Protein AF-0000000085034586 (afdb_homodimer)

Nearest PDB structures (foldseek):
  7a0g-assembly1_GGG  TM=1.066E-01  e=1.575E+00  Serratia marcescens

Organism: Pyrobaculum neutrophilum (strain DSM 2338 / JCM 9278 / NBRC 100436 / V24Sta) (NCBI:txid444157)

Solvent-accessible surface area (backbone atoms only — not comparable to full-atom values): 34432 Å² total; per-residue (Å²): 133,74,69,69,65,52,51,54,55,47,46,52,50,53,47,46,43,40,48,49,39,39,55,54,35,50,72,70,64,46,49,47,52,70,32,90,42,80,76,59,47,51,60,55,86,66,69,44,76,73,59,45,58,47,29,60,69,50,38,24,45,57,48,17,74,76,38,73,88,40,51,46,46,78,84,62,47,55,67,75,50,59,32,49,43,30,46,46,54,48,57,30,43,49,36,47,76,50,70,47,54,43,49,49,50,16,41,47,51,40,50,50,63,73,33,30,82,75,12,66,61,46,31,51,29,47,75,64,57,31,40,61,54,51,50,50,48,48,28,48,69,48,32,57,76,53,64,47,64,89,41,78,69,20,46,54,48,35,49,49,46,60,71,55,46,44,68,31,42,52,53,48,56,60,38,28,58,67,57,35,30,59,52,25,50,7,44,38,50,40,54,51,51,47,49,31,61,73,57,27,54,71,67,55,45,55,63,66,56,71,95,70,52,68,51,56,52,48,48,48,40,59,72,63,22,40,81,64,43,59,66,71,58,34,53,51,51,52,50,39,40,50,50,46,34,70,73,45,43,90,57,25,93,38,46,55,43,25,57,36,40,52,50,50,34,37,53,59,33,40,71,55,57,56,42,54,51,28,55,48,36,47,29,52,42,47,29,59,54,46,68,38,47,55,64,72,62,48,53,53,50,42,51,48,44,63,58,35,63,73,70,54,87,60,60,83,75,44,90,37,34,72,49,73,103,137,79,76,70,66,57,53,56,55,46,44,52,51,55,48,47,44,41,50,50,39,39,55,55,34,51,72,72,65,45,49,49,49,71,36,90,42,82,77,61,57,47,59,57,85,63,67,43,74,75,57,45,60,47,30,59,70,50,38,24,45,56,49,17,73,76,35,73,89,40,51,47,44,77,81,62,48,54,68,74,50,58,32,49,43,32,47,47,55,48,57,29,44,51,35,49,78,51,68,48,53,44,48,50,51,16,42,47,50,40,50,50,63,73,33,29,82,73,12,65,60,45,32,50,30,46,76,64,55,31,41,62,54,50,50,50,48,48,26,49,70,47,31,56,76,53,63,47,62,89,41,79,68,21,46,52,49,34,48,49,46,59,72,56,45,44,70,31,43,52,52,48,56,53,38,29,60,66,58,35,30,60,50,26,50,6,45,37,50,40,52,52,52,48,49,31,62,73,56,28,52,72,67,56,44,55,62,68,57,70,95,70,53,66,50,55,53,48,47,48,38,58,72,63,20,40,82,64,43,60,67,70,58,34,52,51,50,53,51,40,40,49,51,45,33,68,72,45,42,90,56,25,93,37,46,54,44,25,58,35,41,52,49,50,35,38,52,59,34,39,69,55,56,55,48,53,51,29,55,47,37,46,30,52,43,46,31,60,53,47,69,38,48,56,63,71,61,49,53,52,51,42,51,48,44,64,59,37,63,72,71,58,86,59,63,83,73,45,91,40,33,72,50,74,101

Foldseek 3Di:
DCLVVLQVVLLVVLLVLLVVLQVVVVVVVQQLQDPPDLLSQAPQPPCDPVSQCSHLQNVQLVVCVVPVSRHSADLLRALLNLLLSLLSQLLSVSRNDHLNLLQSLLSLLQVLVVCCCPQPLSVVCVVVVNNVLVVVLSCLSQDDDPQDPPDPVSVVVVVVSPVPPDPVNVVCNSNSLLVCLLSLLVSLLSSLLVLCVVQFDPVLNVVVPDDDAQLVSVVSSLPTRLVRDPPSLSVSLVSLFVSCCVSQVVQDVGSSSNLRSLNVCVVVPHPSSSRCSSVSSSSSSSSSRSVSDDNVVSVVVSVVCVVPVVPDPCQPVTDRPPRDD/DCPPVLQVVLLVVLLVLLVVLQVVVVVVVQQLQDPPDLQSQQPQPPCDPVSVCSHLQNCQLVVCVVPVSRHSADLLRALLNLLLSLLSQLLSVSRNDHLNLLQSLLSLLQVLVVCCCPQPLSVVCVVVVNNVLVVVLSCLSQDDQPQDPPDPVSVVVVVVSPVPPDPVNVVCNSNSLLVCLLSLLVSLLSSLLVLCVVQFDPVLNVVVPDDDAQLVSVVSSLPTRLVRDPPSLSVSLVSLFVSCCVSQVVQHVGSSSNLRSLNVCVVVPHPCSSRCSSVSSSSSSSSSRSVSDDNVVSVVVSVVCVVPVVPDPCVPPTDRPPRDD

Radius of gyration: 26.2 Å; Cα contacts (8 Å, |Δi|>4): 860; chains: 2; bounding box: 61×86×52 Å

pLDDT: mean 85.86, std 15.22, range [26.52, 98.81]

Secondary structure (DSSP, 8-state):
-TTSHHHHHHHHHHHHHHHHHHHHHHHTT--TTS--SHHHHT--TT--HHHHTTSHHHHHHHHHHH-TTS-SSGGGS-HHHHHHHHHHHHHHTTT---HHHHHHHHHHHHHHHHTTTTSHHHHHHHHTT-HHHHHHHHHHHH--B-PPPSSHHHHHHHHHHHHHB-HHHHHHHHTHHHHTHHHHHHHHHHHHHHHHHHHS-HHHHHHTSSS--HHHHHHHIIIIIGGGS-HHHHHHHHHHHHHHHHH-GGG-SSHHHHHHHHHHHHHTT-----TTHHHHHHHHHHHHHHTTS-HHHHHHHHHHHHHHHTT--GGGT-SS-SPP-/--TTHHHHHHHHHHHHHHHHHHHHHHHTT--TT---SHHHHT-GGG--HHHHTTSHHHHHHHHHHH-TTS-SSGGGS-HHHHHHHHHHHHHHTTT---HHHHHHHHHHHHHHHHTTTTSHHHHHHHHTT-HHHHHHHHHHHH--B-PPPSSHHHHHHHHHHHHHB-HHHHHHHHTHHHHTHHHHHHHHHHHHHHHHHHHS-HHHHHHTSSS--HHHHHHHIIIIIGGGS-HHHHHHHHHHHHHHHHH-GGG-SSHHHHHHHHHHHHHTT-----TTHHHHHHHHHHHHHHTTS-HHHHHHHHHHHHHHTTT--GGGT-SS-SPP-

Sequence (650 aa):
MGSLNDDFGLEVVIRSVCNEYVEKWKTEGKRYINVSSFEQMYAEDNVTPIEHEFTLRARLPVLNRENPAIPPAIPLLPLRILRRLAIYLTKTLEIQINWDHYEYWAWSAEVFRFFENSSPLLKALRERESIELLYLLFHLCLSRLGYTPQTREGVILNRVVDSVVNRHVKQIISNKFVIGIPIAAATFETVVKLLIELYGDDETKREIGGKKTLGRILSIFEEKVVPRLPQTLREDIQEMNKVIEGIWDIYGSNWRAILRNWRNEFMHGAKTWAPRAFAVYTNYISLLLWHSIPSGEYERMREKIIELRFYADIENYWGFYPPPVMGSLNDDFGLEVVIRSVCNEYVEKWKTEGKRYINVSSFEQMYAEDNVTPIEHEFTLRARLPVLNRENPAIPPAIPLLPLRILRRLAIYLTKTLEIQINWDHYEYWAWSAEVFRFFENSSPLLKALRERESIELLYLLFHLCLSRLGYTPQTREGVILNRVVDSVVNRHVKQIISNKFVIGIPIAAATFETVVKLLIELYGDDETKREIGGKKTLGRILSIFEEKVVPRLPQTLREDIQEMNKVIEGIWDIYGSNWRAILRNWRNEFMHGAKTWAPRAFAVYTNYISLLLWHSIPSGEYERMREKIIELRFYADIENYWGFYPPPV

Structure (mmCIF, N/CA/C/O backbone):
data_AF-0000000085034586-model_v1
#
loop_
_entity.id
_entity.type
_entity.pdbx_description
1 polymer 'Apea-like HEPN domain-containing protein'
#
loop_
_atom_site.group_PDB
_atom_site.id
_atom_site.type_symbol
_atom_site.label_atom_id
_atom_site.label_alt_id
_atom_site.label_comp_id
_atom_site.label_asym_id
_atom_site.label_entity_id
_atom_site.label_seq_id
_atom_site.pdbx_PDB_ins_code
_atom_site.Cartn_x
_atom_site.Cartn_y
_atom_site.Cartn_z
_atom_site.occupancy
_atom_site.B_iso_or_equiv
_atom_site.auth_seq_id
_atom_site.auth_comp_id
_atom_site.auth_asym_id
_atom_site.auth_atom_id
_atom_site.pdbx_PDB_model_num
ATOM 1 N N . MET A 1 1 ? -0.547 42 24.953 1 26.52 1 MET A N 1
ATOM 2 C CA . MET A 1 1 ? -1.622 42.469 24.078 1 26.52 1 MET A CA 1
ATOM 3 C C . MET A 1 1 ? -1.512 41.812 22.703 1 26.52 1 MET A C 1
ATOM 5 O O . MET A 1 1 ? -2.477 41.25 22.203 1 26.52 1 MET A O 1
ATOM 9 N N . GLY A 1 2 ? -0.694 42.281 21.719 1 33.25 2 GLY A N 1
ATOM 10 C CA . GLY A 1 2 ? -0.915 42.375 20.281 1 33.25 2 GLY A CA 1
ATOM 11 C C . GLY A 1 2 ? -0.574 41.094 19.531 1 33.25 2 GLY A C 1
ATOM 12 O O . GLY A 1 2 ? -0.202 41.125 18.359 1 33.25 2 GLY A O 1
ATOM 13 N N . SER A 1 3 ? -0.325 40.062 20.156 1 37.66 3 SER A N 1
ATOM 14 C CA . SER A 1 3 ? 0.231 38.719 19.875 1 37.66 3 SER A CA 1
ATOM 15 C C . SER A 1 3 ? -0.677 37.938 18.938 1 37.66 3 SER A C 1
ATOM 17 O O . SER A 1 3 ? -0.227 37 18.266 1 37.66 3 SER A O 1
ATOM 19 N N . LEU A 1 4 ? -1.979 37.969 19.281 1 42.19 4 LEU A N 1
ATOM 20 C CA . LEU A 1 4 ? -3.08 37.375 18.531 1 42.19 4 LEU A CA 1
ATOM 21 C C . LEU A 1 4 ? -3.15 37.969 17.125 1 42.19 4 LEU A C 1
ATOM 23 O O . LEU A 1 4 ? -3.654 37.312 16.203 1 42.19 4 LEU A O 1
ATOM 27 N N . ASN A 1 5 ? -2.98 39.312 17.078 1 48.22 5 ASN A N 1
ATOM 28 C CA . ASN A 1 5 ? -3.119 40.156 15.906 1 48.22 5 ASN A CA 1
ATOM 29 C C . ASN A 1 5 ? -2.154 39.75 14.797 1 48.22 5 ASN A C 1
ATOM 31 O O . ASN A 1 5 ? -2.484 39.875 13.617 1 48.22 5 ASN A O 1
ATOM 35 N N . ASP A 1 6 ? -1.02 38.969 15.328 1 73.12 6 ASP A N 1
ATOM 36 C CA . ASP A 1 6 ? 0.152 38.625 14.531 1 73.12 6 ASP A CA 1
ATOM 37 C C . ASP A 1 6 ? -0.039 37.281 13.828 1 73.12 6 ASP A C 1
ATOM 39 O O . ASP A 1 6 ? 0.388 37.094 12.688 1 73.12 6 ASP A O 1
ATOM 43 N N . ASP A 1 7 ? -1.029 36.562 14.359 1 79.06 7 ASP A N 1
ATOM 44 C CA . ASP A 1 7 ? -1.256 35.25 13.742 1 79.06 7 ASP A CA 1
ATOM 45 C C . ASP A 1 7 ? -2.209 35.375 12.555 1 79.06 7 ASP A C 1
ATOM 47 O O . ASP A 1 7 ? -2.055 34.688 11.555 1 79.06 7 ASP A O 1
ATOM 51 N N . PHE A 1 8 ? -3.137 36.344 12.695 1 81.62 8 PHE A N 1
ATOM 52 C CA . PHE A 1 8 ? -4.086 36.562 11.602 1 81.62 8 PHE A CA 1
ATOM 53 C C . PHE A 1 8 ? -3.381 37.094 10.367 1 81.62 8 PHE A C 1
ATOM 55 O O . PHE A 1 8 ? -3.641 36.625 9.25 1 81.62 8 PHE A O 1
ATOM 62 N N . GLY A 1 9 ? -2.523 38.031 10.664 1 89.25 9 GLY A N 1
ATOM 63 C CA . GLY A 1 9 ? -1.731 38.562 9.562 1 89.25 9 GLY A CA 1
ATOM 64 C C . GLY A 1 9 ? -0.861 37.5 8.906 1 89.25 9 GLY A C 1
ATOM 65 O O . GLY A 1 9 ? -0.774 37.438 7.68 1 89.25 9 GLY A O 1
ATOM 66 N N . LEU A 1 10 ? -0.334 36.719 9.742 1 94.5 10 LEU A N 1
ATOM 67 C CA . LEU A 1 10 ? 0.521 35.625 9.242 1 94.5 10 LEU A CA 1
ATOM 68 C C . LEU A 1 10 ? -0.284 34.625 8.422 1 94.5 10 LEU A C 1
ATOM 70 O O . LEU A 1 10 ? 0.178 34.156 7.375 1 94.5 10 LEU A O 1
ATOM 74 N N . GLU A 1 11 ? -1.474 34.312 8.898 1 95.56 11 GLU A N 1
ATOM 75 C CA . GLU A 1 11 ? -2.332 33.406 8.164 1 95.56 11 GLU A CA 1
ATOM 76 C C . GLU A 1 11 ? -2.67 33.938 6.777 1 95.56 11 GLU A C 1
ATOM 78 O O . GLU A 1 11 ? -2.703 33.188 5.805 1 95.56 11 GLU A O 1
ATOM 83 N N . VAL A 1 12 ? -2.943 35.219 6.734 1 95.62 12 VAL A N 1
ATOM 84 C CA . VAL A 1 12 ? -3.258 35.844 5.457 1 95.62 12 VAL A CA 1
ATOM 85 C C . VAL A 1 12 ? -2.074 35.719 4.504 1 95.62 12 VAL A C 1
ATOM 87 O O . VAL A 1 12 ? -2.258 35.438 3.316 1 95.62 12 VAL A O 1
ATOM 90 N N . VAL A 1 13 ? -0.945 35.844 5.031 1 95.62 13 VAL A N 1
ATOM 91 C CA . VAL A 1 13 ? 0.267 35.75 4.223 1 95.62 13 VAL A CA 1
ATOM 92 C C . VAL A 1 13 ? 0.433 34.344 3.703 1 95.62 13 VAL A C 1
ATOM 94 O O . VAL A 1 13 ? 0.655 34.125 2.51 1 95.62 13 VAL A O 1
ATOM 97 N N . ILE A 1 14 ? 0.321 33.375 4.59 1 96.81 14 ILE A N 1
ATOM 98 C CA . ILE A 1 14 ? 0.49 31.969 4.246 1 96.81 14 ILE A CA 1
ATOM 99 C C . ILE A 1 14 ? -0.542 31.562 3.195 1 96.81 14 ILE A C 1
ATOM 101 O O . ILE A 1 14 ? -0.2 30.953 2.18 1 96.81 14 ILE A O 1
ATOM 105 N N . ARG A 1 15 ? -1.769 31.953 3.408 1 96.81 15 ARG A N 1
ATOM 106 C CA . ARG A 1 15 ? -2.85 31.656 2.471 1 96.81 15 ARG A CA 1
ATOM 107 C C . ARG A 1 15 ? -2.582 32.312 1.114 1 96.81 15 ARG A C 1
ATOM 109 O O . ARG A 1 15 ? -2.814 31.688 0.072 1 96.81 15 ARG A O 1
ATOM 116 N N . SER A 1 16 ? -2.113 33.469 1.185 1 96.5 16 SER A N 1
ATOM 117 C CA . SER A 1 16 ? -1.842 34.219 -0.047 1 96.5 16 SER A CA 1
ATOM 118 C C . SER A 1 16 ? -0.751 33.531 -0.868 1 96.5 16 SER A C 1
ATOM 120 O O . SER A 1 16 ? -0.863 33.406 -2.092 1 96.5 16 SER A O 1
ATOM 122 N N . VAL A 1 17 ? 0.282 33.094 -0.231 1 96.69 17 VAL A N 1
ATOM 123 C CA . VAL A 1 17 ? 1.374 32.438 -0.924 1 96.69 17 VAL A CA 1
ATOM 124 C C . VAL A 1 17 ? 0.854 31.156 -1.59 1 96.69 17 VAL A C 1
ATOM 126 O O . VAL A 1 17 ? 1.159 30.891 -2.754 1 96.69 17 VAL A O 1
ATOM 129 N N . CYS A 1 18 ? 0.038 30.375 -0.9 1 96.69 18 CYS A N 1
ATOM 130 C CA . CYS A 1 18 ? -0.519 29.141 -1.438 1 96.69 18 CYS A CA 1
ATOM 131 C C . CYS A 1 18 ? -1.469 29.422 -2.596 1 96.69 18 CYS A C 1
ATOM 133 O O . CYS A 1 18 ? -1.447 28.734 -3.609 1 96.69 18 CYS A O 1
ATOM 135 N N . ASN A 1 19 ? -2.252 30.484 -2.406 1 95.69 19 ASN A N 1
ATOM 136 C CA . ASN A 1 19 ? -3.174 30.859 -3.469 1 95.69 19 ASN A CA 1
ATOM 137 C C . ASN A 1 19 ? -2.428 31.312 -4.719 1 95.69 19 ASN A C 1
ATOM 139 O O . ASN A 1 19 ? -2.844 31.016 -5.84 1 95.69 19 ASN A O 1
ATOM 143 N N . GLU A 1 20 ? -1.41 32.031 -4.523 1 95.19 20 GLU A N 1
ATOM 144 C CA . GLU A 1 20 ? -0.598 32.5 -5.641 1 95.19 20 GLU A CA 1
ATOM 145 C C . GLU A 1 20 ? 0.015 31.328 -6.406 1 95.19 20 GLU A C 1
ATOM 147 O O . GLU A 1 20 ? 0.098 31.359 -7.633 1 95.19 20 GLU A O 1
ATOM 152 N N . TYR A 1 21 ? 0.481 30.391 -5.691 1 93.5 21 TYR A N 1
ATOM 153 C CA . TYR A 1 21 ? 1.019 29.188 -6.312 1 93.5 21 TYR A CA 1
ATOM 154 C C . TYR A 1 21 ? -0.018 28.531 -7.215 1 93.5 21 TYR A C 1
ATOM 156 O O . TYR A 1 21 ? 0.279 28.188 -8.359 1 93.5 21 TYR A O 1
ATOM 164 N N . VAL A 1 22 ? -1.226 28.375 -6.73 1 92.31 22 VAL A N 1
ATOM 165 C CA . VAL A 1 22 ? -2.295 27.703 -7.477 1 92.31 22 VAL A CA 1
ATOM 166 C C . VAL A 1 22 ? -2.652 28.547 -8.711 1 92.31 22 VAL A C 1
ATOM 168 O O . VAL A 1 22 ? -2.754 28 -9.812 1 92.31 22 VAL A O 1
ATOM 171 N N . GLU A 1 23 ? -2.789 29.797 -8.516 1 92.38 23 GLU A N 1
ATOM 172 C CA . GLU A 1 23 ? -3.189 30.672 -9.602 1 92.38 23 GLU A CA 1
ATOM 173 C C . GLU A 1 23 ? -2.15 30.688 -10.719 1 92.38 23 GLU A C 1
ATOM 175 O O . GLU A 1 23 ? -2.498 30.609 -11.898 1 92.38 23 GLU A O 1
ATOM 180 N N . LYS A 1 24 ? -0.983 30.719 -10.344 1 90.06 24 LYS A N 1
ATOM 181 C CA . LYS A 1 24 ? 0.1 30.766 -11.32 1 90.06 24 LYS A CA 1
ATOM 182 C C . LYS A 1 24 ? 0.141 29.5 -12.156 1 90.06 24 LYS A C 1
ATOM 184 O O . LYS A 1 24 ? 0.143 29.547 -13.391 1 90.06 24 LYS A O 1
ATOM 189 N N . TRP A 1 25 ? 0.084 28.391 -11.578 1 85.06 25 TRP A N 1
ATOM 190 C CA . TRP A 1 25 ? 0.357 27.156 -12.281 1 85.06 25 TRP A CA 1
ATOM 191 C C . TRP A 1 25 ? -0.914 26.594 -12.914 1 85.06 25 TRP A C 1
ATOM 193 O O . TRP A 1 25 ? -0.851 25.859 -13.898 1 85.06 25 TRP A O 1
ATOM 203 N N . LYS A 1 26 ? -1.995 26.969 -12.352 1 82.31 26 LYS A N 1
ATOM 204 C CA . LYS A 1 26 ? -3.242 26.672 -13.047 1 82.31 26 LYS A CA 1
ATOM 205 C C . LYS A 1 26 ? -3.285 27.359 -14.406 1 82.31 26 LYS A C 1
ATOM 207 O O . LYS A 1 26 ? -3.699 26.766 -15.406 1 82.31 26 LYS A O 1
ATOM 212 N N . THR A 1 27 ? -2.824 28.484 -14.461 1 79.06 27 THR A N 1
ATOM 213 C CA . THR A 1 27 ? -2.809 29.281 -15.68 1 79.06 27 THR A CA 1
ATOM 214 C C . THR A 1 27 ? -1.797 28.734 -16.672 1 79.06 27 THR A C 1
ATOM 216 O O . THR A 1 27 ? -2.014 28.797 -17.891 1 79.06 27 THR A O 1
ATOM 219 N N . GLU A 1 28 ? -0.741 28.094 -16.156 1 78.88 28 GLU A N 1
ATOM 220 C CA . GLU A 1 28 ? 0.297 27.547 -17.031 1 78.88 28 GLU A CA 1
ATOM 221 C C . GLU A 1 28 ? -0.037 26.125 -17.453 1 78.88 28 GLU A C 1
ATOM 223 O O . GLU A 1 28 ? 0.79 25.453 -18.062 1 78.88 28 GLU A O 1
ATOM 228 N N . GLY A 1 29 ? -1.197 25.703 -17.016 1 67.19 29 GLY A N 1
ATOM 229 C CA . GLY A 1 29 ? -1.719 24.438 -17.516 1 67.19 29 GLY A CA 1
ATOM 230 C C . GLY A 1 29 ? -1.238 23.234 -16.719 1 67.19 29 GLY A C 1
ATOM 231 O O . GLY A 1 29 ? -1.337 22.094 -17.172 1 67.19 29 GLY A O 1
ATOM 232 N N . LYS A 1 30 ? -0.682 23.516 -15.578 1 66.69 30 LYS A N 1
ATOM 233 C CA . LYS A 1 30 ? -0.162 22.406 -14.789 1 66.69 30 LYS A CA 1
ATOM 234 C C . LYS A 1 30 ? -1.203 21.906 -13.797 1 66.69 30 LYS A C 1
ATOM 236 O O . LYS A 1 30 ? -1.099 22.172 -12.594 1 66.69 30 LYS A O 1
ATOM 241 N N . ARG A 1 31 ? -2.363 21.688 -14.25 1 62.09 31 ARG A N 1
ATOM 242 C CA . ARG A 1 31 ? -3.371 21.141 -13.352 1 62.09 31 ARG A CA 1
ATOM 243 C C . ARG A 1 31 ? -3.432 19.625 -13.453 1 62.09 31 ARG A C 1
ATOM 245 O O . ARG A 1 31 ? -4.062 19.078 -14.359 1 62.09 31 ARG A O 1
ATOM 252 N N . TYR A 1 32 ? -2.662 19.016 -12.625 1 59.78 32 TYR A N 1
ATOM 253 C CA . TYR A 1 32 ? -2.453 17.578 -12.719 1 59.78 32 TYR A CA 1
ATOM 254 C C . TYR A 1 32 ? -3.584 16.812 -12.039 1 59.78 32 TYR A C 1
ATOM 256 O O . TYR A 1 32 ? -3.346 15.805 -11.367 1 59.78 32 TYR A O 1
ATOM 264 N N . ILE A 1 33 ? -4.797 17.391 -11.969 1 56.97 33 ILE A N 1
ATOM 265 C CA . ILE A 1 33 ? -5.879 16.672 -11.32 1 56.97 33 ILE A CA 1
ATOM 266 C C . ILE A 1 33 ? -6.375 15.555 -12.242 1 56.97 33 ILE A C 1
ATOM 268 O O . ILE A 1 33 ? -6.879 14.531 -11.773 1 56.97 33 ILE A O 1
ATOM 272 N N . ASN A 1 34 ? -6.152 15.797 -13.578 1 53.66 34 ASN A N 1
ATOM 273 C CA . ASN A 1 34 ? -6.633 14.766 -14.492 1 53.66 34 ASN A CA 1
ATOM 274 C C . ASN A 1 34 ? -5.477 13.984 -15.109 1 53.66 34 ASN A C 1
ATOM 276 O O . ASN A 1 34 ? -4.711 14.523 -15.914 1 53.66 34 ASN A O 1
ATOM 280 N N . VAL A 1 35 ? -4.883 13.203 -14.336 1 55.97 35 VAL A N 1
ATOM 281 C CA . VAL A 1 35 ? -3.812 12.43 -14.953 1 55.97 35 VAL A CA 1
ATOM 282 C C . VAL A 1 35 ? -4.395 11.195 -15.633 1 55.97 35 VAL A C 1
ATOM 284 O O . VAL A 1 35 ? -5.266 10.523 -15.07 1 55.97 35 VAL A O 1
ATOM 287 N N . SER A 1 36 ? -4.141 11.227 -16.953 1 51.78 36 SER A N 1
ATOM 288 C CA . SER A 1 36 ? -4.727 10.195 -17.812 1 51.78 36 SER A CA 1
ATOM 289 C C . SER A 1 36 ? -4.008 8.859 -17.641 1 51.78 36 SER A C 1
ATOM 291 O O . SER A 1 36 ? -4.535 7.812 -18.016 1 51.78 36 SER A O 1
ATOM 293 N N . SER A 1 37 ? -2.752 9.008 -17.234 1 54.16 37 SER A N 1
ATOM 294 C CA . SER A 1 37 ? -2.031 7.742 -17.188 1 54.16 37 SER A CA 1
ATOM 295 C C . SER A 1 37 ? -1.306 7.57 -15.852 1 54.16 37 SER A C 1
ATOM 297 O O . SER A 1 37 ? -1.104 8.539 -15.117 1 54.16 37 SER A O 1
ATOM 299 N N . PHE A 1 38 ? -1.087 6.305 -15.562 1 51.81 38 PHE A N 1
ATOM 300 C CA . PHE A 1 38 ? -0.343 5.902 -14.375 1 51.81 38 PHE A CA 1
ATOM 301 C C . PHE A 1 38 ? 0.981 6.652 -14.289 1 51.81 38 PHE A C 1
ATOM 303 O O . PHE A 1 38 ? 1.382 7.09 -13.211 1 51.81 38 PHE A O 1
ATOM 310 N N . GLU A 1 39 ? 1.539 6.812 -15.352 1 51.62 39 GLU A N 1
ATOM 311 C CA . GLU A 1 39 ? 2.877 7.395 -15.414 1 51.62 39 GLU A CA 1
ATOM 312 C C . GLU A 1 39 ? 2.852 8.875 -15.055 1 51.62 39 GLU A C 1
ATOM 314 O O . GLU A 1 39 ? 3.793 9.391 -14.445 1 51.62 39 GLU A O 1
ATOM 319 N N . GLN A 1 40 ? 1.78 9.445 -15.375 1 50.44 40 GLN A N 1
ATOM 320 C CA . GLN A 1 40 ? 1.69 10.891 -15.188 1 50.44 40 GLN A CA 1
ATOM 321 C C . GLN A 1 40 ? 1.193 11.227 -13.781 1 50.44 40 GLN A C 1
ATOM 323 O O . GLN A 1 40 ? 1.279 12.375 -13.352 1 50.44 40 GLN A O 1
ATOM 328 N N . MET A 1 41 ? 0.575 10.352 -13.281 1 48.5 41 MET A N 1
ATOM 329 C CA . MET A 1 41 ? -0.099 10.609 -12.008 1 48.5 41 MET A CA 1
ATOM 330 C C . MET A 1 41 ? 0.89 11.102 -10.961 1 48.5 41 MET A C 1
ATOM 332 O O . MET A 1 41 ? 0.569 11.992 -10.164 1 48.5 41 MET A O 1
ATOM 336 N N . TYR A 1 42 ? 1.876 10.336 -10.727 1 47.78 42 TYR A N 1
ATOM 337 C CA . TYR A 1 42 ? 2.658 10.625 -9.531 1 47.78 42 TYR A CA 1
ATOM 338 C C . TYR A 1 42 ? 4.012 11.219 -9.891 1 47.78 42 TYR A C 1
ATOM 340 O O . TYR A 1 42 ? 4.977 11.086 -9.133 1 47.78 42 TYR A O 1
ATOM 348 N N . ALA A 1 43 ? 4.094 11.766 -11.023 1 46.56 43 ALA A N 1
ATOM 349 C CA . ALA A 1 43 ? 5.395 12.383 -11.289 1 46.56 43 ALA A CA 1
ATOM 350 C C . ALA A 1 43 ? 5.73 13.43 -10.227 1 46.56 43 ALA A C 1
ATOM 352 O O . ALA A 1 43 ? 5.109 14.492 -10.172 1 46.56 43 ALA A O 1
ATOM 353 N N . GLU A 1 44 ? 6.023 12.977 -9 1 49.19 44 GLU A N 1
ATOM 354 C CA . GLU A 1 44 ? 6.504 13.859 -7.945 1 49.19 44 GLU A CA 1
ATOM 355 C C . GLU A 1 44 ? 7.508 14.875 -8.492 1 49.19 44 GLU A C 1
ATOM 357 O O . GLU A 1 44 ? 7.539 16.031 -8.047 1 49.19 44 GLU A O 1
ATOM 362 N N . ASP A 1 45 ? 8.594 14.32 -9.141 1 49.5 45 ASP A N 1
ATOM 363 C CA . ASP A 1 45 ? 9.852 15.031 -9.297 1 49.5 45 ASP A CA 1
ATOM 364 C C . ASP A 1 45 ? 9.742 16.109 -10.375 1 49.5 45 ASP A C 1
ATOM 366 O O . ASP A 1 45 ? 10.758 16.562 -10.922 1 49.5 45 ASP A O 1
ATOM 370 N N . ASN A 1 46 ? 8.438 16.484 -10.398 1 57.72 46 ASN A N 1
ATOM 371 C CA . ASN A 1 46 ? 8.5 17.328 -11.578 1 57.72 46 ASN A CA 1
ATOM 372 C C . ASN A 1 46 ? 8.453 18.812 -11.211 1 57.72 46 ASN A C 1
ATOM 374 O O . ASN A 1 46 ? 8.055 19.641 -12.023 1 57.72 46 ASN A O 1
ATOM 378 N N . VAL A 1 47 ? 8.812 18.969 -9.805 1 64.19 47 VAL A N 1
ATOM 379 C CA . VAL A 1 47 ? 8.773 20.406 -9.523 1 64.19 47 VAL A CA 1
ATOM 380 C C . VAL A 1 47 ? 10.023 21.078 -10.094 1 64.19 47 VAL A C 1
ATOM 382 O O . VAL A 1 47 ? 11.141 20.75 -9.695 1 64.19 47 VAL A O 1
ATOM 385 N N . THR A 1 48 ? 9.844 21.859 -10.984 1 70.38 48 THR A N 1
ATOM 386 C CA . THR A 1 48 ? 10.93 22.609 -11.594 1 70.38 48 THR A CA 1
ATOM 387 C C . THR A 1 48 ? 11.477 23.656 -10.625 1 70.38 48 THR A C 1
ATOM 389 O O . THR A 1 48 ? 10.797 24.047 -9.68 1 70.38 48 THR A O 1
ATOM 392 N N . PRO A 1 49 ? 12.648 24.031 -10.875 1 75 49 PRO A N 1
ATOM 393 C CA . PRO A 1 49 ? 13.227 25.078 -10.023 1 75 49 PRO A CA 1
ATOM 394 C C . PRO A 1 49 ? 12.367 26.328 -9.969 1 75 49 PRO A C 1
ATOM 396 O O . PRO A 1 49 ? 12.25 26.969 -8.914 1 75 49 PRO A O 1
ATOM 399 N N . ILE A 1 50 ? 11.789 26.656 -11.008 1 77.94 50 ILE A N 1
ATOM 400 C CA . ILE A 1 50 ? 10.969 27.859 -11.055 1 77.94 50 ILE A CA 1
ATOM 401 C C . ILE A 1 50 ? 9.727 27.672 -10.195 1 77.94 50 ILE A C 1
ATOM 403 O O . ILE A 1 50 ? 9.289 28.609 -9.516 1 77.94 50 ILE A O 1
ATOM 407 N N . GLU A 1 51 ? 9.164 26.562 -10.125 1 82 51 GLU A N 1
ATOM 408 C CA . GLU A 1 51 ? 7.996 26.281 -9.305 1 82 51 GLU A CA 1
ATOM 409 C C . GLU A 1 51 ? 8.344 26.344 -7.816 1 82 51 GLU A C 1
ATOM 411 O O . GLU A 1 51 ? 7.52 26.781 -7.004 1 82 51 GLU A O 1
ATOM 416 N N . HIS A 1 52 ? 9.531 26.031 -7.59 1 85.69 52 HIS A N 1
ATOM 417 C CA . HIS A 1 52 ? 10.008 26.016 -6.211 1 85.69 52 HIS A CA 1
ATOM 418 C C . HIS A 1 52 ? 9.992 27.422 -5.609 1 85.69 52 HIS A C 1
ATOM 420 O O . HIS A 1 52 ? 9.734 27.578 -4.414 1 85.69 52 HIS A O 1
ATOM 426 N N . GLU A 1 53 ? 10.172 28.375 -6.402 1 89.31 53 GLU A N 1
ATOM 427 C CA . GLU A 1 53 ? 10.258 29.75 -5.938 1 89.31 53 GLU A CA 1
ATOM 428 C C . GLU A 1 53 ? 8.906 30.266 -5.449 1 89.31 53 GLU A C 1
ATOM 430 O O . GLU A 1 53 ? 8.828 31.266 -4.734 1 89.31 53 GLU A O 1
ATOM 435 N N . PHE A 1 54 ? 7.891 29.516 -5.77 1 90.62 54 PHE A N 1
ATOM 436 C CA . PHE A 1 54 ? 6.551 29.984 -5.426 1 90.62 54 PHE A CA 1
ATOM 437 C C . PHE A 1 54 ? 6.004 29.203 -4.234 1 90.62 54 PHE A C 1
ATOM 439 O O . PHE A 1 54 ? 4.867 29.422 -3.809 1 90.62 54 PHE A O 1
ATOM 446 N N . THR A 1 55 ? 6.793 28.375 -3.686 1 94.69 55 THR A N 1
ATOM 447 C CA . THR A 1 55 ? 6.367 27.594 -2.537 1 94.69 55 THR A CA 1
ATOM 448 C C . THR A 1 55 ? 6.66 28.328 -1.233 1 94.69 55 THR A C 1
ATOM 450 O O . THR A 1 55 ? 7.441 29.281 -1.215 1 94.69 55 THR A O 1
ATOM 453 N N . LEU A 1 56 ? 6 27.922 -0.179 1 96.56 56 LEU A N 1
ATOM 454 C CA . LEU A 1 56 ? 6.258 28.469 1.148 1 96.56 56 LEU A CA 1
ATOM 455 C C . LEU A 1 56 ? 7.715 28.281 1.545 1 96.56 56 LEU A C 1
ATOM 457 O O . LEU A 1 56 ? 8.328 29.172 2.143 1 96.56 56 LEU A O 1
ATOM 461 N N . ARG A 1 57 ? 8.219 27.141 1.223 1 94.38 57 ARG A N 1
ATOM 462 C CA . ARG A 1 57 ? 9.594 26.828 1.564 1 94.38 57 ARG A CA 1
ATOM 463 C C . ARG A 1 57 ? 10.555 27.891 1.044 1 94.38 57 ARG A C 1
ATOM 465 O O . ARG A 1 57 ? 11.5 28.281 1.735 1 94.38 57 ARG A O 1
ATOM 472 N N . ALA A 1 58 ? 10.297 28.344 -0.113 1 94.69 58 ALA A N 1
ATOM 473 C CA . ALA A 1 58 ? 11.164 29.328 -0.742 1 94.69 58 ALA A CA 1
ATOM 474 C C . ALA A 1 58 ? 10.781 30.75 -0.327 1 94.69 58 ALA A C 1
ATOM 476 O O . ALA A 1 58 ? 11.641 31.625 -0.209 1 94.69 58 ALA A O 1
ATOM 477 N N . ARG A 1 59 ? 9.555 31.031 -0.109 1 96.62 59 ARG A N 1
ATOM 478 C CA . ARG A 1 59 ? 9.055 32.375 0.088 1 96.62 59 ARG A CA 1
ATOM 479 C C . ARG A 1 59 ? 9.203 32.812 1.542 1 96.62 59 ARG A C 1
ATOM 481 O O . ARG A 1 59 ? 9.414 34 1.823 1 96.62 59 ARG A O 1
ATOM 488 N N . LEU A 1 60 ? 9.117 31.891 2.471 1 96.31 60 LEU A N 1
ATOM 489 C CA . LEU A 1 60 ? 9.102 32.25 3.885 1 96.31 60 LEU A CA 1
ATOM 490 C C . LEU A 1 60 ? 10.406 32.938 4.285 1 96.31 60 LEU A C 1
ATOM 492 O O . LEU A 1 60 ? 10.383 33.938 4.973 1 96.31 60 LEU A O 1
ATOM 496 N N . PRO A 1 61 ? 11.555 32.406 3.828 1 95.56 61 PRO A N 1
ATOM 497 C CA . PRO A 1 61 ? 12.797 33.125 4.168 1 95.56 61 PRO A CA 1
ATOM 498 C C . PRO A 1 61 ? 12.844 34.531 3.604 1 95.56 61 PRO A C 1
ATOM 500 O O . PRO A 1 61 ? 13.375 35.438 4.25 1 95.56 61 PRO A O 1
ATOM 503 N N . VAL A 1 62 ? 12.352 34.688 2.451 1 96.19 62 VAL A N 1
ATOM 504 C CA . VAL A 1 62 ? 12.336 36 1.816 1 96.19 62 VAL A CA 1
ATOM 505 C C . VAL A 1 62 ? 11.398 36.938 2.586 1 96.19 62 VAL A C 1
ATOM 507 O O . VAL A 1 62 ? 11.766 38.094 2.891 1 96.19 62 VAL A O 1
ATOM 510 N N . LEU A 1 63 ? 10.25 36.5 2.92 1 95.38 63 LEU A N 1
ATOM 511 C CA . LEU A 1 63 ? 9.266 37.312 3.658 1 95.38 63 LEU A CA 1
ATOM 512 C C . LEU A 1 63 ? 9.773 37.625 5.062 1 95.38 63 LEU A C 1
ATOM 514 O O . LEU A 1 63 ? 9.5 38.688 5.59 1 95.38 63 LEU A O 1
ATOM 518 N N . ASN A 1 64 ? 10.5 36.656 5.637 1 94.75 64 ASN A N 1
ATOM 519 C CA . ASN A 1 64 ? 11.062 36.844 6.969 1 94.75 64 ASN A CA 1
ATOM 520 C C . ASN A 1 64 ? 12.078 38 6.988 1 94.75 64 ASN A C 1
ATOM 522 O O . ASN A 1 64 ? 12.172 38.719 7.969 1 94.75 64 ASN A O 1
ATOM 526 N N . ARG A 1 65 ? 12.836 38.156 5.914 1 95.5 65 ARG A N 1
ATOM 527 C CA . ARG A 1 65 ? 13.812 39.219 5.801 1 95.5 65 ARG A CA 1
ATOM 528 C C . ARG A 1 65 ? 13.117 40.594 5.758 1 95.5 65 ARG A C 1
ATOM 530 O O . ARG A 1 65 ? 13.617 41.562 6.312 1 95.5 65 ARG A O 1
ATOM 537 N N . GLU A 1 66 ? 12.023 40.562 5.168 1 94.25 66 GLU A N 1
ATOM 538 C CA . GLU A 1 66 ? 11.258 41.812 5.051 1 94.25 66 GLU A CA 1
ATOM 539 C C . GLU A 1 66 ? 10.484 42.094 6.336 1 94.25 66 GLU A C 1
ATOM 541 O O . GLU A 1 66 ? 10.344 43.25 6.727 1 94.25 66 GLU A O 1
ATOM 546 N N . ASN A 1 67 ? 9.945 41.062 6.91 1 93.94 67 ASN A N 1
ATOM 547 C CA . ASN A 1 67 ? 9.195 41.125 8.156 1 93.94 67 ASN A CA 1
ATOM 548 C C . ASN A 1 67 ? 9.586 40.031 9.117 1 93.94 67 ASN A C 1
ATOM 550 O O . ASN A 1 67 ? 9.047 38.906 9.039 1 93.94 67 ASN A O 1
ATOM 554 N N . PRO A 1 68 ? 10.344 40.312 10.102 1 91.5 68 PRO A N 1
ATOM 555 C CA . PRO A 1 68 ? 10.891 39.281 10.992 1 91.5 68 PRO A CA 1
ATOM 556 C C . PRO A 1 68 ? 9.812 38.594 11.82 1 91.5 68 PRO A C 1
ATOM 558 O O . PRO A 1 68 ? 10.078 37.562 12.445 1 91.5 68 PRO A O 1
ATOM 561 N N . ALA A 1 69 ? 8.68 39.188 11.875 1 90 69 ALA A N 1
ATOM 562 C CA . ALA A 1 69 ? 7.578 38.531 12.594 1 90 69 ALA A CA 1
ATOM 563 C C . ALA A 1 69 ? 7.102 37.281 11.867 1 90 69 ALA A C 1
ATOM 565 O O . ALA A 1 69 ? 6.43 36.438 12.453 1 90 69 ALA A O 1
ATOM 566 N N . ILE A 1 70 ? 7.457 37.188 10.578 1 94.12 70 ILE A N 1
ATOM 567 C CA . ILE A 1 70 ? 7.109 36.031 9.789 1 94.12 70 ILE A CA 1
ATOM 568 C C . ILE A 1 70 ? 8.195 34.969 9.945 1 94.12 70 ILE A C 1
ATOM 570 O O . ILE A 1 70 ? 9.359 35.188 9.594 1 94.12 70 ILE A O 1
ATOM 574 N N . PRO A 1 71 ? 7.797 33.781 10.445 1 94 71 PRO A N 1
ATOM 575 C CA . PRO A 1 71 ? 8.812 32.75 10.586 1 94 71 PRO A CA 1
ATOM 576 C C . PRO A 1 71 ? 9.398 32.312 9.242 1 94 71 PRO A C 1
ATOM 578 O O . PRO A 1 71 ? 8.68 32.25 8.242 1 94 71 PRO A O 1
ATOM 581 N N . PRO A 1 72 ? 10.617 31.969 9.203 1 93.94 72 PRO A N 1
ATOM 582 C CA . PRO A 1 72 ? 11.32 31.719 7.938 1 93.94 72 PRO A CA 1
ATOM 583 C C . PRO A 1 72 ? 11.125 30.281 7.438 1 93.94 72 PRO A C 1
ATOM 585 O O . PRO A 1 72 ? 11.594 29.938 6.352 1 93.94 72 PRO A O 1
ATOM 588 N N . ALA A 1 73 ? 10.531 29.422 8.227 1 94.19 73 ALA A N 1
ATOM 589 C CA . ALA A 1 73 ? 10.352 28.031 7.844 1 94.19 73 ALA A CA 1
ATOM 590 C C . ALA A 1 73 ? 9.07 27.453 8.438 1 94.19 73 ALA A C 1
ATOM 592 O O . ALA A 1 73 ? 8.594 27.922 9.477 1 94.19 73 ALA A O 1
ATOM 593 N N . ILE A 1 74 ? 8.57 26.422 7.875 1 95.06 74 ILE A N 1
ATOM 594 C CA . ILE A 1 74 ? 7.293 25.812 8.227 1 95.06 74 ILE A CA 1
ATOM 595 C C . ILE A 1 74 ? 7.34 25.297 9.664 1 95.06 74 ILE A C 1
ATOM 597 O O . ILE A 1 74 ? 6.41 25.531 10.438 1 95.06 74 ILE A O 1
ATOM 601 N N . PRO A 1 75 ? 8.445 24.688 10.148 1 93 75 PRO A N 1
ATOM 602 C CA . PRO A 1 75 ? 8.453 24.172 11.523 1 93 75 PRO A CA 1
ATOM 603 C C . PRO A 1 75 ? 8.375 25.281 12.57 1 93 75 PRO A C 1
ATOM 605 O O . PRO A 1 75 ? 8.086 25.016 13.742 1 93 75 PRO A O 1
ATOM 608 N N . LEU A 1 76 ? 8.617 26.469 12.148 1 93.94 76 LEU A N 1
ATOM 609 C CA . LEU A 1 76 ? 8.664 27.578 13.094 1 93.94 76 LEU A CA 1
ATOM 610 C C . LEU A 1 76 ? 7.336 28.328 13.125 1 93.94 76 LEU A C 1
ATOM 612 O O . LEU A 1 76 ? 7.18 29.297 13.875 1 93.94 76 LEU A O 1
ATOM 616 N N . LEU A 1 77 ? 6.398 27.859 12.398 1 95.56 77 LEU A N 1
ATOM 617 C CA . LEU A 1 77 ? 5.078 28.469 12.398 1 95.56 77 LEU A CA 1
ATOM 618 C C . LEU A 1 77 ? 4.332 28.172 13.695 1 95.56 77 LEU A C 1
ATOM 620 O O . LEU A 1 77 ? 4.492 27.094 14.266 1 95.56 77 LEU A O 1
ATOM 624 N N . PRO A 1 78 ? 3.535 29.156 14.133 1 95.94 78 PRO A N 1
ATOM 625 C CA . PRO A 1 78 ? 2.707 28.906 15.312 1 95.94 78 PRO A CA 1
ATOM 626 C C . PRO A 1 78 ? 1.7 27.766 15.094 1 95.94 78 PRO A C 1
ATOM 628 O O . PRO A 1 78 ? 1.333 27.484 13.953 1 95.94 78 PRO A O 1
ATOM 631 N N . LEU A 1 79 ? 1.269 27.203 16.203 1 97.12 79 LEU A N 1
ATOM 632 C CA . LEU A 1 79 ? 0.381 26.047 16.156 1 97.12 79 LEU A CA 1
ATOM 633 C C . LEU A 1 79 ? -0.879 26.344 15.359 1 97.12 79 LEU A C 1
ATOM 635 O O . LEU A 1 79 ? -1.324 25.531 14.547 1 97.12 79 LEU A O 1
ATOM 639 N N . ARG A 1 80 ? -1.442 27.484 15.594 1 95.94 80 ARG A N 1
ATOM 640 C CA . ARG A 1 80 ? -2.68 27.875 14.922 1 95.94 80 ARG A CA 1
ATOM 641 C C . ARG A 1 80 ? -2.518 27.828 13.406 1 95.94 80 ARG A C 1
ATOM 643 O O . ARG A 1 80 ? -3.426 27.391 12.695 1 95.94 80 ARG A O 1
ATOM 650 N N . ILE A 1 81 ? -1.372 28.234 12.938 1 97.31 81 ILE A N 1
ATOM 651 C CA . ILE A 1 81 ? -1.113 28.266 11.5 1 97.31 81 ILE A CA 1
ATOM 652 C C . ILE A 1 81 ? -0.876 26.844 10.984 1 97.31 81 ILE A C 1
ATOM 654 O O . ILE A 1 81 ? -1.358 26.484 9.914 1 97.31 81 ILE A O 1
ATOM 658 N N . LEU A 1 82 ? -0.148 26.047 11.734 1 98.12 82 LEU A N 1
ATOM 659 C CA . LEU A 1 82 ? 0.136 24.688 11.328 1 98.12 82 LEU A CA 1
ATOM 660 C C . LEU A 1 82 ? -1.148 23.859 11.234 1 98.12 82 LEU A C 1
ATOM 662 O O . LEU A 1 82 ? -1.284 23.016 10.352 1 98.12 82 LEU A O 1
ATOM 666 N N . ARG A 1 83 ? -2.107 24.109 12.094 1 97.88 83 ARG A N 1
ATOM 667 C CA . ARG A 1 83 ? -3.414 23.453 12.047 1 97.88 83 ARG A CA 1
ATOM 668 C C . ARG A 1 83 ? -4.117 23.719 10.719 1 97.88 83 ARG A C 1
ATOM 670 O O . ARG A 1 83 ? -4.637 22.797 10.086 1 97.88 83 ARG A O 1
ATOM 677 N N . ARG A 1 84 ? -4.039 24.875 10.273 1 97.94 84 ARG A N 1
ATOM 678 C CA . ARG A 1 84 ? -4.805 25.281 9.102 1 97.94 84 ARG A CA 1
ATOM 679 C C . ARG A 1 84 ? -4.004 25.078 7.824 1 97.94 84 ARG A C 1
ATOM 681 O O . ARG A 1 84 ? -4.566 25.078 6.727 1 97.94 84 ARG A O 1
ATOM 688 N N . LEU A 1 85 ? -2.689 24.984 7.961 1 98.62 85 LEU A N 1
ATOM 689 C CA . LEU A 1 85 ? -1.825 24.812 6.797 1 98.62 85 LEU A CA 1
ATOM 690 C C . LEU A 1 85 ? -2.254 23.609 5.965 1 98.62 85 LEU A C 1
ATOM 692 O O . LEU A 1 85 ? -2.119 23.625 4.742 1 98.62 85 LEU A O 1
ATOM 696 N N . ALA A 1 86 ? -2.805 22.578 6.609 1 98.5 86 ALA A N 1
ATOM 697 C CA . ALA A 1 86 ? -3.324 21.406 5.914 1 98.5 86 ALA A CA 1
ATOM 698 C C . ALA A 1 86 ? -4.359 21.812 4.867 1 98.5 86 ALA A C 1
ATOM 700 O O . ALA A 1 86 ? -4.406 21.234 3.777 1 98.5 86 ALA A O 1
ATOM 701 N N . ILE A 1 87 ? -5.176 22.781 5.188 1 98.56 87 ILE A N 1
ATOM 702 C CA . ILE A 1 87 ? -6.238 23.234 4.305 1 98.56 87 ILE A CA 1
ATOM 703 C C . ILE A 1 87 ? -5.633 23.922 3.084 1 98.56 87 ILE A C 1
ATOM 705 O O . ILE A 1 87 ? -5.988 23.609 1.945 1 98.56 87 ILE A O 1
ATOM 709 N N . TYR A 1 88 ? -4.684 24.812 3.324 1 98.31 88 TYR A N 1
ATOM 710 C CA . TYR A 1 88 ? -4.078 25.594 2.246 1 98.31 88 TYR A CA 1
ATOM 711 C C . TYR A 1 88 ? -3.256 24.688 1.325 1 98.31 88 TYR A C 1
ATOM 713 O O . TYR A 1 88 ? -3.271 24.859 0.105 1 98.31 88 TYR A O 1
ATOM 721 N N . LEU A 1 89 ? -2.602 23.734 1.901 1 97.19 89 LEU A N 1
ATOM 722 C CA . LEU A 1 89 ? -1.782 22.828 1.108 1 97.19 89 LEU A CA 1
ATOM 723 C C . LEU A 1 89 ? -2.654 21.844 0.332 1 97.19 89 LEU A C 1
ATOM 725 O O . LEU A 1 89 ? -2.24 21.328 -0.709 1 97.19 89 LEU A O 1
ATOM 729 N N . THR A 1 90 ? -3.824 21.547 0.877 1 96.69 90 THR A N 1
ATOM 730 C CA . THR A 1 90 ? -4.758 20.734 0.103 1 96.69 90 THR A CA 1
ATOM 731 C C . THR A 1 90 ? -5.207 21.484 -1.153 1 96.69 90 THR A C 1
ATOM 733 O O . THR A 1 90 ? -5.359 20.875 -2.217 1 96.69 90 THR A O 1
ATOM 736 N N . LYS A 1 91 ? -5.367 22.703 -1.029 1 94.81 91 LYS A N 1
ATOM 737 C CA . LYS A 1 91 ? -5.723 23.516 -2.193 1 94.81 91 LYS A CA 1
ATOM 738 C C . LYS A 1 91 ? -4.645 23.422 -3.27 1 94.81 91 LYS A C 1
ATOM 740 O O . LYS A 1 91 ? -4.957 23.344 -4.461 1 94.81 91 LYS A O 1
ATOM 745 N N . THR A 1 92 ? -3.396 23.422 -2.891 1 92.69 92 THR A N 1
ATOM 746 C CA . THR A 1 92 ? -2.299 23.406 -3.852 1 92.69 92 THR A CA 1
ATOM 747 C C . THR A 1 92 ? -2.203 22.047 -4.547 1 92.69 92 THR A C 1
ATOM 749 O O . THR A 1 92 ? -1.562 21.922 -5.59 1 92.69 92 THR A O 1
ATOM 752 N N . LEU A 1 93 ? -2.889 21.094 -4.02 1 90.81 93 LEU A N 1
ATOM 753 C CA . LEU A 1 93 ? -2.873 19.766 -4.633 1 90.81 93 LEU A CA 1
ATOM 754 C C . LEU A 1 93 ? -3.643 19.766 -5.949 1 90.81 93 LEU A C 1
ATOM 756 O O . LEU A 1 93 ? -3.525 18.828 -6.746 1 90.81 93 LEU A O 1
ATOM 760 N N . GLU A 1 94 ? -4.379 20.797 -6.102 1 87.5 94 GLU A N 1
ATOM 761 C CA . GLU A 1 94 ? -4.984 20.969 -7.418 1 87.5 94 GLU A CA 1
ATOM 762 C C . GLU A 1 94 ? -3.926 20.984 -8.516 1 87.5 94 GLU A C 1
ATOM 764 O O . GLU A 1 94 ? -4.195 20.609 -9.656 1 87.5 94 GLU A O 1
ATOM 769 N N . ILE A 1 95 ? -2.779 21.406 -8.148 1 87 95 ILE A N 1
ATOM 770 C CA . ILE A 1 95 ? -1.661 21.469 -9.086 1 87 95 ILE A CA 1
ATOM 771 C C . ILE A 1 95 ? -0.803 20.219 -8.953 1 87 95 ILE A C 1
ATOM 773 O O . ILE A 1 95 ? -0.827 19.344 -9.836 1 87 95 ILE A O 1
ATOM 777 N N . GLN A 1 96 ? -0.097 20.094 -7.824 1 85.56 96 GLN A N 1
ATOM 778 C CA . GLN A 1 96 ? 0.771 18.938 -7.59 1 85.56 96 GLN A CA 1
ATOM 779 C C . GLN A 1 96 ? 1.217 18.875 -6.133 1 85.56 96 GLN A C 1
ATOM 781 O O . GLN A 1 96 ? 0.992 19.812 -5.367 1 85.56 96 GLN A O 1
ATOM 786 N N . ILE A 1 97 ? 1.758 17.781 -5.816 1 88.88 97 ILE A N 1
ATOM 787 C CA . ILE A 1 97 ? 2.506 17.688 -4.57 1 88.88 97 ILE A CA 1
ATOM 788 C C . ILE A 1 97 ? 3.83 18.438 -4.707 1 88.88 97 ILE A C 1
ATOM 790 O O . ILE A 1 97 ? 4.621 18.156 -5.609 1 88.88 97 ILE A O 1
ATOM 794 N N . ASN A 1 98 ? 4.043 19.375 -3.924 1 88.31 98 ASN A N 1
ATOM 795 C CA . ASN A 1 98 ? 5.273 20.156 -4 1 88.31 98 ASN A CA 1
ATOM 796 C C . ASN A 1 98 ? 6.07 20.078 -2.699 1 88.31 98 ASN A C 1
ATOM 798 O O . ASN A 1 98 ? 5.723 19.312 -1.8 1 88.31 98 ASN A O 1
ATOM 802 N N . TRP A 1 99 ? 7.102 20.859 -2.566 1 90.44 99 TRP A N 1
ATOM 803 C CA . TRP A 1 99 ? 8.047 20.734 -1.463 1 90.44 99 TRP A CA 1
ATOM 804 C C . TRP A 1 99 ? 7.402 21.156 -0.145 1 90.44 99 TRP A C 1
ATOM 806 O O . TRP A 1 99 ? 7.797 20.672 0.923 1 90.44 99 TRP A O 1
ATOM 816 N N . ASP A 1 100 ? 6.445 22.062 -0.218 1 95 100 ASP A N 1
ATOM 817 C CA . ASP A 1 100 ? 5.754 22.484 0.997 1 95 100 ASP A CA 1
ATOM 818 C C . ASP A 1 100 ? 5.051 21.297 1.662 1 95 100 ASP A C 1
ATOM 820 O O . ASP A 1 100 ? 5 21.219 2.891 1 95 100 ASP A O 1
ATOM 824 N N . HIS A 1 101 ? 4.504 20.438 0.814 1 95 101 HIS A N 1
ATOM 825 C CA . HIS A 1 101 ? 3.846 19.25 1.352 1 95 101 HIS A CA 1
ATOM 826 C C . HIS A 1 101 ? 4.832 18.359 2.109 1 95 101 HIS A C 1
ATOM 828 O O . HIS A 1 101 ? 4.562 17.953 3.24 1 95 101 HIS A O 1
ATOM 834 N N . TYR A 1 102 ? 5.977 18.156 1.528 1 93.25 102 TYR A N 1
ATOM 835 C CA . TYR A 1 102 ? 6.98 17.297 2.158 1 93.25 102 TYR A CA 1
ATOM 836 C C . TYR A 1 102 ? 7.457 17.906 3.475 1 93.25 102 TYR A C 1
ATOM 838 O O . TYR A 1 102 ? 7.617 17.188 4.469 1 93.25 102 TYR A O 1
ATOM 846 N N . GLU A 1 103 ? 7.676 19.219 3.5 1 94.56 103 GLU A N 1
ATOM 847 C CA . GLU A 1 103 ? 8.086 19.891 4.723 1 94.56 103 GLU A CA 1
ATOM 848 C C . GLU A 1 103 ? 7.016 19.781 5.805 1 94.56 103 GLU A C 1
ATOM 850 O O . GLU A 1 103 ? 7.328 19.484 6.961 1 94.56 103 GLU A O 1
ATOM 855 N N . TYR A 1 104 ? 5.84 20 5.344 1 97.56 104 TYR A N 1
ATOM 856 C CA . TYR A 1 104 ? 4.715 19.969 6.273 1 97.56 104 TYR A CA 1
ATOM 857 C C . TYR A 1 104 ? 4.512 18.562 6.828 1 97.56 104 TYR A C 1
ATOM 859 O O . TYR A 1 104 ? 4.32 18.375 8.031 1 97.56 104 TYR A O 1
ATOM 867 N N . TRP A 1 105 ? 4.535 17.531 5.957 1 97.75 105 TRP A N 1
ATOM 868 C CA . TRP A 1 105 ? 4.336 16.156 6.383 1 97.75 105 TRP A CA 1
ATOM 869 C C . TRP A 1 105 ? 5.465 15.695 7.301 1 97.75 105 TRP A C 1
ATOM 871 O O . TRP A 1 105 ? 5.223 15.047 8.32 1 97.75 105 TRP A O 1
ATOM 881 N N . ALA A 1 106 ? 6.695 16.062 6.957 1 96.25 106 ALA A N 1
ATOM 882 C CA . ALA A 1 106 ? 7.848 15.68 7.77 1 96.25 106 ALA A CA 1
ATOM 883 C C . ALA A 1 106 ? 7.762 16.297 9.164 1 96.25 106 ALA A C 1
ATOM 885 O O . ALA A 1 106 ? 7.957 15.602 10.164 1 96.25 106 ALA A O 1
ATOM 886 N N . TRP A 1 107 ? 7.434 17.531 9.203 1 96.81 107 TRP A N 1
ATOM 887 C CA . TRP A 1 107 ? 7.348 18.203 10.492 1 96.81 107 TRP A CA 1
ATOM 888 C C . TRP A 1 107 ? 6.168 17.672 11.305 1 96.81 107 TRP A C 1
ATOM 890 O O . TRP A 1 107 ? 6.273 17.5 12.523 1 96.81 107 TRP A O 1
ATOM 900 N N . SER A 1 108 ? 5.062 17.453 10.664 1 97.81 108 SER A N 1
ATOM 901 C CA . SER A 1 108 ? 3.902 16.875 11.344 1 97.81 108 SER A CA 1
ATOM 902 C C . SER A 1 108 ? 4.25 15.547 12 1 97.81 108 SER A C 1
ATOM 904 O O . SER A 1 108 ? 3.971 15.344 13.188 1 97.81 108 SER A O 1
ATOM 906 N N . ALA A 1 109 ? 4.875 14.719 11.203 1 97.25 109 ALA A N 1
ATOM 907 C CA . ALA A 1 109 ? 5.242 13.414 11.734 1 97.25 109 ALA A CA 1
ATOM 908 C C . ALA A 1 109 ? 6.156 13.547 12.945 1 97.25 109 ALA A C 1
ATOM 910 O O . ALA A 1 109 ? 5.992 12.836 13.938 1 97.25 109 ALA A O 1
ATOM 911 N N . GLU A 1 110 ? 7.094 14.453 12.875 1 95 110 GLU A N 1
ATOM 912 C CA . GLU A 1 110 ? 8.023 14.68 13.977 1 95 110 GLU A CA 1
ATOM 913 C C . GLU A 1 110 ? 7.289 15.141 15.234 1 95 110 GLU A C 1
ATOM 915 O O . GLU A 1 110 ? 7.535 14.625 16.328 1 95 110 GLU A O 1
ATOM 920 N N . VAL A 1 111 ? 6.449 16.016 15.055 1 96.44 111 VAL A N 1
ATOM 921 C CA . VAL A 1 111 ? 5.707 16.594 16.188 1 96.44 111 VAL A CA 1
ATOM 922 C C . VAL A 1 111 ? 4.754 15.539 16.75 1 96.44 111 VAL A C 1
ATOM 924 O O . VAL A 1 111 ? 4.625 15.406 17.969 1 96.44 111 VAL A O 1
ATOM 927 N N . PHE A 1 112 ? 4.051 14.82 15.859 1 97.31 112 PHE A N 1
ATOM 928 C CA . PHE A 1 112 ? 3.123 13.789 16.312 1 97.31 112 PHE A CA 1
ATOM 929 C C . PHE A 1 112 ? 3.85 12.727 17.141 1 97.31 112 PHE A C 1
ATOM 931 O O . PHE A 1 112 ? 3.33 12.258 18.141 1 97.31 112 PHE A O 1
ATOM 938 N N . ARG A 1 113 ? 5.035 12.375 16.703 1 94.62 113 ARG A N 1
ATOM 939 C CA . ARG A 1 113 ? 5.836 11.422 17.453 1 94.62 113 ARG A CA 1
ATOM 940 C C . ARG A 1 113 ? 6.191 11.984 18.828 1 94.62 113 ARG A C 1
ATOM 942 O O . ARG A 1 113 ? 6.137 11.273 19.828 1 94.62 113 ARG A O 1
ATOM 949 N N . PHE A 1 114 ? 6.508 13.234 18.859 1 93.62 114 PHE A N 1
ATOM 950 C CA . PHE A 1 114 ? 6.891 13.898 20.094 1 93.62 114 PHE A CA 1
ATOM 951 C C . PHE A 1 114 ? 5.723 13.945 21.078 1 93.62 114 PHE A C 1
ATOM 953 O O . PHE A 1 114 ? 5.91 13.82 22.281 1 93.62 114 PHE A O 1
ATOM 960 N N . PHE A 1 115 ? 4.543 14.078 20.578 1 96.5 115 PHE A N 1
ATOM 961 C CA . PHE A 1 115 ? 3.377 14.305 21.422 1 96.5 115 PHE A CA 1
ATOM 962 C C . PHE A 1 115 ? 2.533 13.039 21.531 1 96.5 115 PHE A C 1
ATOM 964 O O . PHE A 1 115 ? 1.351 13.102 21.875 1 96.5 115 PHE A O 1
ATOM 971 N N . GLU A 1 116 ? 3.041 11.93 21.219 1 94.75 116 GLU A N 1
ATOM 972 C CA . GLU A 1 116 ? 2.336 10.656 21.172 1 94.75 116 GLU A CA 1
ATOM 973 C C . GLU A 1 116 ? 1.634 10.367 22.5 1 94.75 116 GLU A C 1
ATOM 975 O O . GLU A 1 116 ? 0.563 9.758 22.516 1 94.75 116 GLU A O 1
ATOM 980 N N . ASN A 1 117 ? 2.223 10.844 23.594 1 94.06 117 ASN A N 1
ATOM 981 C CA . ASN A 1 117 ? 1.687 10.508 24.906 1 94.06 117 ASN A CA 1
ATOM 982 C C . ASN A 1 117 ? 0.852 11.648 25.484 1 94.06 117 ASN A C 1
ATOM 984 O O . ASN A 1 117 ? 0.105 11.453 26.438 1 94.06 117 ASN A O 1
ATOM 988 N N . SER A 1 118 ? 0.972 12.797 24.906 1 94.75 118 SER A N 1
ATOM 989 C CA . SER A 1 118 ? 0.309 13.953 25.5 1 94.75 118 SER A CA 1
ATOM 990 C C . SER A 1 118 ? -0.911 14.367 24.672 1 94.75 118 SER A C 1
ATOM 992 O O . SER A 1 118 ? 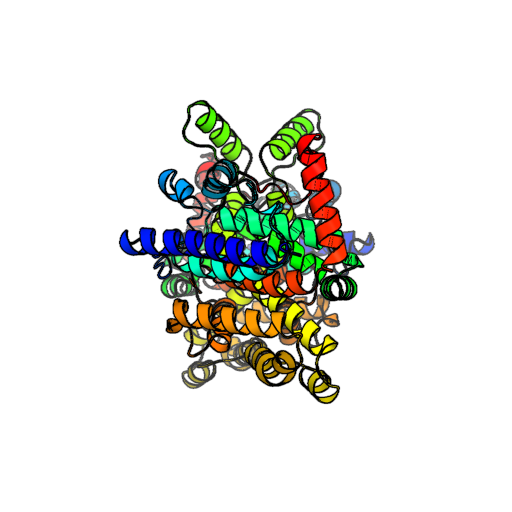-1.824 15.008 25.203 1 94.75 118 SER A O 1
ATOM 994 N N . SER A 1 119 ? -0.949 14.078 23.391 1 95.94 119 SER A N 1
ATOM 995 C CA . SER A 1 119 ? -2.105 14.32 22.531 1 95.94 119 SER A CA 1
ATOM 996 C C . SER A 1 119 ? -3.162 13.234 22.703 1 95.94 119 SER A C 1
ATOM 998 O O . SER A 1 119 ? -2.873 12.047 22.547 1 95.94 119 SER A O 1
ATOM 1000 N N . PRO A 1 120 ? -4.355 13.602 22.984 1 94.69 120 PRO A N 1
ATOM 1001 C CA . PRO A 1 120 ? -5.402 12.602 23.219 1 94.69 120 PRO A CA 1
ATOM 1002 C C . PRO A 1 120 ? -5.605 11.672 22.016 1 94.69 120 PRO A C 1
ATOM 1004 O O . PRO A 1 120 ? -5.738 10.461 22.188 1 94.69 120 PRO A O 1
ATOM 1007 N N . LEU A 1 121 ? -5.59 12.227 20.875 1 96.25 121 LEU A N 1
ATOM 1008 C CA . LEU A 1 121 ? -5.828 11.422 19.672 1 96.25 121 LEU A CA 1
ATOM 1009 C C . LEU A 1 121 ? -4.641 10.5 19.406 1 96.25 121 LEU A C 1
ATOM 1011 O O . LEU A 1 121 ? -4.828 9.336 19.047 1 96.25 121 LEU A O 1
ATOM 1015 N N . LEU A 1 122 ? -3.465 11.008 19.562 1 96.94 122 LEU A N 1
ATOM 1016 C CA . LEU A 1 122 ? -2.273 10.211 19.297 1 96.94 122 LEU A CA 1
ATOM 1017 C C . LEU A 1 122 ? -2.113 9.109 20.328 1 96.94 122 LEU A C 1
ATOM 1019 O O . LEU A 1 122 ? -1.728 7.988 20 1 96.94 122 LEU A O 1
ATOM 1023 N N . LYS A 1 123 ? -2.418 9.43 21.516 1 95.69 123 LYS A N 1
ATOM 1024 C CA . LYS A 1 123 ? -2.391 8.422 22.578 1 95.69 123 LYS A CA 1
ATOM 1025 C C . LYS A 1 123 ? -3.385 7.301 22.297 1 95.69 123 LYS A C 1
ATOM 1027 O O . LYS A 1 123 ? -3.064 6.121 22.469 1 95.69 123 LYS A O 1
ATOM 1032 N N . ALA A 1 124 ? -4.527 7.691 21.875 1 94.38 124 ALA A N 1
ATOM 1033 C CA . ALA A 1 124 ? -5.555 6.707 21.547 1 94.38 124 ALA A CA 1
ATOM 1034 C C . ALA A 1 124 ? -5.113 5.824 20.375 1 94.38 124 ALA A C 1
ATOM 1036 O O . ALA A 1 124 ? -5.363 4.617 20.391 1 94.38 124 ALA A O 1
ATOM 1037 N N . LEU A 1 125 ? -4.504 6.422 19.375 1 92.81 125 LEU A N 1
ATOM 1038 C CA . LEU A 1 125 ? -3.975 5.656 18.25 1 92.81 125 LEU A CA 1
ATOM 1039 C C . LEU A 1 125 ? -2.949 4.633 18.734 1 92.81 125 LEU A C 1
ATOM 1041 O O . LEU A 1 125 ? -2.932 3.498 18.25 1 92.81 125 LEU A O 1
ATOM 1045 N N . ARG A 1 126 ? -2.133 5.043 19.609 1 90.62 126 ARG A N 1
ATOM 1046 C CA . ARG A 1 126 ? -1.102 4.16 20.141 1 90.62 126 ARG A CA 1
ATOM 1047 C C . ARG A 1 126 ? -1.719 3.012 20.922 1 90.62 126 ARG A C 1
ATOM 1049 O O . ARG A 1 126 ? -1.326 1.854 20.766 1 90.62 126 ARG A O 1
ATOM 1056 N N . GLU A 1 127 ? -2.645 3.338 21.703 1 88.38 127 GLU A N 1
ATOM 1057 C CA . GLU A 1 127 ? -3.295 2.348 22.562 1 88.38 127 GLU A CA 1
ATOM 1058 C C . GLU A 1 127 ? -4.047 1.31 21.734 1 88.38 127 GLU A C 1
ATOM 1060 O O . GLU A 1 127 ? -4.184 0.157 22.141 1 88.38 127 GLU A O 1
ATOM 1065 N N . ARG A 1 128 ? -4.414 1.7 20.578 1 83.06 128 ARG A N 1
ATOM 1066 C CA . ARG A 1 128 ? -5.129 0.788 19.688 1 83.06 128 ARG A CA 1
ATOM 1067 C C . ARG A 1 128 ? -4.172 0.121 18.703 1 83.06 128 ARG A C 1
ATOM 1069 O O . ARG A 1 128 ? -4.609 -0.506 17.734 1 83.06 128 ARG A O 1
ATOM 1076 N N . GLU A 1 129 ? -2.941 0.396 18.875 1 79.31 129 GLU A N 1
ATOM 1077 C CA . GLU A 1 129 ? -1.879 -0.162 18.031 1 79.31 129 GLU A CA 1
ATOM 1078 C C . GLU A 1 129 ? -2.043 0.259 16.578 1 79.31 129 GLU A C 1
ATOM 1080 O O . GLU A 1 129 ? -1.732 -0.51 15.672 1 79.31 129 GLU A O 1
ATOM 1085 N N . SER A 1 130 ? -2.625 1.389 16.406 1 86.19 130 SER A N 1
ATOM 1086 C CA . SER A 1 130 ? -2.84 1.914 15.062 1 86.19 130 SER A CA 1
ATOM 1087 C C . SER A 1 130 ? -1.842 3.018 14.734 1 86.19 130 SER A C 1
ATOM 1089 O O . SER A 1 130 ? -1.819 3.529 13.609 1 86.19 130 SER A O 1
ATOM 1091 N N . ILE A 1 131 ? -0.977 3.316 15.703 1 91.12 131 ILE A N 1
ATOM 1092 C CA . ILE A 1 131 ? -0.045 4.426 15.523 1 91.12 131 ILE A CA 1
ATOM 1093 C C . ILE A 1 131 ? 0.992 4.055 14.461 1 91.12 131 ILE A C 1
ATOM 1095 O O . ILE A 1 131 ? 1.503 4.926 13.758 1 91.12 131 ILE A O 1
ATOM 1099 N N . GLU A 1 132 ? 1.229 2.781 14.32 1 87 132 GLU A N 1
ATOM 1100 C CA . GLU A 1 132 ? 2.188 2.324 13.32 1 87 132 GLU A CA 1
ATOM 1101 C C . GLU A 1 132 ? 1.688 2.609 11.906 1 87 132 GLU A C 1
ATOM 1103 O O . GLU A 1 132 ? 2.48 2.908 11.008 1 87 132 GLU A O 1
ATOM 1108 N N . LEU A 1 133 ? 0.399 2.475 11.742 1 89.75 133 LEU A N 1
ATOM 1109 C CA . LEU A 1 133 ? -0.178 2.787 10.438 1 89.75 133 LEU A CA 1
ATOM 1110 C C . LEU A 1 133 ? 0.009 4.262 10.102 1 89.75 133 LEU A C 1
ATOM 1112 O O . LEU A 1 133 ? 0.262 4.613 8.945 1 89.75 133 LEU A O 1
ATOM 1116 N N . LEU A 1 134 ? -0.128 5.051 11.102 1 94.75 134 LEU A N 1
ATOM 1117 C CA . LEU A 1 134 ? 0.082 6.484 10.922 1 94.75 134 LEU A CA 1
ATOM 1118 C C . LEU A 1 134 ? 1.511 6.77 10.469 1 94.75 134 LEU A C 1
ATOM 1120 O O . LEU A 1 134 ? 1.727 7.512 9.508 1 94.75 134 LEU A O 1
ATOM 1124 N N . TYR A 1 135 ? 2.41 6.191 11.125 1 94.12 135 TYR A N 1
ATOM 1125 C CA . TYR A 1 135 ? 3.801 6.48 10.797 1 94.12 135 TYR A CA 1
ATOM 1126 C C . TYR A 1 135 ? 4.184 5.859 9.461 1 94.12 135 TYR A C 1
ATOM 1128 O O . TYR A 1 135 ? 4.996 6.422 8.719 1 94.12 135 TYR A O 1
ATOM 1136 N N . LEU A 1 136 ? 3.615 4.719 9.188 1 92.88 136 LEU A N 1
ATOM 1137 C CA . LEU A 1 136 ? 3.824 4.145 7.867 1 92.88 136 LEU A CA 1
ATOM 1138 C C . LEU A 1 136 ? 3.344 5.098 6.777 1 92.88 136 LEU A C 1
ATOM 1140 O O . LEU A 1 136 ? 3.988 5.23 5.734 1 92.88 136 LEU A O 1
ATOM 1144 N N . LEU A 1 137 ? 2.26 5.703 7.008 1 95.56 137 LEU A N 1
ATOM 1145 C CA . LEU A 1 137 ? 1.735 6.719 6.098 1 95.56 137 LEU A CA 1
ATOM 1146 C C . LEU A 1 137 ? 2.76 7.824 5.867 1 95.56 137 LEU A C 1
ATOM 1148 O O . LEU A 1 137 ? 3.027 8.195 4.723 1 95.56 137 LEU A O 1
ATOM 1152 N N . PHE A 1 138 ? 3.348 8.297 6.91 1 97.19 138 PHE A N 1
ATOM 1153 C CA . PHE A 1 138 ? 4.309 9.383 6.785 1 97.19 138 PHE A CA 1
ATOM 1154 C C . PHE A 1 138 ? 5.605 8.891 6.156 1 97.19 138 PHE A C 1
ATOM 1156 O O . PHE A 1 138 ? 6.266 9.633 5.422 1 97.19 138 PHE A O 1
ATOM 1163 N N . HIS A 1 139 ? 5.969 7.664 6.418 1 96 139 HIS A N 1
ATOM 1164 C CA . HIS A 1 139 ? 7.117 7.094 5.719 1 96 139 HIS A CA 1
ATOM 1165 C C . HIS A 1 139 ? 6.871 7.027 4.215 1 96 139 HIS A C 1
ATOM 1167 O O . HIS A 1 139 ? 7.789 7.258 3.422 1 96 139 HIS A O 1
ATOM 1173 N N . LEU A 1 140 ? 5.719 6.719 3.846 1 94.88 140 LEU A N 1
ATOM 1174 C CA . LEU A 1 140 ? 5.371 6.723 2.43 1 94.88 140 LEU A CA 1
ATOM 1175 C C . LEU A 1 140 ? 5.5 8.125 1.844 1 94.88 140 LEU A C 1
ATOM 1177 O O . LEU A 1 140 ? 6.07 8.297 0.763 1 94.88 140 LEU A O 1
ATOM 1181 N N . CYS A 1 141 ? 5.047 9.102 2.561 1 94.19 141 CYS A N 1
ATOM 1182 C CA . CYS A 1 141 ? 5.141 10.484 2.113 1 94.19 141 CYS A CA 1
ATOM 1183 C C . CYS A 1 141 ? 6.59 10.867 1.831 1 94.19 141 CYS A C 1
ATOM 1185 O O . CYS A 1 141 ? 6.875 11.539 0.838 1 94.19 141 CYS A O 1
ATOM 1187 N N . LEU A 1 142 ? 7.422 10.383 2.654 1 94.25 142 LEU A N 1
ATOM 1188 C CA . LEU A 1 142 ? 8.766 10.953 2.713 1 94.25 142 LEU A CA 1
ATOM 1189 C C . LEU A 1 142 ? 9.773 10.055 2.006 1 94.25 142 LEU A C 1
ATOM 1191 O O . LEU A 1 142 ? 10.953 10.398 1.896 1 94.25 142 LEU A O 1
ATOM 1195 N N . SER A 1 143 ? 9.258 8.906 1.547 1 92.25 143 SER A N 1
ATOM 1196 C CA . SER A 1 143 ? 10.141 8.008 0.822 1 92.25 143 SER A CA 1
ATOM 1197 C C . SER A 1 143 ? 10.523 8.578 -0.54 1 92.25 143 SER A C 1
ATOM 1199 O O . SER A 1 143 ? 9.648 8.867 -1.363 1 92.25 143 SER A O 1
ATOM 1201 N N . ARG A 1 144 ? 11.82 8.789 -0.746 1 86.75 144 ARG A N 1
ATOM 1202 C CA . ARG A 1 144 ? 12.367 9.297 -1.998 1 86.75 144 ARG A CA 1
ATOM 1203 C C . ARG A 1 144 ? 13.734 8.695 -2.285 1 86.75 144 ARG A C 1
ATOM 1205 O O . ARG A 1 144 ? 14.508 8.422 -1.362 1 86.75 144 ARG A O 1
ATOM 1212 N N . LEU A 1 145 ? 13.914 8.469 -3.527 1 82.69 145 LEU A N 1
ATOM 1213 C CA . LEU A 1 145 ? 15.258 8.078 -3.932 1 82.69 145 LEU A CA 1
ATOM 1214 C C . LEU A 1 145 ? 16.094 9.305 -4.289 1 82.69 145 LEU A C 1
ATOM 1216 O O . LEU A 1 145 ? 15.602 10.219 -4.957 1 82.69 145 LEU A O 1
ATOM 1220 N N . GLY A 1 146 ? 17.172 9.555 -3.598 1 70.81 146 GLY A N 1
ATOM 1221 C CA . GLY A 1 146 ? 18.016 10.734 -3.656 1 70.81 146 GLY A CA 1
ATOM 1222 C C . GLY A 1 146 ? 18.641 10.961 -5.023 1 70.81 146 GLY A C 1
ATOM 1223 O O . GLY A 1 146 ? 19.859 11 -5.152 1 70.81 146 GLY A O 1
ATOM 1224 N N . TYR A 1 147 ? 17.75 11.031 -6.035 1 65.94 147 TYR A N 1
ATOM 1225 C CA . TYR A 1 147 ? 18.344 11.375 -7.324 1 65.94 147 TYR A CA 1
ATOM 1226 C C . TYR A 1 147 ? 18.672 12.859 -7.391 1 65.94 147 TYR A C 1
ATOM 1228 O O . TYR A 1 147 ? 17.906 13.695 -6.891 1 65.94 147 TYR A O 1
ATOM 1236 N N . THR A 1 148 ? 19.859 13.125 -7.555 1 60.88 148 THR A N 1
ATOM 1237 C CA . THR A 1 148 ? 20.344 14.492 -7.598 1 60.88 148 THR A CA 1
ATOM 1238 C C . THR A 1 148 ? 20.328 15.039 -9.023 1 60.88 148 THR A C 1
ATOM 1240 O O . THR A 1 148 ? 20.281 14.266 -9.984 1 60.88 148 THR A O 1
ATOM 1243 N N . PRO A 1 149 ? 20.219 16.297 -9.117 1 58.47 149 PRO A N 1
ATOM 1244 C CA . PRO A 1 149 ? 20.203 16.938 -10.438 1 58.47 149 PRO A CA 1
ATOM 1245 C C . PRO A 1 149 ? 21.375 16.484 -11.312 1 58.47 149 PRO A C 1
ATOM 1247 O O . PRO A 1 149 ? 22.391 16.031 -10.797 1 58.47 149 PRO A O 1
ATOM 1250 N N . GLN A 1 150 ? 21.078 16.484 -12.516 1 59.19 150 GLN A N 1
ATOM 1251 C CA . GLN A 1 150 ? 22 15.992 -13.547 1 59.19 150 GLN A CA 1
ATOM 1252 C C . GLN A 1 150 ? 23.266 16.844 -13.594 1 59.19 150 GLN A C 1
ATOM 1254 O O . GLN A 1 150 ? 23.578 17.453 -14.617 1 59.19 150 GLN A O 1
ATOM 1259 N N . THR A 1 151 ? 23.797 17.109 -12.43 1 61.09 151 THR A N 1
ATOM 1260 C CA . THR A 1 151 ? 25.188 17.562 -12.383 1 61.09 151 THR A CA 1
ATOM 1261 C C . THR A 1 151 ? 26.141 16.375 -12.508 1 61.09 151 THR A C 1
ATOM 1263 O O . THR A 1 151 ? 25.703 15.219 -12.516 1 61.09 151 THR A O 1
ATOM 1266 N N . ARG A 1 152 ? 27.391 16.703 -12.953 1 61.94 152 ARG A N 1
ATOM 1267 C CA . ARG A 1 152 ? 28.359 15.617 -13.078 1 61.94 152 ARG A CA 1
ATOM 1268 C C . ARG A 1 152 ? 28.375 14.742 -11.828 1 61.94 152 ARG A C 1
ATOM 1270 O O . ARG A 1 152 ? 28.359 13.516 -11.93 1 61.94 152 ARG A O 1
ATOM 1277 N N . GLU A 1 153 ? 28.422 15.391 -10.648 1 65.12 153 GLU A N 1
ATOM 1278 C CA . GLU A 1 153 ? 28.375 14.688 -9.375 1 65.12 153 GLU A CA 1
ATOM 1279 C C . GLU A 1 153 ? 27.047 13.969 -9.195 1 65.12 153 GLU A C 1
ATOM 1281 O O . GLU A 1 153 ? 27 12.828 -8.719 1 65.12 153 GLU A O 1
ATOM 1286 N N . GLY A 1 154 ? 26.047 14.617 -9.688 1 69.25 154 GLY A N 1
ATOM 1287 C CA . GLY A 1 154 ? 24.719 14.047 -9.578 1 69.25 154 GLY A CA 1
ATOM 1288 C C . GLY A 1 154 ? 24.547 12.781 -10.391 1 69.25 154 GLY A C 1
ATOM 1289 O O . GLY A 1 154 ? 23.922 11.82 -9.93 1 69.25 154 GLY A O 1
ATOM 1290 N N . VAL A 1 155 ? 25.172 12.805 -11.477 1 70.56 155 VAL A N 1
ATOM 1291 C CA . VAL A 1 155 ? 25.094 11.641 -12.352 1 70.56 155 VAL A CA 1
ATOM 1292 C C . VAL A 1 155 ? 25.766 10.445 -11.68 1 70.56 155 VAL A C 1
ATOM 1294 O O . VAL A 1 155 ? 25.25 9.328 -11.742 1 70.56 155 VAL A O 1
ATOM 1297 N N . ILE A 1 156 ? 26.875 10.711 -11.109 1 72.94 156 ILE A N 1
ATOM 1298 C CA . ILE A 1 156 ? 27.609 9.648 -10.438 1 72.94 156 ILE A CA 1
ATOM 1299 C C . ILE A 1 156 ? 26.766 9.102 -9.281 1 72.94 156 ILE A C 1
ATOM 1301 O O . ILE A 1 156 ? 26.641 7.883 -9.117 1 72.94 156 ILE A O 1
ATOM 1305 N N . LEU A 1 157 ? 26.219 10 -8.578 1 72.5 157 LEU A N 1
ATOM 1306 C CA . LEU A 1 157 ? 25.406 9.586 -7.438 1 72.5 157 LEU A CA 1
ATOM 1307 C C . LEU A 1 157 ? 24.172 8.812 -7.902 1 72.5 157 LEU A C 1
ATOM 1309 O O . LEU A 1 157 ? 23.797 7.816 -7.289 1 72.5 157 LEU A O 1
ATOM 1313 N N . ASN A 1 158 ? 23.672 9.312 -8.938 1 76.31 158 ASN A N 1
ATOM 1314 C CA . ASN A 1 158 ? 22.5 8.633 -9.5 1 76.31 158 ASN A CA 1
ATOM 1315 C C . ASN A 1 158 ? 22.844 7.223 -9.969 1 76.31 158 ASN A C 1
ATOM 1317 O O . ASN A 1 158 ? 22.047 6.297 -9.812 1 76.31 158 ASN A O 1
ATOM 1321 N N . ARG A 1 159 ? 24.047 7.113 -10.445 1 75.94 159 ARG A N 1
ATOM 1322 C CA . ARG A 1 159 ? 24.5 5.793 -10.875 1 75.94 159 ARG A CA 1
ATOM 1323 C C . ARG A 1 159 ? 24.672 4.863 -9.672 1 75.94 159 ARG A C 1
ATOM 1325 O O . ARG A 1 159 ? 24.406 3.66 -9.773 1 75.94 159 ARG A O 1
ATOM 1332 N N . VAL A 1 160 ? 25.094 5.473 -8.633 1 76.25 160 VAL A N 1
ATOM 1333 C CA . VAL A 1 160 ? 25.25 4.684 -7.414 1 76.25 160 VAL A CA 1
ATOM 1334 C C . VAL A 1 160 ? 23.891 4.199 -6.938 1 76.25 160 VAL A C 1
ATOM 1336 O O . VAL A 1 160 ? 23.719 3.023 -6.602 1 76.25 160 VAL A O 1
ATOM 1339 N N . VAL A 1 161 ? 22.938 5.055 -6.965 1 77 161 VAL A N 1
ATOM 1340 C CA . VAL A 1 161 ? 21.594 4.684 -6.578 1 77 161 VAL A CA 1
ATOM 1341 C C . VAL A 1 161 ? 21.078 3.561 -7.48 1 77 161 VAL A C 1
ATOM 1343 O O . VAL A 1 161 ? 20.547 2.557 -6.996 1 77 161 VAL A O 1
ATOM 1346 N N . ASP A 1 162 ? 21.375 3.723 -8.695 1 78.62 162 ASP A N 1
ATOM 1347 C CA . ASP A 1 162 ? 20.891 2.746 -9.664 1 78.62 162 ASP A CA 1
ATOM 1348 C C . ASP A 1 162 ? 21.578 1.393 -9.469 1 78.62 162 ASP A C 1
ATOM 1350 O O . ASP A 1 162 ? 21 0.349 -9.773 1 78.62 162 ASP A O 1
ATOM 1354 N N . SER A 1 163 ? 22.75 1.497 -8.969 1 77 163 SER A N 1
ATOM 1355 C CA . SER A 1 163 ? 23.516 0.266 -8.812 1 77 163 SER A CA 1
ATOM 1356 C C . SER A 1 163 ? 23.125 -0.475 -7.539 1 77 163 SER A C 1
ATOM 1358 O O . SER A 1 163 ? 23.234 -1.7 -7.469 1 77 163 SER A O 1
ATOM 1360 N N . VAL A 1 164 ? 22.625 0.305 -6.59 1 78.06 164 VAL A N 1
ATOM 1361 C CA . VAL A 1 164 ? 22.453 -0.346 -5.297 1 78.06 164 VAL A CA 1
ATOM 1362 C C . VAL A 1 164 ? 20.953 -0.583 -5.039 1 78.06 164 VAL A C 1
ATOM 1364 O O . VAL A 1 164 ? 20.594 -1.443 -4.238 1 78.06 164 VAL A O 1
ATOM 1367 N N . VAL A 1 165 ? 20.172 0.16 -5.68 1 84.81 165 VAL A N 1
ATOM 1368 C CA . VAL A 1 165 ? 18.734 0.015 -5.496 1 84.81 165 VAL A CA 1
ATOM 1369 C C . VAL A 1 165 ? 18.125 -0.749 -6.676 1 84.81 165 VAL A C 1
ATOM 1371 O O . VAL A 1 165 ? 18.234 -0.311 -7.82 1 84.81 165 VAL A O 1
ATOM 1374 N N . ASN A 1 166 ? 17.562 -1.883 -6.344 1 85.88 166 ASN A N 1
ATOM 1375 C CA . ASN A 1 166 ? 17.031 -2.682 -7.445 1 85.88 166 ASN A CA 1
ATOM 1376 C C . ASN A 1 166 ? 15.805 -2.037 -8.07 1 85.88 166 ASN A C 1
ATOM 1378 O O . ASN A 1 166 ? 15.156 -1.191 -7.445 1 85.88 166 ASN A O 1
ATOM 1382 N N . ARG A 1 167 ? 15.484 -2.453 -9.211 1 88.31 167 ARG A N 1
ATOM 1383 C CA . ARG A 1 167 ? 14.445 -1.845 -10.039 1 88.31 167 ARG A CA 1
ATOM 1384 C C . ARG A 1 167 ? 13.078 -1.953 -9.375 1 88.31 167 ARG A C 1
ATOM 1386 O O . ARG A 1 167 ? 12.211 -1.102 -9.586 1 88.31 167 ARG A O 1
ATOM 1393 N N . HIS A 1 168 ? 12.844 -2.984 -8.633 1 93.06 168 HIS A N 1
ATOM 1394 C CA . HIS A 1 168 ? 11.547 -3.184 -7.996 1 93.06 168 HIS A CA 1
ATOM 1395 C C . HIS A 1 168 ? 11.32 -2.17 -6.875 1 93.06 168 HIS A C 1
ATOM 1397 O O . HIS A 1 168 ? 10.211 -1.66 -6.707 1 93.06 168 HIS A O 1
ATOM 1403 N N . VAL A 1 169 ? 12.391 -1.831 -6.148 1 91.69 169 VAL A N 1
ATOM 1404 C CA . VAL A 1 169 ? 12.312 -0.782 -5.137 1 91.69 169 VAL A CA 1
ATOM 1405 C C . VAL A 1 169 ? 11.977 0.552 -5.801 1 91.69 169 VAL A C 1
ATOM 1407 O O . VAL A 1 169 ? 11.141 1.311 -5.301 1 91.69 169 VAL A O 1
ATOM 1410 N N . LYS A 1 170 ? 12.586 0.776 -6.93 1 89.62 170 LYS A N 1
ATOM 1411 C CA . LYS A 1 170 ? 12.328 2.01 -7.668 1 89.62 170 LYS A CA 1
ATOM 1412 C C . LYS A 1 170 ? 10.867 2.111 -8.086 1 89.62 170 LYS A C 1
ATOM 1414 O O . LYS A 1 170 ? 10.258 3.182 -7.992 1 89.62 170 LYS A O 1
ATOM 1419 N N . GLN A 1 171 ? 10.305 1.022 -8.484 1 90.62 171 GLN A N 1
ATOM 1420 C CA . GLN A 1 171 ? 8.906 0.999 -8.898 1 90.62 171 GLN A CA 1
ATOM 1421 C C . GLN A 1 171 ? 7.973 1.276 -7.719 1 90.62 171 GLN A C 1
ATOM 1423 O O . GLN A 1 171 ? 6.969 1.975 -7.863 1 90.62 171 GLN A O 1
ATOM 1428 N N . ILE A 1 172 ? 8.297 0.782 -6.559 1 92.19 172 ILE A N 1
ATOM 1429 C CA . ILE A 1 172 ? 7.477 0.979 -5.367 1 92.19 172 ILE A CA 1
ATOM 1430 C C . ILE A 1 172 ? 7.512 2.447 -4.953 1 92.19 172 ILE A C 1
ATOM 1432 O O . ILE A 1 172 ? 6.469 3.043 -4.664 1 92.19 172 ILE A O 1
ATOM 1436 N N . ILE A 1 173 ? 8.695 2.99 -5.004 1 90.19 173 ILE A N 1
ATOM 1437 C CA . ILE A 1 173 ? 8.844 4.375 -4.562 1 90.19 173 ILE A CA 1
ATOM 1438 C C . ILE A 1 173 ? 8.203 5.312 -5.582 1 90.19 173 ILE A C 1
ATOM 1440 O O . ILE A 1 173 ? 7.586 6.312 -5.211 1 90.19 173 ILE A O 1
ATOM 1444 N N . SER A 1 174 ? 8.281 4.973 -6.852 1 86.62 174 SER A N 1
ATOM 1445 C CA . SER A 1 174 ? 7.676 5.793 -7.895 1 86.62 174 SER A CA 1
ATOM 1446 C C . SER A 1 174 ? 6.152 5.75 -7.816 1 86.62 174 SER A C 1
ATOM 1448 O O . SER A 1 174 ? 5.48 6.688 -8.242 1 86.62 174 SER A O 1
ATOM 1450 N N . ASN A 1 175 ? 5.613 4.703 -7.234 1 87.5 175 ASN A N 1
ATOM 1451 C CA . ASN A 1 175 ? 4.168 4.527 -7.164 1 87.5 175 ASN A CA 1
ATOM 1452 C C . ASN A 1 175 ? 3.662 4.633 -5.727 1 87.5 175 ASN A C 1
ATOM 1454 O O . ASN A 1 175 ? 2.561 4.176 -5.418 1 87.5 175 ASN A O 1
ATOM 1458 N N . LYS A 1 176 ? 4.438 5.238 -4.852 1 89.81 176 LYS A N 1
ATOM 1459 C CA . LYS A 1 176 ? 4.184 5.219 -3.414 1 89.81 176 LYS A CA 1
ATOM 1460 C C . LYS A 1 176 ? 2.836 5.859 -3.088 1 89.81 176 LYS A C 1
ATOM 1462 O O . LYS A 1 176 ? 2.141 5.422 -2.168 1 89.81 176 LYS A O 1
ATOM 1467 N N . PHE A 1 177 ? 2.418 6.852 -3.885 1 88.12 177 PHE A N 1
ATOM 1468 C CA . PHE A 1 177 ? 1.175 7.547 -3.58 1 88.12 177 PHE A CA 1
ATOM 1469 C C . PHE A 1 177 ? -0.03 6.711 -3.994 1 88.12 177 PHE A C 1
ATOM 1471 O O . PHE A 1 177 ? -1.11 6.84 -3.414 1 88.12 177 PHE A O 1
ATOM 1478 N N . VAL A 1 178 ? 0.153 5.859 -4.938 1 86.88 178 VAL A N 1
ATOM 1479 C CA . VAL A 1 178 ? -0.904 4.922 -5.309 1 86.88 178 VAL A CA 1
ATOM 1480 C C . VAL A 1 178 ? -0.976 3.789 -4.289 1 86.88 178 VAL A C 1
ATOM 1482 O O . VAL A 1 178 ? -2.057 3.457 -3.797 1 86.88 178 VAL A O 1
ATOM 1485 N N . ILE A 1 179 ? 0.166 3.332 -3.926 1 89.44 179 ILE A N 1
ATOM 1486 C CA . ILE A 1 179 ? 0.281 2.221 -2.988 1 89.44 179 ILE A CA 1
ATOM 1487 C C . ILE A 1 179 ? -0.227 2.65 -1.614 1 89.44 179 ILE A C 1
ATOM 1489 O O . ILE A 1 179 ? -0.785 1.839 -0.871 1 89.44 179 ILE A O 1
ATOM 1493 N N . GLY A 1 180 ? -0.114 3.908 -1.404 1 91.69 180 GLY A N 1
ATOM 1494 C CA . GLY A 1 180 ? -0.412 4.422 -0.077 1 91.69 180 GLY A CA 1
ATOM 1495 C C . GLY A 1 180 ? -1.874 4.781 0.109 1 91.69 180 GLY A C 1
ATOM 1496 O O . GLY A 1 180 ? -2.326 5.004 1.234 1 91.69 180 GLY A O 1
ATOM 1497 N N . ILE A 1 181 ? -2.707 4.746 -0.932 1 92.06 181 ILE A N 1
ATOM 1498 C CA . ILE A 1 181 ? -4.086 5.211 -0.861 1 92.06 181 ILE A CA 1
ATOM 1499 C C . ILE A 1 181 ? -4.855 4.398 0.18 1 92.06 181 ILE A C 1
ATOM 1501 O O . ILE A 1 181 ? -5.492 4.965 1.069 1 92.06 181 ILE A O 1
ATOM 1505 N N . PRO A 1 182 ? -4.75 3.094 0.143 1 91.19 182 PRO A N 1
ATOM 1506 C CA . PRO A 1 182 ? -5.504 2.33 1.14 1 91.19 182 PRO A CA 1
ATOM 1507 C C . PRO A 1 182 ? -5.027 2.588 2.566 1 91.19 182 PRO A C 1
ATOM 1509 O O . PRO A 1 182 ? -5.828 2.561 3.504 1 91.19 182 PRO A O 1
ATOM 1512 N N . ILE A 1 183 ? -3.75 2.801 2.756 1 92.25 183 ILE A N 1
ATOM 1513 C CA . ILE A 1 183 ? -3.191 3.102 4.07 1 92.25 183 ILE A CA 1
ATOM 1514 C C . ILE A 1 183 ? -3.73 4.441 4.566 1 92.25 183 ILE A C 1
ATOM 1516 O O . ILE A 1 183 ? -4.133 4.566 5.727 1 92.25 183 ILE A O 1
ATOM 1520 N N . ALA A 1 184 ? -3.707 5.371 3.654 1 94.94 184 ALA A N 1
ATOM 1521 C CA . ALA A 1 184 ? -4.203 6.699 4 1 94.94 184 ALA A CA 1
ATOM 1522 C C . ALA A 1 184 ? -5.688 6.656 4.352 1 94.94 184 ALA A C 1
ATOM 1524 O O . ALA A 1 184 ? -6.113 7.246 5.352 1 94.94 184 ALA A O 1
ATOM 1525 N N . ALA A 1 185 ? -6.453 5.949 3.566 1 94 185 ALA A N 1
ATOM 1526 C CA . ALA A 1 185 ? -7.891 5.844 3.805 1 94 185 ALA A CA 1
ATOM 1527 C C . ALA A 1 185 ? -8.18 5.129 5.121 1 94 185 ALA A C 1
ATOM 1529 O O . ALA A 1 185 ? -9.047 5.547 5.887 1 94 185 ALA A O 1
ATOM 1530 N N . ALA A 1 186 ? -7.48 4.051 5.402 1 93.12 186 ALA A N 1
ATOM 1531 C CA . ALA A 1 186 ? -7.652 3.293 6.637 1 93.12 186 ALA A CA 1
ATOM 1532 C C . ALA A 1 186 ? -7.266 4.133 7.852 1 93.12 186 ALA A C 1
ATOM 1534 O O . ALA A 1 186 ? -7.957 4.109 8.875 1 93.12 186 ALA A O 1
ATOM 1535 N N . THR A 1 187 ? -6.141 4.824 7.738 1 95.06 187 THR A N 1
ATOM 1536 C CA . THR A 1 187 ? -5.695 5.691 8.828 1 95.06 187 THR A CA 1
ATOM 1537 C C . THR A 1 187 ? -6.715 6.797 9.094 1 95.06 187 THR A C 1
ATOM 1539 O O . THR A 1 187 ? -7.031 7.094 10.242 1 95.06 187 THR A O 1
ATOM 1542 N N . PHE A 1 188 ? -7.238 7.391 8.008 1 96.81 188 PHE A N 1
ATOM 1543 C CA . PHE A 1 188 ? -8.25 8.438 8.125 1 96.81 188 PHE A CA 1
ATOM 1544 C C . PHE A 1 188 ? -9.492 7.918 8.836 1 96.81 188 PHE A C 1
ATOM 1546 O O . PHE A 1 188 ? -10 8.562 9.758 1 96.81 188 PHE A O 1
ATOM 1553 N N . GLU A 1 189 ? -9.922 6.781 8.406 1 95.25 189 GLU A N 1
ATOM 1554 C CA . GLU A 1 189 ? -11.094 6.172 9.031 1 95.25 189 GLU A CA 1
ATOM 1555 C C . GLU A 1 189 ? -10.867 5.93 10.523 1 95.25 189 GLU A C 1
ATOM 1557 O O . GLU A 1 189 ? -11.758 6.172 11.336 1 95.25 189 GLU A O 1
ATOM 1562 N N . THR A 1 190 ? -9.688 5.453 10.867 1 94.38 190 THR A N 1
ATOM 1563 C CA . THR A 1 190 ? -9.352 5.188 12.266 1 94.38 190 THR A CA 1
ATOM 1564 C C . THR A 1 190 ? -9.398 6.473 13.086 1 94.38 190 THR A C 1
ATOM 1566 O O . THR A 1 190 ? -9.945 6.492 14.188 1 94.38 190 THR A O 1
ATOM 1569 N N . VAL A 1 191 ? -8.859 7.504 12.547 1 96.56 191 VAL A N 1
ATOM 1570 C CA . VAL A 1 191 ? -8.82 8.781 13.258 1 96.56 191 VAL A CA 1
ATOM 1571 C C . VAL A 1 191 ? -10.242 9.312 13.43 1 96.56 191 VAL A C 1
ATOM 1573 O O . VAL A 1 191 ? -10.594 9.805 14.508 1 96.56 191 VAL A O 1
ATOM 1576 N N . VAL A 1 192 ? -11.062 9.203 12.422 1 96.62 192 VAL A N 1
ATOM 1577 C CA . VAL A 1 192 ? -12.445 9.664 12.484 1 96.62 192 VAL A CA 1
ATOM 1578 C C . VAL A 1 192 ? -13.211 8.852 13.531 1 96.62 192 VAL A C 1
ATOM 1580 O O . VAL A 1 192 ? -13.969 9.414 14.32 1 96.62 192 VAL A O 1
ATOM 1583 N N . LYS A 1 193 ? -13.008 7.586 13.516 1 94.31 193 LYS A N 1
ATOM 1584 C CA . LYS A 1 193 ? -13.664 6.738 14.508 1 94.31 193 LYS A CA 1
ATOM 1585 C C . LYS A 1 193 ? -13.258 7.129 15.922 1 94.31 193 LYS A C 1
ATOM 1587 O O . LYS A 1 193 ? -14.078 7.109 16.844 1 94.31 193 LYS A O 1
ATOM 1592 N N . LEU A 1 194 ? -12.023 7.43 16.062 1 94.38 194 LEU A N 1
ATOM 1593 C CA . LEU A 1 194 ? -11.547 7.855 17.375 1 94.38 194 LEU A CA 1
ATOM 1594 C C . LEU A 1 194 ? -12.203 9.164 17.797 1 94.38 194 LEU A C 1
ATOM 1596 O O . LEU A 1 194 ? -12.523 9.352 18.969 1 94.38 194 LEU A O 1
ATOM 1600 N N . LEU A 1 195 ? -12.367 10.07 16.875 1 96.44 195 LEU A N 1
ATOM 1601 C CA . LEU A 1 195 ? -13.055 11.32 17.188 1 96.44 195 LEU A CA 1
ATOM 1602 C C . LEU A 1 195 ? -14.5 11.055 17.578 1 96.44 195 LEU A C 1
ATOM 1604 O O . LEU A 1 195 ? -15.039 11.734 18.469 1 96.44 195 LEU A O 1
ATOM 1608 N N . ILE A 1 196 ? -15.148 10.102 16.938 1 96.12 196 ILE A N 1
ATOM 1609 C CA . ILE A 1 196 ? -16.5 9.719 17.297 1 96.12 196 ILE A CA 1
ATOM 1610 C C . ILE A 1 196 ? -16.531 9.148 18.703 1 96.12 196 ILE A C 1
ATOM 1612 O O . ILE A 1 196 ? -17.422 9.461 19.5 1 96.12 196 ILE A O 1
ATOM 1616 N N . GLU A 1 197 ? -15.562 8.398 19.031 1 93.44 197 GLU A N 1
ATOM 1617 C CA . GLU A 1 197 ? -15.461 7.812 20.359 1 93.44 197 GLU A CA 1
ATOM 1618 C C . GLU A 1 197 ? -15.227 8.883 21.422 1 93.44 197 GLU A C 1
ATOM 1620 O O . GLU A 1 197 ? -15.766 8.797 22.531 1 93.44 197 GLU A O 1
ATOM 1625 N N . LEU A 1 198 ? -14.445 9.852 21.094 1 92.94 198 LEU A N 1
ATOM 1626 C CA . LEU A 1 198 ? -14.047 10.875 22.047 1 92.94 198 LEU A CA 1
ATOM 1627 C C . LEU A 1 198 ? -15.148 11.922 22.219 1 92.94 198 LEU A C 1
ATOM 1629 O O . LEU A 1 198 ? -15.359 12.438 23.312 1 92.94 198 LEU A O 1
ATOM 1633 N N . TYR A 1 199 ? -15.875 12.25 21.141 1 94.44 199 TYR A N 1
ATOM 1634 C CA . TYR A 1 199 ? -16.75 13.414 21.188 1 94.44 199 TYR A CA 1
ATOM 1635 C C . TYR A 1 199 ? -18.203 13.008 20.938 1 94.44 199 TYR A C 1
ATOM 1637 O O . TYR A 1 199 ? -19.125 13.797 21.172 1 94.44 199 TYR A O 1
ATOM 1645 N N . GLY A 1 200 ? -18.406 11.797 20.469 1 94.38 200 GLY A N 1
ATOM 1646 C CA . GLY A 1 200 ? -19.766 11.328 20.234 1 94.38 200 GLY A CA 1
ATOM 1647 C C . GLY A 1 200 ? -20.484 10.938 21.516 1 94.38 200 GLY A C 1
ATOM 1648 O O . GLY A 1 200 ? -19.844 10.602 22.516 1 94.38 200 GLY A O 1
ATOM 1649 N N . ASP A 1 201 ? -21.812 11.016 21.516 1 94.5 201 ASP A N 1
ATOM 1650 C CA . ASP A 1 201 ? -22.594 10.5 22.641 1 94.5 201 ASP A CA 1
ATOM 1651 C C . ASP A 1 201 ? -22.688 8.977 22.594 1 94.5 201 ASP A C 1
ATOM 1653 O O . ASP A 1 201 ? -22.188 8.344 21.656 1 94.5 201 ASP A O 1
ATOM 1657 N N . ASP A 1 202 ? -23.266 8.406 23.578 1 92.62 202 ASP A N 1
ATOM 1658 C CA . ASP A 1 202 ? -23.281 6.957 23.719 1 92.62 202 ASP A CA 1
ATOM 1659 C C . ASP A 1 202 ? -24.031 6.305 22.562 1 92.62 202 ASP A C 1
ATOM 1661 O O . ASP A 1 202 ? -23.641 5.242 22.078 1 92.62 202 ASP A O 1
ATOM 1665 N N . GLU A 1 203 ? -25.016 6.914 22.141 1 91.69 203 GLU A N 1
ATOM 1666 C CA . GLU A 1 203 ? -25.797 6.379 21.031 1 91.69 203 GLU A CA 1
ATOM 1667 C C . GLU A 1 203 ? -24.984 6.359 19.75 1 91.69 203 GLU A C 1
ATOM 1669 O O . GLU A 1 203 ? -25 5.371 19 1 91.69 203 GLU A O 1
ATOM 1674 N N . THR A 1 204 ? -24.281 7.414 19.531 1 92 204 THR A N 1
ATOM 1675 C CA . THR A 1 204 ? -23.438 7.543 18.344 1 92 204 THR A CA 1
ATOM 1676 C C . THR A 1 204 ? -22.312 6.516 18.359 1 92 204 THR A C 1
ATOM 1678 O O . THR A 1 204 ? -22 5.906 17.344 1 92 204 THR A O 1
ATOM 1681 N N . LYS A 1 205 ? -21.781 6.309 19.516 1 90.5 205 LYS A N 1
ATOM 1682 C CA . LYS A 1 205 ? -20.703 5.336 19.672 1 90.5 205 LYS A CA 1
ATOM 1683 C C . LYS A 1 205 ? -21.188 3.922 19.359 1 90.5 205 LYS A C 1
ATOM 1685 O O . LYS A 1 205 ? -20.469 3.137 18.734 1 90.5 205 LYS A O 1
ATOM 1690 N N . ARG A 1 206 ? -22.406 3.572 19.688 1 88.44 206 ARG A N 1
ATOM 1691 C CA . ARG A 1 206 ? -22.969 2.252 19.453 1 88.44 206 ARG A CA 1
ATOM 1692 C C . ARG A 1 206 ? -23.266 2.051 17.969 1 88.44 206 ARG A C 1
ATOM 1694 O O . ARG A 1 206 ? -23.172 0.934 17.453 1 88.44 206 ARG A O 1
ATOM 1701 N N . GLU A 1 207 ? -23.469 3.152 17.312 1 86.88 207 GLU A N 1
ATOM 1702 C CA . GLU A 1 207 ? -23.844 3.084 15.906 1 86.88 207 GLU A CA 1
ATOM 1703 C C . GLU A 1 207 ? -22.656 2.674 15.047 1 86.88 207 GLU A C 1
ATOM 1705 O O . GLU A 1 207 ? -22.828 2.07 13.984 1 86.88 207 GLU A O 1
ATOM 1710 N N . ILE A 1 208 ? -21.516 3.105 15.422 1 83.38 208 ILE A N 1
ATOM 1711 C CA . ILE A 1 208 ? -20.359 2.812 14.586 1 83.38 208 ILE A CA 1
ATOM 1712 C C . ILE A 1 208 ? -19.812 1.425 14.922 1 83.38 208 ILE A C 1
ATOM 1714 O O . ILE A 1 208 ? -18.875 0.946 14.281 1 83.38 208 ILE A O 1
ATOM 1718 N N . GLY A 1 209 ? -20.578 0.907 16.062 1 74.31 209 GLY A N 1
ATOM 1719 C CA . GLY A 1 209 ? -20.25 -0.472 16.391 1 74.31 209 GLY A CA 1
ATOM 1720 C C . GLY A 1 209 ? -20.656 -1.454 15.312 1 74.31 209 GLY A C 1
ATOM 1721 O O . GLY A 1 209 ? -21.625 -1.221 14.578 1 74.31 209 GLY A O 1
ATOM 1722 N N . GLY A 1 210 ? -19.703 -2.287 14.664 1 67 210 GLY A N 1
ATOM 1723 C CA . GLY A 1 210 ? -19.969 -3.264 13.617 1 67 210 GLY A CA 1
ATOM 1724 C C . GLY A 1 210 ? -19.297 -2.936 12.305 1 67 210 GLY A C 1
ATOM 1725 O O . GLY A 1 210 ? -18.422 -2.059 12.25 1 67 210 GLY A O 1
ATOM 1726 N N . LYS A 1 211 ? -19.828 -3.576 11.344 1 65.88 211 LYS A N 1
ATOM 1727 C CA . LYS A 1 211 ? -19.219 -3.445 10.016 1 65.88 211 LYS A CA 1
ATOM 1728 C C . LYS A 1 211 ? -19.891 -2.334 9.211 1 65.88 211 LYS A C 1
ATOM 1730 O O . LYS A 1 211 ? -20.969 -2.525 8.664 1 65.88 211 LYS A O 1
ATOM 1735 N N . LYS A 1 212 ? -19.266 -1.117 9.234 1 78.25 212 LYS A N 1
ATOM 1736 C CA . LYS A 1 212 ? -19.812 0.014 8.492 1 78.25 212 LYS A CA 1
ATOM 1737 C C . LYS A 1 212 ? -18.859 0.438 7.371 1 78.25 212 LYS A C 1
ATOM 1739 O O . LYS A 1 212 ? -17.656 0.237 7.469 1 78.25 212 LYS A O 1
ATOM 1744 N N . THR A 1 213 ? -19.562 0.961 6.418 1 86.25 213 THR A N 1
ATOM 1745 C CA . THR A 1 213 ? -18.797 1.493 5.301 1 86.25 213 THR A CA 1
ATOM 1746 C C . THR A 1 213 ? -18.188 2.85 5.652 1 86.25 213 THR A C 1
ATOM 1748 O O . THR A 1 213 ? -18.672 3.523 6.57 1 86.25 213 THR A O 1
ATOM 1751 N N . LEU A 1 214 ? -17.156 3.193 4.934 1 90.31 214 LEU A N 1
ATOM 1752 C CA . LEU A 1 214 ? -16.547 4.5 5.145 1 90.31 214 LEU A CA 1
ATOM 1753 C C . LEU A 1 214 ? -17.562 5.617 4.969 1 90.31 214 LEU A C 1
ATOM 1755 O O . LEU A 1 214 ? -17.594 6.566 5.758 1 90.31 214 LEU A O 1
ATOM 1759 N N . GLY A 1 215 ? -18.453 5.469 3.936 1 91.62 215 GLY A N 1
ATOM 1760 C CA . GLY A 1 215 ? -19.484 6.473 3.703 1 91.62 215 GLY A CA 1
ATOM 1761 C C . GLY A 1 215 ? -20.391 6.684 4.895 1 91.62 215 GLY A C 1
ATOM 1762 O O . GLY A 1 215 ? -20.703 7.82 5.258 1 91.62 215 GLY A O 1
ATOM 1763 N N . ARG A 1 216 ? -20.781 5.645 5.477 1 93.06 216 ARG A N 1
ATOM 1764 C CA . ARG A 1 216 ? -21.672 5.727 6.637 1 93.06 216 ARG A CA 1
ATOM 1765 C C . ARG A 1 216 ? -20.938 6.324 7.836 1 93.06 216 ARG A C 1
ATOM 1767 O O . ARG A 1 216 ? -21.5 7.141 8.57 1 93.06 216 ARG A O 1
ATOM 1774 N N . ILE A 1 217 ? -19.734 5.945 8.047 1 94.94 217 ILE A N 1
ATOM 1775 C CA . ILE A 1 217 ? -18.922 6.461 9.156 1 94.94 217 ILE A CA 1
ATOM 1776 C C . ILE A 1 217 ? -18.75 7.969 9.008 1 94.94 217 ILE A C 1
ATOM 1778 O O . ILE A 1 217 ? -18.922 8.719 9.977 1 94.94 217 ILE A O 1
ATOM 1782 N N . LEU A 1 218 ? -18.5 8.414 7.777 1 96.94 218 LEU A N 1
ATOM 1783 C CA . LEU A 1 218 ? -18.281 9.836 7.527 1 96.94 218 LEU A CA 1
ATOM 1784 C C . LEU A 1 218 ? -19.578 10.617 7.707 1 96.94 218 LEU A C 1
ATOM 1786 O O . LEU A 1 218 ? -19.562 11.766 8.156 1 96.94 218 LEU A O 1
ATOM 1790 N N . SER A 1 219 ? -20.672 10 7.402 1 96.56 219 SER A N 1
ATOM 1791 C CA . SER A 1 219 ? -21.969 10.641 7.605 1 96.56 219 SER A CA 1
ATOM 1792 C C . SER A 1 219 ? -22.266 10.836 9.094 1 96.56 219 SER A C 1
ATOM 1794 O O . SER A 1 219 ? -22.719 11.906 9.508 1 96.56 219 SER A O 1
ATOM 1796 N N . ILE A 1 220 ? -22.047 9.812 9.828 1 96.5 220 ILE A N 1
ATOM 1797 C CA . ILE A 1 220 ? -22.25 9.891 11.273 1 96.5 220 ILE A CA 1
ATOM 1798 C C . ILE A 1 220 ? -21.328 10.961 11.867 1 96.5 220 ILE A C 1
ATOM 1800 O O . ILE A 1 220 ? -21.766 11.766 12.688 1 96.5 220 ILE A O 1
ATOM 1804 N N . PHE A 1 221 ? -20.125 10.977 11.445 1 97.69 221 PHE A N 1
ATOM 1805 C CA . PHE A 1 221 ? -19.141 11.945 11.922 1 97.69 221 PHE A CA 1
ATOM 1806 C C . PHE A 1 221 ? -19.609 13.367 11.648 1 97.69 221 PHE A C 1
ATOM 1808 O O . PHE A 1 221 ? -19.609 14.211 12.547 1 97.69 221 PHE A O 1
ATOM 1815 N N . GLU A 1 222 ? -20.016 13.602 10.43 1 97.12 222 GLU A N 1
ATOM 1816 C CA . GLU A 1 222 ? -20.422 14.945 10.016 1 97.12 222 GLU A CA 1
ATOM 1817 C C . GLU A 1 222 ? -21.688 15.383 10.742 1 97.12 222 GLU A C 1
ATOM 1819 O O . GLU A 1 222 ? -21.766 16.516 11.219 1 97.12 222 GLU A O 1
ATOM 1824 N N . GLU A 1 223 ? -22.625 14.5 10.891 1 96.5 223 GLU A N 1
ATOM 1825 C CA . GLU A 1 223 ? -23.953 14.859 11.383 1 96.5 223 GLU A CA 1
ATOM 1826 C C . GLU A 1 223 ? -23.984 14.891 12.914 1 96.5 223 GLU A C 1
ATOM 1828 O O . GLU A 1 223 ? -24.625 15.75 13.508 1 96.5 223 GLU A O 1
ATOM 1833 N N . LYS A 1 224 ? -23.234 14.023 13.516 1 96.56 224 LYS A N 1
ATOM 1834 C CA . LYS A 1 224 ? -23.453 13.82 14.945 1 96.56 224 LYS A CA 1
ATOM 1835 C C . LYS A 1 224 ? -22.234 14.258 15.758 1 96.56 224 LYS A C 1
ATOM 1837 O O . LYS A 1 224 ? -22.359 14.555 16.953 1 96.56 224 LYS A O 1
ATOM 1842 N N . VAL A 1 225 ? -21.109 14.336 15.195 1 97.75 225 VAL A N 1
ATOM 1843 C CA . VAL A 1 225 ? -19.906 14.547 15.984 1 97.75 225 VAL A CA 1
ATOM 1844 C C . VAL A 1 225 ? -19.344 15.93 15.695 1 97.75 225 VAL A C 1
ATOM 1846 O O . VAL A 1 225 ? -18.906 16.641 16.609 1 97.75 225 VAL A O 1
ATOM 1849 N N . VAL A 1 226 ? -19.297 16.359 14.438 1 97.62 226 VAL A N 1
ATOM 1850 C CA . VAL A 1 226 ? -18.688 17.6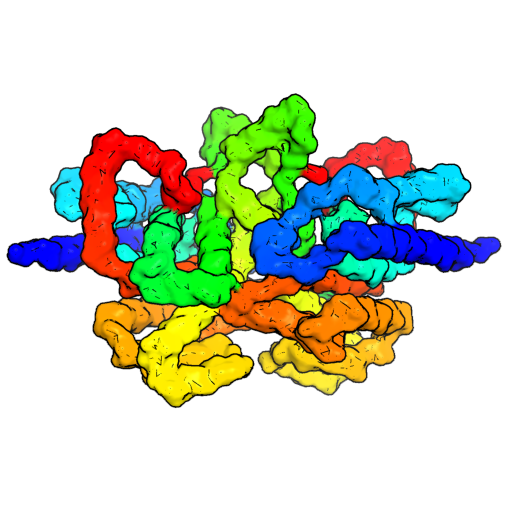41 14.039 1 97.62 226 VAL A CA 1
ATOM 1851 C C . VAL A 1 226 ? -19.328 18.781 14.828 1 97.62 226 VAL A C 1
ATOM 1853 O O . VAL A 1 226 ? -18.609 19.641 15.344 1 97.62 226 VAL A O 1
ATOM 1856 N N . PRO A 1 227 ? -20.656 18.781 15.016 1 96.94 227 PRO A N 1
ATOM 1857 C CA . PRO A 1 227 ? -21.266 19.875 15.766 1 96.94 227 PRO A CA 1
ATOM 1858 C C . PRO A 1 227 ? -20.812 19.922 17.219 1 96.94 227 PRO A C 1
ATOM 1860 O O . PRO A 1 227 ? -20.938 20.953 17.891 1 96.94 227 PRO A O 1
ATOM 1863 N N . ARG A 1 228 ? -20.234 18.891 17.75 1 96.19 228 ARG A N 1
ATOM 1864 C CA . ARG A 1 228 ? -19.844 18.781 19.141 1 96.19 228 ARG A CA 1
ATOM 1865 C C . ARG A 1 228 ? -18.359 19.094 19.328 1 96.19 228 ARG A C 1
ATOM 1867 O O . ARG A 1 228 ? -17.875 19.266 20.453 1 96.19 228 ARG A O 1
ATOM 1874 N N . LEU A 1 229 ? -17.656 19.219 18.266 1 97.06 229 LEU A N 1
ATOM 1875 C CA . LEU A 1 229 ? -16.234 19.484 18.312 1 97.06 229 LEU A CA 1
ATOM 1876 C C . LEU A 1 229 ? -15.961 20.922 18.734 1 97.06 229 LEU A C 1
ATOM 1878 O O . LEU A 1 229 ? -16.844 21.781 18.609 1 97.06 229 LEU A O 1
ATOM 1882 N N . PRO A 1 230 ? -14.719 21.156 19.281 1 95.44 230 PRO A N 1
ATOM 1883 C CA . PRO A 1 230 ? -14.336 22.547 19.516 1 95.44 230 PRO A CA 1
ATOM 1884 C C . PRO A 1 230 ? -14.523 23.422 18.266 1 95.44 230 PRO A C 1
ATOM 1886 O O . PRO A 1 230 ? -14.273 22.969 17.156 1 95.44 230 PRO A O 1
ATOM 1889 N N . GLN A 1 231 ? -14.859 24.641 18.469 1 96.44 231 GLN A N 1
ATOM 1890 C CA . GLN A 1 231 ? -15.258 25.547 17.406 1 96.44 231 GLN A CA 1
ATOM 1891 C C . GLN A 1 231 ? -14.18 25.625 16.328 1 96.44 231 GLN A C 1
ATOM 1893 O O . GLN A 1 231 ? -14.477 25.531 15.133 1 96.44 231 GLN A O 1
ATOM 1898 N N . THR A 1 232 ? -12.914 25.797 16.719 1 96.19 232 THR A N 1
ATOM 1899 C CA . THR A 1 232 ? -11.836 25.969 15.75 1 96.19 232 THR A CA 1
ATOM 1900 C C . THR A 1 232 ? -11.68 24.734 14.883 1 96.19 232 THR A C 1
ATOM 1902 O O . THR A 1 232 ? -11.453 24.828 13.672 1 96.19 232 THR A O 1
ATOM 1905 N N . LEU A 1 233 ? -11.812 23.594 15.484 1 97.81 233 LEU A N 1
ATOM 1906 C CA . LEU A 1 233 ? -11.719 22.344 14.734 1 97.81 233 LEU A CA 1
ATOM 1907 C C . LEU A 1 233 ? -12.906 22.188 13.797 1 97.81 233 LEU A C 1
ATOM 1909 O O . LEU A 1 233 ? -12.734 21.781 12.641 1 97.81 233 LEU A O 1
ATOM 1913 N N . ARG A 1 234 ? -14.047 22.484 14.281 1 97.94 234 ARG A N 1
ATOM 1914 C CA . ARG A 1 234 ? -15.258 22.406 13.469 1 97.94 234 ARG A CA 1
ATOM 1915 C C . ARG A 1 234 ? -15.141 23.281 12.227 1 97.94 234 ARG A C 1
ATOM 1917 O O . ARG A 1 234 ? -15.43 22.828 11.109 1 97.94 234 ARG A O 1
ATOM 1924 N N . GLU A 1 235 ? -14.742 24.484 12.406 1 98 235 GLU A N 1
ATOM 1925 C CA . GLU A 1 235 ? -14.609 25.422 11.312 1 98 235 GLU A CA 1
ATOM 1926 C C . GLU A 1 235 ? -13.57 24.953 10.297 1 98 235 GLU A C 1
ATOM 1928 O O . GLU A 1 235 ? -13.773 25.062 9.086 1 98 235 GLU A O 1
ATOM 1933 N N . ASP A 1 236 ? -12.461 24.469 10.789 1 98.44 236 ASP A N 1
ATOM 1934 C CA . ASP A 1 236 ? -11.391 24 9.914 1 98.44 236 ASP A CA 1
ATOM 1935 C C . ASP A 1 236 ? -11.828 22.781 9.117 1 98.44 236 ASP A C 1
ATOM 1937 O O . ASP A 1 236 ? -11.477 22.641 7.941 1 98.44 236 ASP A O 1
ATOM 1941 N N . ILE A 1 237 ? -12.586 21.875 9.742 1 98.69 237 ILE A N 1
ATOM 1942 C CA . ILE A 1 237 ? -13.125 20.703 9.047 1 98.69 237 ILE A CA 1
ATOM 1943 C C . ILE A 1 237 ? -14.07 21.156 7.93 1 98.69 237 ILE A C 1
ATOM 1945 O O . ILE A 1 237 ? -13.992 20.656 6.805 1 98.69 237 ILE A O 1
ATOM 1949 N N . GLN A 1 238 ? -14.883 22.078 8.242 1 98.25 238 GLN A N 1
ATOM 1950 C CA . GLN A 1 238 ? -15.82 22.578 7.25 1 98.25 238 GLN A CA 1
ATOM 1951 C C . GLN A 1 238 ? -15.094 23.219 6.07 1 98.25 238 GLN A C 1
ATOM 1953 O O . GLN A 1 238 ? -15.477 23.016 4.914 1 98.25 238 GLN A O 1
ATOM 1958 N N . GLU A 1 239 ? -14.109 23.969 6.367 1 98.44 239 GLU A N 1
ATOM 1959 C CA . GLU A 1 239 ? -13.336 24.578 5.301 1 98.44 239 GLU A CA 1
ATOM 1960 C C . GLU A 1 239 ? -12.617 23.531 4.461 1 98.44 239 GLU A C 1
ATOM 1962 O O . GLU A 1 239 ? -12.578 23.625 3.23 1 98.44 239 GLU A O 1
ATOM 1967 N N . MET A 1 240 ? -12.023 22.531 5.066 1 98.56 240 MET A N 1
ATOM 1968 C CA . MET A 1 240 ? -11.375 21.422 4.367 1 98.56 240 MET A CA 1
ATOM 1969 C C . MET A 1 240 ? -12.352 20.719 3.43 1 98.56 240 MET A C 1
ATOM 1971 O O . MET A 1 240 ? -12.016 20.438 2.277 1 98.56 240 MET A O 1
ATOM 1975 N N . ASN A 1 241 ? -13.562 20.5 3.977 1 98.31 241 ASN A N 1
ATOM 1976 C CA . ASN A 1 241 ? -14.594 19.844 3.182 1 98.31 241 ASN A CA 1
ATOM 1977 C C . ASN A 1 241 ? -14.953 20.656 1.943 1 98.31 241 ASN A C 1
ATOM 1979 O O . ASN A 1 241 ? -15.094 20.094 0.851 1 98.31 241 ASN A O 1
ATOM 1983 N N . LYS A 1 242 ? -15.039 21.891 2.113 1 98.06 242 LYS A N 1
ATOM 1984 C CA . LYS A 1 242 ? -15.359 22.781 0.998 1 98.06 242 LYS A CA 1
ATOM 1985 C C . LYS A 1 242 ? -14.258 22.766 -0.058 1 98.06 242 LYS A C 1
ATOM 1987 O O . LYS A 1 242 ? -14.547 22.781 -1.258 1 98.06 242 LYS A O 1
ATOM 1992 N N . VAL A 1 243 ? -13.016 22.766 0.376 1 97.31 243 VAL A N 1
ATOM 1993 C CA . VAL A 1 243 ? -11.891 22.703 -0.546 1 97.31 243 VAL A CA 1
ATOM 1994 C C . VAL A 1 243 ? -11.945 21.422 -1.354 1 97.31 243 VAL A C 1
ATOM 1996 O O . VAL A 1 243 ? -11.781 21.438 -2.576 1 97.31 243 VAL A O 1
ATOM 1999 N N . ILE A 1 244 ? -12.195 20.328 -0.729 1 96.38 244 ILE A N 1
ATOM 2000 C CA . ILE A 1 244 ? -12.25 19.016 -1.377 1 96.38 244 ILE A CA 1
ATOM 2001 C C . ILE A 1 244 ? -13.383 18.984 -2.396 1 96.38 244 ILE A C 1
ATOM 2003 O O . ILE A 1 244 ? -13.188 18.578 -3.543 1 96.38 244 ILE A O 1
ATOM 2007 N N . GLU A 1 245 ? -14.492 19.5 -2.008 1 96.38 245 GLU A N 1
ATOM 2008 C CA . GLU A 1 245 ? -15.664 19.531 -2.883 1 96.38 245 GLU A CA 1
ATOM 2009 C C . GLU A 1 245 ? -15.438 20.438 -4.086 1 96.38 245 GLU A C 1
ATOM 2011 O O . GLU A 1 245 ? -15.906 20.141 -5.188 1 96.38 245 GLU A O 1
ATOM 2016 N N . GLY A 1 246 ? -14.797 21.422 -3.828 1 94.44 246 GLY A N 1
ATOM 2017 C CA . GLY A 1 246 ? -14.57 22.391 -4.887 1 94.44 246 GLY A CA 1
ATOM 2018 C C . GLY A 1 246 ? -13.578 21.906 -5.934 1 94.44 246 GLY A C 1
ATOM 2019 O O . GLY A 1 246 ? -13.68 22.281 -7.105 1 94.44 246 GLY A O 1
ATOM 2020 N N . ILE A 1 247 ? -12.648 21.094 -5.566 1 91 247 ILE A N 1
ATOM 2021 C CA . ILE A 1 247 ? -11.555 20.734 -6.457 1 91 247 ILE A CA 1
ATOM 2022 C C . ILE A 1 247 ? -11.828 19.359 -7.074 1 91 247 ILE A C 1
ATOM 2024 O O . ILE A 1 247 ? -11.508 19.125 -8.242 1 91 247 ILE A O 1
ATOM 2028 N N . TRP A 1 248 ? -12.43 18.453 -6.383 1 90.38 248 TRP A N 1
ATOM 2029 C CA . TRP A 1 248 ? -12.539 17.078 -6.836 1 90.38 248 TRP A CA 1
ATOM 2030 C C . TRP A 1 248 ? -13.992 16.656 -7 1 90.38 248 TRP A C 1
ATOM 2032 O O . TRP A 1 248 ? -14.352 15.508 -6.75 1 90.38 248 TRP A O 1
ATOM 2042 N N . ASP A 1 249 ? -14.828 17.547 -7.418 1 89.31 249 ASP A N 1
ATOM 2043 C CA . ASP A 1 249 ? -16.266 17.328 -7.527 1 89.31 249 ASP A CA 1
ATOM 2044 C C . ASP A 1 249 ? -16.578 16.266 -8.578 1 89.31 249 ASP A C 1
ATOM 2046 O O . ASP A 1 249 ? -17.625 15.617 -8.523 1 89.31 249 ASP A O 1
ATOM 2050 N N . ILE A 1 250 ? -15.695 16 -9.461 1 86.5 250 ILE A N 1
ATOM 2051 C CA . ILE A 1 250 ? -15.914 15.016 -10.508 1 86.5 250 ILE A CA 1
ATOM 2052 C C . ILE A 1 250 ? -15.922 13.609 -9.906 1 86.5 250 ILE A C 1
ATOM 2054 O O . ILE A 1 250 ? -16.438 12.672 -10.516 1 86.5 250 ILE A O 1
ATOM 2058 N N . TYR A 1 251 ? -15.422 13.492 -8.727 1 87.06 251 TYR A N 1
ATOM 2059 C CA . TYR A 1 251 ? -15.266 12.164 -8.133 1 87.06 251 TYR A CA 1
ATOM 2060 C C . TYR A 1 251 ? -16.391 11.875 -7.148 1 87.06 251 TYR A C 1
ATOM 2062 O O . TYR A 1 251 ? -16.469 10.781 -6.59 1 87.06 251 TYR A O 1
ATOM 2070 N N . GLY A 1 252 ? -17.281 12.844 -6.93 1 90.62 252 GLY A N 1
ATOM 2071 C CA . GLY A 1 252 ? -18.375 12.648 -6.004 1 90.62 252 GLY A CA 1
ATOM 2072 C C . GLY A 1 252 ? -19.188 13.914 -5.77 1 90.62 252 GLY A C 1
ATOM 2073 O O . GLY A 1 252 ? -18.703 15.023 -5.984 1 90.62 252 GLY A O 1
ATOM 2074 N N . SER A 1 253 ? -20.359 13.711 -5.23 1 93.69 253 SER A N 1
ATOM 2075 C CA . SER A 1 253 ? -21.312 14.797 -5.066 1 93.69 253 SER A CA 1
ATOM 2076 C C . SER A 1 253 ? -20.953 15.68 -3.871 1 93.69 253 SER A C 1
ATOM 2078 O O . SER A 1 253 ? -21.375 16.828 -3.789 1 93.69 253 SER A O 1
ATOM 2080 N N . ASN A 1 254 ? -20.297 15.109 -2.969 1 96.81 254 ASN A N 1
ATOM 2081 C CA . ASN A 1 254 ? -19.797 15.812 -1.791 1 96.81 254 ASN A CA 1
ATOM 2082 C C . ASN A 1 254 ? -18.5 15.203 -1.275 1 96.81 254 ASN A C 1
ATOM 2084 O O . ASN A 1 254 ? -18.031 14.195 -1.799 1 96.81 254 ASN A O 1
ATOM 2088 N N . TRP A 1 255 ? -17.922 15.844 -0.229 1 97 255 TRP A N 1
ATOM 2089 C CA . TRP A 1 255 ? -16.609 15.453 0.251 1 97 255 TRP A CA 1
ATOM 2090 C C . TRP A 1 255 ? -16.594 14 0.723 1 97 255 TRP A C 1
ATOM 2092 O O . TRP A 1 255 ? -15.633 13.273 0.49 1 97 255 TRP A O 1
ATOM 2102 N N . ARG A 1 256 ? -17.734 13.5 1.359 1 97.06 256 ARG A N 1
ATOM 2103 C CA . ARG A 1 256 ? -17.844 12.125 1.835 1 97.06 256 ARG A CA 1
ATOM 2104 C C . ARG A 1 256 ? -17.812 11.141 0.67 1 97.06 256 ARG A C 1
ATOM 2106 O O . ARG A 1 256 ? -17.125 10.125 0.721 1 97.06 256 ARG A O 1
ATOM 2113 N N . ALA A 1 257 ? -18.547 11.492 -0.287 1 96.12 257 ALA A N 1
ATOM 2114 C CA . ALA A 1 257 ? -18.625 10.641 -1.472 1 96.12 257 ALA A CA 1
ATOM 2115 C C . ALA A 1 257 ? -17.281 10.578 -2.193 1 96.12 257 ALA A C 1
ATOM 2117 O O . ALA A 1 257 ? -16.891 9.516 -2.674 1 96.12 257 ALA A O 1
ATOM 2118 N N . ILE A 1 258 ? -16.609 11.695 -2.289 1 93.94 258 ILE A N 1
ATOM 2119 C CA . ILE A 1 258 ? -15.312 11.758 -2.961 1 93.94 258 ILE A CA 1
ATOM 2120 C C . ILE A 1 258 ? -14.32 10.828 -2.266 1 93.94 258 ILE A C 1
ATOM 2122 O O . ILE A 1 258 ? -13.727 9.961 -2.902 1 93.94 258 ILE A O 1
ATOM 2126 N N . LEU A 1 259 ? -14.188 10.953 -0.961 1 95.38 259 LEU A N 1
ATOM 2127 C CA . LEU A 1 259 ? -13.234 10.156 -0.197 1 95.38 259 LEU A CA 1
ATOM 2128 C C . LEU A 1 259 ? -13.617 8.68 -0.242 1 95.38 259 LEU A C 1
ATOM 2130 O O . LEU A 1 259 ? -12.742 7.816 -0.402 1 95.38 259 LEU A O 1
ATOM 2134 N N . ARG A 1 260 ? -14.883 8.422 -0.126 1 93.19 260 ARG A N 1
ATOM 2135 C CA . ARG A 1 260 ? -15.375 7.051 -0.196 1 93.19 260 ARG A CA 1
ATOM 2136 C C . ARG A 1 260 ? -15.094 6.438 -1.563 1 93.19 260 ARG A C 1
ATOM 2138 O O . ARG A 1 260 ? -14.641 5.297 -1.656 1 93.19 260 ARG A O 1
ATOM 2145 N N . ASN A 1 261 ? -15.352 7.203 -2.555 1 91.31 261 ASN A N 1
ATOM 2146 C CA . ASN A 1 261 ? -15.195 6.688 -3.912 1 91.31 261 ASN A CA 1
ATOM 2147 C C . ASN A 1 261 ? -13.734 6.395 -4.238 1 91.31 261 ASN A C 1
ATOM 2149 O O . ASN A 1 261 ? -13.422 5.387 -4.875 1 91.31 261 ASN A O 1
ATOM 2153 N N . TRP A 1 262 ? -12.859 7.27 -3.803 1 89.38 262 TRP A N 1
ATOM 2154 C CA . TRP A 1 262 ? -11.438 7.031 -4.016 1 89.38 262 TRP A CA 1
ATOM 2155 C C . TRP A 1 262 ? -11.008 5.707 -3.387 1 89.38 262 TRP A C 1
ATOM 2157 O O . TRP A 1 262 ? -10.328 4.902 -4.027 1 89.38 262 TRP A O 1
ATOM 2167 N N . ARG A 1 263 ? -11.391 5.465 -2.197 1 89.06 263 ARG A N 1
ATOM 2168 C CA . ARG A 1 263 ? -11.047 4.234 -1.487 1 89.06 263 ARG A CA 1
ATOM 2169 C C . ARG A 1 263 ? -11.664 3.02 -2.164 1 89.06 263 ARG A C 1
ATOM 2171 O O . ARG A 1 263 ? -10.984 2.021 -2.41 1 89.06 263 ARG A O 1
ATOM 2178 N N . ASN A 1 264 ? -12.93 3.146 -2.463 1 86.06 264 ASN A N 1
ATOM 2179 C CA . ASN A 1 264 ? -13.672 2.006 -2.99 1 86.06 264 ASN A CA 1
ATOM 2180 C C . ASN A 1 264 ? -13.203 1.633 -4.395 1 86.06 264 ASN A C 1
ATOM 2182 O O . ASN A 1 264 ? -13.141 0.452 -4.738 1 86.06 264 ASN A O 1
ATOM 2186 N N . GLU A 1 265 ? -12.961 2.621 -5.152 1 84.19 265 GLU A N 1
ATOM 2187 C CA . GLU A 1 265 ? -12.461 2.354 -6.5 1 84.19 265 GLU A CA 1
ATOM 2188 C C . GLU A 1 265 ? -11.117 1.629 -6.465 1 84.19 265 GLU A C 1
ATOM 2190 O O . GLU A 1 265 ? -10.891 0.699 -7.238 1 84.19 265 GLU A O 1
ATOM 2195 N N . PHE A 1 266 ? -10.328 1.988 -5.598 1 84 266 PHE A N 1
ATOM 2196 C CA . PHE A 1 266 ? -9.055 1.298 -5.434 1 84 266 PHE A CA 1
ATOM 2197 C C . PHE A 1 266 ? -9.273 -0.146 -5 1 84 266 PHE A C 1
ATOM 2199 O O . PHE A 1 266 ? -8.68 -1.067 -5.566 1 84 266 PHE A O 1
ATOM 2206 N N . MET A 1 267 ? -10.094 -0.332 -4.059 1 80.62 267 MET A N 1
ATOM 2207 C CA . MET A 1 267 ? -10.312 -1.645 -3.457 1 80.62 267 MET A CA 1
ATOM 2208 C C . MET A 1 267 ? -10.914 -2.615 -4.465 1 80.62 267 MET A C 1
ATOM 2210 O O . MET A 1 267 ? -10.734 -3.828 -4.352 1 80.62 267 MET A O 1
ATOM 2214 N N . HIS A 1 268 ? -11.477 -2.008 -5.371 1 78.56 268 HIS A N 1
ATOM 2215 C CA . HIS A 1 268 ? -12.133 -2.861 -6.359 1 78.56 268 HIS A CA 1
ATOM 2216 C C . HIS A 1 268 ? -11.289 -2.996 -7.617 1 78.56 268 HIS A C 1
ATOM 2218 O O . HIS A 1 268 ? -11.758 -3.514 -8.633 1 78.56 268 HIS A O 1
ATOM 2224 N N . GLY A 1 269 ? -10.109 -2.51 -7.527 1 69.88 269 GLY A N 1
ATOM 2225 C CA . GLY A 1 269 ? -9.133 -2.775 -8.57 1 69.88 269 GLY A CA 1
ATOM 2226 C C . GLY A 1 269 ? -9.133 -1.729 -9.672 1 69.88 269 GLY A C 1
ATOM 2227 O O . GLY A 1 269 ? -8.492 -1.914 -10.711 1 69.88 269 GLY A O 1
ATOM 2228 N N . ALA A 1 270 ? -9.984 -0.799 -9.453 1 66.38 270 ALA A N 1
ATOM 2229 C CA . ALA A 1 270 ? -10.008 0.259 -10.461 1 66.38 270 ALA A CA 1
ATOM 2230 C C . ALA A 1 270 ? -8.805 1.183 -10.312 1 66.38 270 ALA A C 1
ATOM 2232 O O . ALA A 1 270 ? -8.312 1.392 -9.195 1 66.38 270 ALA A O 1
ATOM 2233 N N . LYS A 1 271 ? -8.273 1.334 -11.438 1 58.28 271 LYS A N 1
ATOM 2234 C CA . LYS A 1 271 ? -7.215 2.34 -11.391 1 58.28 271 LYS A CA 1
ATOM 2235 C C . LYS A 1 271 ? -7.738 3.664 -10.844 1 58.28 271 LYS A C 1
ATOM 2237 O O . LYS A 1 271 ? -8.711 4.215 -11.359 1 58.28 271 LYS A O 1
ATOM 2242 N N . THR A 1 272 ? -7.773 3.801 -9.586 1 55.38 272 THR A N 1
ATOM 2243 C CA . THR A 1 272 ? -8.164 5.141 -9.164 1 55.38 272 THR A CA 1
ATOM 2244 C C . THR A 1 272 ? -6.98 6.102 -9.25 1 55.38 272 THR A C 1
ATOM 2246 O O . THR A 1 272 ? -5.926 5.848 -8.664 1 55.38 272 THR A O 1
ATOM 2249 N N . TRP A 1 273 ? -6.855 6.59 -10.594 1 52.88 273 TRP A N 1
ATOM 2250 C CA . TRP A 1 273 ? -5.875 7.656 -10.781 1 52.88 273 TRP A CA 1
ATOM 2251 C C . TRP A 1 273 ? -6.246 8.883 -9.961 1 52.88 273 TRP A C 1
ATOM 2253 O O . TRP A 1 273 ? -5.98 10.016 -10.375 1 52.88 273 TRP A O 1
ATOM 2263 N N . ALA A 1 274 ? -7.098 8.555 -8.984 1 57.94 274 ALA A N 1
ATOM 2264 C CA . ALA A 1 274 ? -7.445 9.781 -8.273 1 57.94 274 ALA A CA 1
ATOM 2265 C C . ALA A 1 274 ? -6.191 10.539 -7.84 1 57.94 274 ALA A C 1
ATOM 2267 O O . ALA A 1 274 ? -5.625 10.25 -6.781 1 57.94 274 ALA A O 1
ATOM 2268 N N . PRO A 1 275 ? -5.844 11.375 -8.836 1 60.22 275 PRO A N 1
ATOM 2269 C CA . PRO A 1 275 ? -4.609 12.125 -8.586 1 60.22 275 PRO A CA 1
ATOM 2270 C C . PRO A 1 275 ? -4.594 12.805 -7.223 1 60.22 275 PRO A C 1
ATOM 2272 O O . PRO A 1 275 ? -5.547 13.5 -6.867 1 60.22 275 PRO A O 1
ATOM 2275 N N . ARG A 1 276 ? -3.91 12.375 -6.309 1 81.69 276 ARG A N 1
ATOM 2276 C CA . ARG A 1 276 ? -3.482 13.055 -5.09 1 81.69 276 ARG A CA 1
ATOM 2277 C C . ARG A 1 276 ? -4.32 12.617 -3.895 1 81.69 276 ARG A C 1
ATOM 2279 O O . ARG A 1 276 ? -4.23 13.211 -2.818 1 81.69 276 ARG A O 1
ATOM 2286 N N . ALA A 1 277 ? -5.27 11.547 -4.176 1 89.88 277 ALA A N 1
ATOM 2287 C CA . ALA A 1 277 ? -6.102 11.062 -3.082 1 89.88 277 ALA A CA 1
ATOM 2288 C C . ALA A 1 277 ? -5.266 10.82 -1.826 1 89.88 277 ALA A C 1
ATOM 2290 O O . ALA A 1 277 ? -5.641 11.25 -0.733 1 89.88 277 ALA A O 1
ATOM 2291 N N . PHE A 1 278 ? -4.137 10.25 -2.045 1 92.81 278 PHE A N 1
ATOM 2292 C CA . PHE A 1 278 ? -3.24 9.945 -0.936 1 92.81 278 PHE A CA 1
ATOM 2293 C C . PHE A 1 278 ? -2.895 11.203 -0.151 1 92.81 278 PHE A C 1
ATOM 2295 O O . PHE A 1 278 ? -2.973 11.219 1.079 1 92.81 278 PHE A O 1
ATOM 2302 N N . ALA A 1 279 ? -2.578 12.242 -0.864 1 94.62 279 ALA A N 1
ATOM 2303 C CA . ALA A 1 279 ? -2.154 13.492 -0.247 1 94.62 279 ALA A CA 1
ATOM 2304 C C . ALA A 1 279 ? -3.324 14.188 0.445 1 94.62 279 ALA A C 1
ATOM 2306 O O . ALA A 1 279 ? -3.15 14.812 1.496 1 94.62 279 ALA A O 1
ATOM 2307 N N . VAL A 1 280 ? -4.48 14.109 -0.132 1 96 280 VAL A N 1
ATOM 2308 C CA . VAL A 1 280 ? -5.664 14.719 0.463 1 96 280 VAL A CA 1
ATOM 2309 C C . VAL A 1 280 ? -5.988 14.031 1.787 1 96 280 VAL A C 1
ATOM 2311 O O . VAL A 1 280 ? -6.203 14.695 2.803 1 96 280 VAL A O 1
ATOM 2314 N N . TYR A 1 281 ? -5.984 12.68 1.771 1 97.19 281 TYR A N 1
ATOM 2315 C CA . TYR A 1 281 ? -6.188 11.945 3.014 1 97.19 281 TYR A CA 1
ATOM 2316 C C . TYR A 1 281 ? -5.156 12.344 4.059 1 97.19 281 TYR A C 1
ATOM 2318 O O . TYR A 1 281 ? -5.492 12.57 5.223 1 97.19 281 TYR A O 1
ATOM 2326 N N . THR A 1 282 ? -3.91 12.453 3.625 1 97.88 282 THR A N 1
ATOM 2327 C CA . THR A 1 282 ? -2.807 12.734 4.535 1 97.88 282 THR A CA 1
ATOM 2328 C C . THR A 1 282 ? -2.971 14.117 5.168 1 97.88 282 THR A C 1
ATOM 2330 O O . THR A 1 282 ? -2.805 14.273 6.379 1 97.88 282 THR A O 1
ATOM 2333 N N . ASN A 1 283 ? -3.312 15.086 4.324 1 98.44 283 ASN A N 1
ATOM 2334 C CA . ASN A 1 283 ? -3.537 16.438 4.844 1 98.44 283 ASN A CA 1
ATOM 2335 C C . ASN A 1 283 ? -4.719 16.469 5.809 1 98.44 283 ASN A C 1
ATOM 2337 O O . ASN A 1 283 ? -4.68 17.172 6.82 1 98.44 283 ASN A O 1
ATOM 2341 N N . TYR A 1 284 ? -5.762 15.766 5.5 1 98.75 284 TYR A N 1
ATOM 2342 C CA . TYR A 1 284 ? -6.941 15.727 6.355 1 98.75 284 TYR A CA 1
ATOM 2343 C C . TYR A 1 284 ? -6.617 15.102 7.707 1 98.75 284 TYR A C 1
ATOM 2345 O O . TYR A 1 284 ? -7.008 15.625 8.75 1 98.75 284 TYR A O 1
ATOM 2353 N N . ILE A 1 285 ? -5.902 14.008 7.691 1 98.69 285 ILE A N 1
ATOM 2354 C CA . ILE A 1 285 ? -5.441 13.352 8.914 1 98.69 285 ILE A CA 1
ATOM 2355 C C . ILE A 1 285 ? -4.598 14.32 9.734 1 98.69 285 ILE A C 1
ATOM 2357 O O . ILE A 1 285 ? -4.789 14.445 10.945 1 98.69 285 ILE A O 1
ATOM 2361 N N . SER A 1 286 ? -3.682 14.992 9.039 1 98.81 286 SER A N 1
ATOM 2362 C CA . SER A 1 286 ? -2.814 15.945 9.711 1 98.81 286 SER A CA 1
ATOM 2363 C C . SER A 1 286 ? -3.625 17.062 10.375 1 98.81 286 SER A C 1
ATOM 2365 O O . SER A 1 286 ? -3.346 17.438 11.516 1 98.81 286 SER A O 1
ATOM 2367 N N . LEU A 1 287 ? -4.633 17.547 9.633 1 98.81 287 LEU A N 1
ATOM 2368 C CA . LEU A 1 287 ? -5.504 18.578 10.188 1 98.81 287 LEU A CA 1
ATOM 2369 C C . LEU A 1 287 ? -6.102 18.141 11.516 1 98.81 287 LEU A C 1
ATOM 2371 O O . LEU A 1 287 ? -6.02 18.859 12.516 1 98.81 287 LEU A O 1
ATOM 2375 N N . LEU A 1 288 ? -6.633 16.969 11.547 1 98.69 288 LEU A N 1
ATOM 2376 C CA . LEU A 1 288 ? -7.301 16.438 12.734 1 98.69 288 LEU A CA 1
ATOM 2377 C C . LEU A 1 288 ? -6.305 16.234 13.867 1 98.69 288 LEU A C 1
ATOM 2379 O O . LEU A 1 288 ? -6.578 16.594 15.016 1 98.69 288 LEU A O 1
ATOM 2383 N N . LEU A 1 289 ? -5.129 15.719 13.555 1 98.69 289 LEU A N 1
ATOM 2384 C CA . LEU A 1 289 ? -4.129 15.398 14.57 1 98.69 289 LEU A CA 1
ATOM 2385 C C . LEU A 1 289 ? -3.508 16.672 15.141 1 98.69 289 LEU A C 1
ATOM 2387 O O . LEU A 1 289 ? -3.248 16.75 16.344 1 98.69 289 LEU A O 1
ATOM 2391 N N . TRP A 1 290 ? -3.275 17.672 14.273 1 98.62 290 TRP A N 1
ATOM 2392 C CA . TRP A 1 290 ? -2.713 18.922 14.75 1 98.62 290 TRP A CA 1
ATOM 2393 C C . TRP A 1 290 ? -3.631 19.578 15.781 1 98.62 290 TRP A C 1
ATOM 2395 O O . TRP A 1 290 ? -3.158 20.219 16.719 1 98.62 290 TRP A O 1
ATOM 2405 N N . HIS A 1 291 ? -4.93 19.422 15.602 1 98.19 291 HIS A N 1
ATOM 2406 C CA . HIS A 1 291 ? -5.887 20.016 16.516 1 98.19 291 HIS A CA 1
ATOM 2407 C C . HIS A 1 291 ? -5.871 19.312 17.875 1 98.19 291 HIS A C 1
ATOM 2409 O O . HIS A 1 291 ? -6.383 19.844 18.859 1 98.19 291 HIS A O 1
ATOM 2415 N N . SER A 1 292 ? -5.27 18.141 17.922 1 97.56 292 SER A N 1
ATOM 2416 C CA . SER A 1 292 ? -5.207 17.406 19.172 1 97.56 292 SER A CA 1
ATOM 2417 C C . SER A 1 292 ? -3.938 17.734 19.953 1 97.56 292 SER A C 1
ATOM 2419 O O . SER A 1 292 ? -3.76 17.281 21.078 1 97.56 292 SER A O 1
ATOM 2421 N N . ILE A 1 293 ? -3.029 18.5 19.328 1 98.06 293 ILE A N 1
ATOM 2422 C CA . ILE A 1 293 ? -1.773 18.891 19.969 1 98.06 293 ILE A CA 1
ATOM 2423 C C . ILE A 1 293 ? -2.029 19.984 21 1 98.06 293 ILE A C 1
ATOM 2425 O O . ILE A 1 293 ? -2.641 21 20.688 1 98.06 293 ILE A O 1
ATOM 2429 N N . PRO A 1 294 ? -1.536 19.797 22.219 1 96.25 294 PRO A N 1
ATOM 2430 C CA . PRO A 1 294 ? -1.719 20.844 23.234 1 96.25 294 PRO A CA 1
ATOM 2431 C C . PRO A 1 294 ? -0.977 22.125 22.891 1 96.25 294 PRO A C 1
ATOM 2433 O O . PRO A 1 294 ? 0.247 22.125 22.734 1 96.25 294 PRO A O 1
ATOM 2436 N N . SER A 1 295 ? -1.706 23.203 22.859 1 94.88 295 SER A N 1
ATOM 2437 C CA . SER A 1 295 ? -1.183 24.469 22.375 1 94.88 295 SER A CA 1
ATOM 2438 C C . SER A 1 295 ? -0.026 24.969 23.234 1 94.88 295 SER A C 1
ATOM 2440 O O . SER A 1 295 ? 1.013 25.375 22.703 1 94.88 295 SER A O 1
ATOM 2442 N N . GLY A 1 296 ? -0.228 24.938 24.5 1 94.44 296 GLY A N 1
ATOM 2443 C CA . GLY A 1 296 ? 0.808 25.422 25.391 1 94.44 296 GLY A CA 1
ATOM 2444 C C . GLY A 1 296 ? 2.117 24.672 25.266 1 94.44 296 GLY A C 1
ATOM 2445 O O . GLY A 1 296 ? 3.188 25.281 25.203 1 94.44 296 GLY A O 1
ATOM 2446 N N . GLU A 1 297 ? 2.078 23.406 25.172 1 95.31 297 GLU A N 1
ATOM 2447 C CA . GLU A 1 297 ? 3.27 22.562 25.078 1 95.31 297 GLU A CA 1
ATOM 2448 C C . GLU A 1 297 ? 3.969 22.75 23.734 1 95.31 297 GLU A C 1
ATOM 2450 O O . GLU A 1 297 ? 5.195 22.812 23.672 1 95.31 297 GLU A O 1
ATOM 2455 N N . TYR A 1 298 ? 3.205 22.828 22.719 1 96.19 298 TYR A N 1
ATOM 2456 C CA . TYR A 1 298 ? 3.801 23.016 21.406 1 96.19 298 TYR A CA 1
ATOM 2457 C C . TYR A 1 298 ? 4.539 24.344 21.312 1 96.19 298 TYR A C 1
ATOM 2459 O O . TYR A 1 298 ? 5.652 24.406 20.781 1 96.19 298 TYR A O 1
ATOM 2467 N N . GLU A 1 299 ? 3.879 25.422 21.781 1 95.69 299 GLU A N 1
ATOM 2468 C CA . GLU A 1 299 ? 4.492 26.75 21.688 1 95.69 299 GLU A CA 1
ATOM 2469 C C . GLU A 1 299 ? 5.785 26.812 22.5 1 95.69 299 GLU A C 1
ATOM 2471 O O . GLU A 1 299 ? 6.742 27.469 22.078 1 95.69 299 GLU A O 1
ATOM 2476 N N . ARG A 1 300 ? 5.805 26.094 23.594 1 93.25 300 ARG A N 1
ATOM 2477 C CA . ARG A 1 300 ? 7.043 26.031 24.375 1 93.25 300 ARG A CA 1
ATOM 2478 C C . ARG A 1 300 ? 8.133 25.312 23.594 1 93.25 300 ARG A C 1
ATOM 2480 O O . ARG A 1 300 ? 9.281 25.75 23.562 1 93.25 300 ARG A O 1
ATOM 2487 N N . MET A 1 301 ? 7.758 24.219 22.969 1 90.44 301 MET A N 1
ATOM 2488 C CA . MET A 1 301 ? 8.695 23.484 22.141 1 90.44 301 MET A CA 1
ATOM 2489 C C . MET A 1 301 ? 9.188 24.344 20.984 1 90.44 301 MET A C 1
ATOM 2491 O O . MET A 1 301 ? 10.391 24.375 20.688 1 90.44 301 MET A O 1
ATOM 2495 N N . ARG A 1 302 ? 8.312 25 20.359 1 90.81 302 ARG A N 1
ATOM 2496 C CA . ARG A 1 302 ? 8.625 25.891 19.234 1 90.81 302 ARG A CA 1
ATOM 2497 C C . ARG A 1 302 ? 9.602 26.969 19.641 1 90.81 302 ARG A C 1
ATOM 2499 O O . ARG A 1 302 ? 10.562 27.25 18.922 1 90.81 302 ARG A O 1
ATOM 2506 N N . GLU A 1 303 ? 9.383 27.547 20.766 1 89.06 303 GLU A N 1
ATOM 2507 C CA . GLU A 1 303 ? 10.266 28.594 21.266 1 89.06 303 GLU A CA 1
ATOM 2508 C C . GLU A 1 303 ? 11.672 28.047 21.516 1 89.06 303 GLU A C 1
ATOM 2510 O O . GLU A 1 303 ? 12.656 28.734 21.234 1 89.06 303 GLU A O 1
ATOM 2515 N N . LYS A 1 304 ? 11.703 26.859 22.031 1 85.81 304 LYS A N 1
ATOM 2516 C CA . LYS A 1 304 ? 13 26.234 22.266 1 85.81 304 LYS A CA 1
ATOM 2517 C C . LYS A 1 304 ? 13.734 25.984 20.953 1 85.81 304 LYS A C 1
ATOM 2519 O O . LYS A 1 304 ? 14.961 26.125 20.875 1 85.81 304 LYS A O 1
ATOM 2524 N N . ILE A 1 305 ? 12.992 25.547 20 1 82.88 305 ILE A N 1
ATOM 2525 C CA . ILE A 1 305 ? 13.578 25.297 18.688 1 82.88 305 ILE A CA 1
ATOM 2526 C C . ILE A 1 305 ? 14.094 26.594 18.078 1 82.88 305 ILE A C 1
ATOM 2528 O O . ILE A 1 305 ? 15.18 26.625 17.484 1 82.88 305 ILE A O 1
ATOM 2532 N N . ILE A 1 306 ? 13.352 27.609 18.188 1 78.31 306 ILE A N 1
ATOM 2533 C CA . ILE A 1 306 ? 13.727 28.922 17.672 1 78.31 306 ILE A CA 1
ATOM 2534 C C . ILE A 1 306 ? 14.992 29.406 18.359 1 78.31 306 ILE A C 1
ATOM 2536 O O . ILE A 1 306 ? 15.906 29.922 17.719 1 78.31 306 ILE A O 1
ATOM 2540 N N . GLU A 1 307 ? 15.023 29.031 19.609 1 76.81 307 GLU A N 1
ATOM 2541 C CA . GLU A 1 307 ? 16.188 29.453 20.391 1 76.81 307 GLU A CA 1
ATOM 2542 C C . GLU A 1 307 ? 17.422 28.625 20.016 1 76.81 307 GLU A C 1
ATOM 2544 O O . GLU A 1 307 ? 18.516 29.156 19.906 1 76.81 307 GLU A O 1
ATOM 2549 N N . LEU A 1 308 ? 17.078 27.172 19.953 1 67.38 308 LEU A N 1
ATOM 2550 C CA . LEU A 1 308 ? 18.188 26.25 19.688 1 67.38 308 LEU A CA 1
ATOM 2551 C C . LEU A 1 308 ? 18.641 26.359 18.234 1 67.38 308 LEU A C 1
ATOM 2553 O O . LEU A 1 308 ? 19.812 26.078 17.938 1 67.38 308 LEU A O 1
ATOM 2557 N N . ARG A 1 309 ? 17.797 26.078 17.297 1 58.75 309 ARG A N 1
ATOM 2558 C CA . ARG A 1 309 ? 18.172 26.172 15.898 1 58.75 309 ARG A CA 1
ATOM 2559 C C . ARG A 1 309 ? 19.203 27.281 15.68 1 58.75 309 ARG A C 1
ATOM 2561 O O . ARG A 1 309 ? 20.047 27.172 14.789 1 58.75 309 ARG A O 1
ATOM 2568 N N . PHE A 1 310 ? 19.062 28.344 16.531 1 48.16 310 PHE A N 1
ATOM 2569 C CA . PHE A 1 310 ? 20.141 29.344 16.516 1 48.16 310 PHE A CA 1
ATOM 2570 C C . PHE A 1 310 ? 21.453 28.719 16.969 1 48.16 310 PHE A C 1
ATOM 2572 O O . PHE A 1 310 ? 22.531 29.172 16.578 1 48.16 310 PHE A O 1
ATOM 2579 N N . TYR A 1 311 ? 21.359 27.625 17.734 1 44.5 311 TYR A N 1
ATOM 2580 C CA . TYR A 1 311 ? 22.641 27.109 18.172 1 44.5 311 TYR A CA 1
ATOM 2581 C C . TYR A 1 311 ? 22.969 25.797 17.469 1 44.5 311 TYR A C 1
ATOM 2583 O O . TYR A 1 311 ? 24.141 25.5 17.203 1 44.5 311 TYR A O 1
ATOM 2591 N N . ALA A 1 312 ? 22.188 24.516 17.5 1 45 312 ALA A N 1
ATOM 2592 C CA . ALA A 1 312 ? 22.609 23.125 17.281 1 45 312 ALA A CA 1
ATOM 2593 C C . ALA A 1 312 ? 22.078 22.594 15.969 1 45 312 ALA A C 1
ATOM 2595 O O . ALA A 1 312 ? 20.969 22.953 15.539 1 45 312 ALA A O 1
ATOM 2596 N N . ASP A 1 313 ? 22.875 22.188 14.984 1 45.94 313 ASP A N 1
ATOM 2597 C CA . ASP A 1 313 ? 22.672 21.312 13.836 1 45.94 313 ASP A CA 1
ATOM 2598 C C . ASP A 1 313 ? 21.719 20.172 14.172 1 45.94 313 ASP A C 1
ATOM 2600 O O . ASP A 1 313 ? 22.156 19.078 14.508 1 45.94 313 ASP A O 1
ATOM 2604 N N . ILE A 1 314 ? 20.609 20.281 14.742 1 44.59 314 ILE A N 1
ATOM 2605 C CA . ILE A 1 314 ? 19.656 19.297 15.227 1 44.59 314 ILE A CA 1
ATOM 2606 C C . ILE A 1 314 ? 19.281 18.344 14.094 1 44.59 314 ILE A C 1
ATOM 2608 O O . ILE A 1 314 ? 18.156 17.828 14.062 1 44.59 314 ILE A O 1
ATOM 2612 N N . GLU A 1 315 ? 19.859 18.406 12.969 1 47.22 315 GLU A N 1
ATOM 2613 C CA . GLU A 1 315 ? 19.469 17.562 11.836 1 47.22 315 GLU A CA 1
ATOM 2614 C C . GLU A 1 315 ? 19.422 16.094 12.227 1 47.22 315 GLU A C 1
ATOM 2616 O O . GLU A 1 315 ? 18.594 15.328 11.719 1 47.22 315 GLU A O 1
ATOM 2621 N N . ASN A 1 316 ? 20.406 15.75 13.203 1 51.22 316 ASN A N 1
ATOM 2622 C CA . ASN A 1 316 ? 20.656 14.328 13.367 1 51.22 316 ASN A CA 1
ATOM 2623 C C . ASN A 1 316 ? 19.719 13.695 14.383 1 51.22 316 ASN A C 1
ATOM 2625 O O . ASN A 1 316 ? 19.797 12.492 14.648 1 51.22 316 ASN A O 1
ATOM 2629 N N . TYR A 1 317 ? 18.766 14.602 14.898 1 57.16 317 TYR A N 1
ATOM 2630 C CA . TYR A 1 317 ? 18.047 14.023 16.031 1 57.16 317 TYR A CA 1
ATOM 2631 C C . TYR A 1 317 ? 16.609 13.664 15.633 1 57.16 317 TYR A C 1
ATOM 2633 O O . TYR A 1 317 ? 16 12.781 16.234 1 57.16 317 TYR A O 1
ATOM 2641 N N . TRP A 1 318 ? 16.344 14.07 14.383 1 74.19 318 TRP A N 1
ATOM 2642 C CA . TRP A 1 318 ? 14.93 13.891 14.086 1 74.19 318 TRP A CA 1
ATOM 2643 C C . TRP A 1 318 ? 14.719 12.727 13.133 1 74.19 318 TRP A C 1
ATOM 2645 O O . TRP A 1 318 ? 15.633 12.344 12.391 1 74.19 318 TRP A O 1
ATOM 2655 N N . GLY A 1 319 ? 13.68 12.031 13.422 1 82.25 319 GLY A N 1
ATOM 2656 C CA . GLY A 1 319 ? 13.383 10.82 12.672 1 82.25 319 GLY A CA 1
ATOM 2657 C C . GLY A 1 319 ? 12.664 11.094 11.367 1 82.25 319 GLY A C 1
ATOM 2658 O O . GLY A 1 319 ? 12.828 10.352 10.391 1 82.25 319 GLY A O 1
ATOM 2659 N N . PHE A 1 320 ? 11.945 12.25 11.305 1 91.12 320 PHE A N 1
ATOM 2660 C CA . PHE A 1 320 ? 11.141 12.492 10.117 1 91.12 320 PHE A CA 1
ATOM 2661 C C . PHE A 1 320 ? 11.539 13.805 9.453 1 91.12 320 PHE A C 1
ATOM 2663 O O . PHE A 1 320 ? 11.398 13.961 8.234 1 91.12 320 PHE A O 1
ATOM 2670 N N . TYR A 1 321 ? 12.031 14.844 10.188 1 89.88 321 TYR A N 1
ATOM 2671 C CA . TYR A 1 321 ? 12.391 16.156 9.656 1 89.88 321 TYR A CA 1
ATOM 2672 C C . TYR A 1 321 ? 13.898 16.359 9.703 1 89.88 321 TYR A C 1
ATOM 2674 O O . TYR A 1 321 ? 14.555 16 10.68 1 89.88 321 TYR A O 1
ATOM 2682 N N . PRO A 1 322 ? 14.57 16.875 8.719 1 89 322 PRO A N 1
ATOM 2683 C CA . PRO A 1 322 ? 13.992 17.406 7.477 1 89 322 PRO A CA 1
ATOM 2684 C C . PRO A 1 322 ? 13.656 16.297 6.477 1 89 322 PRO A C 1
ATOM 2686 O O . PRO A 1 322 ? 14.172 15.18 6.59 1 89 322 PRO A O 1
ATOM 2689 N N . PRO A 1 323 ? 12.641 16.656 5.562 1 88.75 323 PRO A N 1
ATOM 2690 C CA . PRO A 1 323 ? 12.391 15.664 4.52 1 88.75 323 PRO A CA 1
ATOM 2691 C C . PRO A 1 323 ? 13.617 15.406 3.643 1 88.75 323 PRO A C 1
ATOM 2693 O O . PRO A 1 323 ? 14.438 16.312 3.438 1 88.75 323 PRO A O 1
ATOM 2696 N N . PRO A 1 324 ? 13.648 14.164 3.221 1 81 324 PRO A N 1
ATOM 2697 C CA . PRO A 1 324 ? 14.773 13.867 2.33 1 81 324 PRO A CA 1
ATOM 2698 C C . PRO A 1 324 ? 14.703 14.648 1.018 1 81 324 PRO A C 1
ATOM 2700 O O . PRO A 1 324 ? 13.609 14.938 0.522 1 81 324 PRO A O 1
ATOM 2703 N N . VAL A 1 325 ? 15.844 14.969 0.505 1 73.62 325 VAL A N 1
ATOM 2704 C CA . VAL A 1 325 ? 15.93 15.711 -0.746 1 73.62 325 VAL A CA 1
ATOM 2705 C C . VAL A 1 325 ? 16 14.742 -1.922 1 73.62 325 VAL A C 1
ATOM 2707 O O . VAL A 1 325 ? 16.656 13.703 -1.839 1 73.62 325 VAL A O 1
ATOM 2710 N N . MET B 1 1 ? 6.152 -43.438 -26.281 1 27.88 1 MET B N 1
ATOM 2711 C CA . MET B 1 1 ? 6.617 -43.812 -24.953 1 27.88 1 MET B CA 1
ATOM 2712 C C . MET B 1 1 ? 6.438 -42.656 -23.969 1 27.88 1 MET B C 1
ATOM 2714 O O . MET B 1 1 ? 6.555 -41.469 -24.359 1 27.88 1 MET B O 1
ATOM 2718 N N . GLY B 1 2 ? 5.629 -42.719 -22.75 1 32.72 2 GLY B N 1
ATOM 2719 C CA . GLY B 1 2 ? 4.562 -42.094 -21.984 1 32.72 2 GLY B CA 1
ATOM 2720 C C . GLY B 1 2 ? 5.023 -40.906 -21.188 1 32.72 2 GLY B C 1
ATOM 2721 O O . GLY B 1 2 ? 5.68 -41.062 -20.156 1 32.72 2 GLY B O 1
ATOM 2722 N N . SER B 1 3 ? 5.309 -39.781 -21.688 1 36.75 3 SER B N 1
ATOM 2723 C CA . SER B 1 3 ? 5.73 -38.406 -21.422 1 36.75 3 SER B CA 1
ATOM 2724 C C . SER B 1 3 ? 4.957 -37.812 -20.25 1 36.75 3 SER B C 1
ATOM 2726 O O . SER B 1 3 ? 5.203 -36.656 -19.859 1 36.75 3 SER B O 1
ATOM 2728 N N . LEU B 1 4 ? 3.693 -38.156 -20.078 1 39.88 4 LEU B N 1
ATOM 2729 C CA . LEU B 1 4 ? 2.736 -37.875 -19.031 1 39.88 4 LEU B CA 1
ATOM 2730 C C . LEU B 1 4 ? 3.277 -38.281 -17.656 1 39.88 4 LEU B C 1
ATOM 2732 O O . LEU B 1 4 ? 2.703 -37.938 -16.625 1 39.88 4 LEU B O 1
ATOM 2736 N N . ASN B 1 5 ? 3.801 -39.5 -17.531 1 48.09 5 ASN B N 1
ATOM 2737 C CA . ASN B 1 5 ? 4.113 -40.312 -16.344 1 48.09 5 ASN B CA 1
ATOM 2738 C C . ASN B 1 5 ? 5.086 -39.562 -15.422 1 48.09 5 ASN B C 1
ATOM 2740 O O . ASN B 1 5 ? 5.09 -39.812 -14.211 1 48.09 5 ASN B O 1
ATOM 2744 N N . ASP B 1 6 ? 5.891 -38.562 -16.094 1 72.88 6 ASP B N 1
ATOM 2745 C CA . ASP B 1 6 ? 7.066 -37.906 -15.531 1 72.88 6 ASP B CA 1
ATOM 2746 C C . ASP B 1 6 ? 6.676 -36.656 -14.758 1 72.88 6 ASP B C 1
ATOM 2748 O O . ASP B 1 6 ? 7.277 -36.344 -13.734 1 72.88 6 ASP B O 1
ATOM 2752 N N . ASP B 1 7 ? 5.457 -36.219 -15.07 1 78.94 7 ASP B N 1
ATOM 2753 C CA . ASP B 1 7 ? 5.039 -35 -14.367 1 78.94 7 ASP B CA 1
ATOM 2754 C C . ASP B 1 7 ? 4.465 -35.344 -12.992 1 78.94 7 ASP B C 1
ATOM 2756 O O . ASP B 1 7 ? 4.652 -34.562 -12.039 1 78.94 7 ASP B O 1
ATOM 2760 N N . PHE B 1 8 ? 3.828 -36.5 -12.938 1 81.62 8 PHE B N 1
ATOM 2761 C CA . PHE B 1 8 ? 3.258 -36.906 -11.664 1 81.62 8 PHE B CA 1
ATOM 2762 C C . PHE B 1 8 ? 4.355 -37.219 -10.648 1 81.62 8 PHE B C 1
ATOM 2764 O O . PHE B 1 8 ? 4.258 -36.812 -9.484 1 81.62 8 PHE B O 1
ATOM 2771 N N . GLY B 1 9 ? 5.336 -37.906 -11.172 1 89.06 9 GLY B N 1
ATOM 2772 C CA . GLY B 1 9 ? 6.477 -38.156 -10.305 1 89.06 9 GLY B CA 1
ATOM 2773 C C . GLY B 1 9 ? 7.16 -36.875 -9.844 1 89.06 9 GLY B C 1
ATOM 2774 O O . GLY B 1 9 ? 7.516 -36.75 -8.672 1 89.06 9 GLY B O 1
ATOM 2775 N N . LEU B 1 10 ? 7.238 -36 -10.758 1 94.38 10 LEU B N 1
ATOM 2776 C CA . LEU B 1 10 ? 7.863 -34.719 -10.445 1 94.38 10 LEU B CA 1
ATOM 2777 C C . LEU B 1 10 ? 7.039 -33.938 -9.422 1 94.38 10 LEU B C 1
ATOM 2779 O O . LEU B 1 10 ? 7.59 -33.344 -8.5 1 94.38 10 LEU B O 1
ATOM 2783 N N . GLU B 1 11 ? 5.734 -33.969 -9.594 1 95.5 11 GLU B N 1
ATOM 2784 C CA . GLU B 1 11 ? 4.855 -33.281 -8.656 1 95.5 11 GLU B CA 1
ATOM 2785 C C . GLU B 1 11 ? 5.012 -33.844 -7.242 1 95.5 11 GLU B C 1
ATOM 2787 O O . GLU B 1 11 ? 5.008 -33.094 -6.266 1 95.5 11 GLU B O 1
ATOM 2792 N N . VAL B 1 12 ? 5.113 -35.156 -7.18 1 95.56 12 VAL B N 1
ATOM 2793 C CA . VAL B 1 12 ? 5.289 -35.812 -5.887 1 95.56 12 VAL B CA 1
ATOM 2794 C C . VAL B 1 12 ? 6.582 -35.344 -5.234 1 95.56 12 VAL B C 1
ATOM 2796 O O 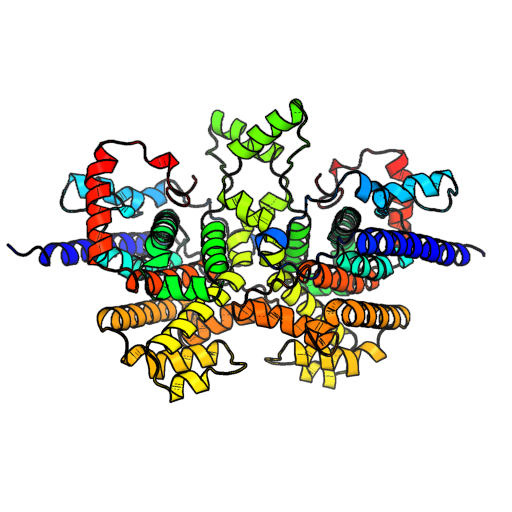. VAL B 1 12 ? 6.617 -35.062 -4.027 1 95.56 12 VAL B O 1
ATOM 2799 N N . VAL B 1 13 ? 7.566 -35.188 -6.012 1 95.75 13 VAL B N 1
ATOM 2800 C CA . VAL B 1 13 ? 8.859 -34.75 -5.508 1 95.75 13 VAL B CA 1
ATOM 2801 C C . VAL B 1 13 ? 8.75 -33.312 -5 1 95.75 13 VAL B C 1
ATOM 2803 O O . VAL B 1 13 ? 9.188 -33 -3.883 1 95.75 13 VAL B O 1
ATOM 2806 N N . ILE B 1 14 ? 8.18 -32.438 -5.797 1 96.81 14 ILE B N 1
ATOM 2807 C CA . ILE B 1 14 ? 8.039 -31.031 -5.457 1 96.81 14 ILE B CA 1
ATOM 2808 C C . ILE B 1 14 ? 7.211 -30.891 -4.18 1 96.81 14 ILE B C 1
ATOM 2810 O O . ILE B 1 14 ? 7.605 -30.188 -3.254 1 96.81 14 ILE B O 1
ATOM 2814 N N . ARG B 1 15 ? 6.121 -31.594 -4.102 1 96.75 15 ARG B N 1
ATOM 2815 C CA . ARG B 1 15 ? 5.258 -31.578 -2.926 1 96.75 15 ARG B CA 1
ATOM 2816 C C . ARG B 1 15 ? 6.004 -32.094 -1.694 1 96.75 15 ARG B C 1
ATOM 2818 O O . ARG B 1 15 ? 5.867 -31.516 -0.607 1 96.75 15 ARG B O 1
ATOM 2825 N N . SER B 1 16 ? 6.742 -33.094 -1.921 1 96.5 16 SER B N 1
ATOM 2826 C CA . SER B 1 16 ? 7.492 -33.656 -0.814 1 96.5 16 SER B CA 1
ATOM 2827 C C . SER B 1 16 ? 8.516 -32.688 -0.255 1 96.5 16 SER B C 1
ATOM 2829 O O . SER B 1 16 ? 8.672 -32.562 0.962 1 96.5 16 SER B O 1
ATOM 2831 N N . VAL B 1 17 ? 9.211 -32.031 -1.104 1 96.75 17 VAL B N 1
ATOM 2832 C CA . VAL B 1 17 ? 10.211 -31.047 -0.671 1 96.75 17 VAL B CA 1
ATOM 2833 C C . VAL B 1 17 ? 9.539 -29.938 0.138 1 96.75 17 VAL B C 1
ATOM 2835 O O . VAL B 1 17 ? 10.031 -29.562 1.205 1 96.75 17 VAL B O 1
ATOM 2838 N N . CYS B 1 18 ? 8.414 -29.438 -0.3 1 96.62 18 CYS B N 1
ATOM 2839 C CA . CYS B 1 18 ? 7.684 -28.391 0.392 1 96.62 18 CYS B CA 1
ATOM 2840 C C . CYS B 1 18 ? 7.152 -28.875 1.733 1 96.62 18 CYS B C 1
ATOM 2842 O O . CYS B 1 18 ? 7.227 -28.156 2.734 1 96.62 18 CYS B O 1
ATOM 2844 N N . ASN B 1 19 ? 6.652 -30.109 1.701 1 95.62 19 ASN B N 1
ATOM 2845 C CA . ASN B 1 19 ? 6.152 -30.688 2.941 1 95.62 19 ASN B CA 1
ATOM 2846 C C . ASN B 1 19 ? 7.27 -30.875 3.963 1 95.62 19 ASN B C 1
ATOM 2848 O O . ASN B 1 19 ? 7.066 -30.656 5.16 1 95.62 19 ASN B O 1
ATOM 2852 N N . GLU B 1 20 ? 8.375 -31.297 3.502 1 95.12 20 GLU B N 1
ATOM 2853 C CA . GLU B 1 20 ? 9.523 -31.484 4.383 1 95.12 20 GLU B CA 1
ATOM 2854 C C . GLU B 1 20 ? 9.961 -30.156 5.008 1 95.12 20 GLU B C 1
ATOM 2856 O O . GLU B 1 20 ? 10.336 -30.125 6.18 1 95.12 20 GLU B O 1
ATOM 2861 N N . TYR B 1 21 ? 9.969 -29.156 4.23 1 93.5 21 TYR B N 1
ATOM 2862 C CA . TYR B 1 21 ? 10.289 -27.828 4.738 1 93.5 21 TYR B CA 1
ATOM 2863 C C . TYR B 1 21 ? 9.359 -27.453 5.887 1 93.5 21 TYR B C 1
ATOM 2865 O O . TYR B 1 21 ? 9.82 -27 6.938 1 93.5 21 TYR B O 1
ATOM 2873 N N . VAL B 1 22 ? 8.07 -27.641 5.734 1 92.38 22 VAL B N 1
ATOM 2874 C CA . VAL B 1 22 ? 7.074 -27.281 6.734 1 92.38 22 VAL B CA 1
ATOM 2875 C C . VAL B 1 22 ? 7.262 -28.125 7.988 1 92.38 22 VAL B C 1
ATOM 2877 O O . VAL B 1 22 ? 7.289 -27.594 9.102 1 92.38 22 VAL B O 1
ATOM 2880 N N . GLU B 1 23 ? 7.434 -29.375 7.789 1 92.19 23 GLU B N 1
ATOM 2881 C CA . GLU B 1 23 ? 7.559 -30.297 8.914 1 92.19 23 GLU B CA 1
ATOM 2882 C C . GLU B 1 23 ? 8.797 -29.984 9.75 1 92.19 23 GLU B C 1
ATOM 2884 O O . GLU B 1 23 ? 8.734 -29.953 10.977 1 92.19 23 GLU B O 1
ATOM 2889 N N . LYS B 1 24 ? 9.797 -29.703 9.102 1 89.81 24 LYS B N 1
ATOM 2890 C CA . LYS B 1 24 ? 11.055 -29.422 9.789 1 89.81 24 LYS B CA 1
ATOM 2891 C C . LYS B 1 24 ? 10.953 -28.156 10.633 1 89.81 24 LYS B C 1
ATOM 2893 O O . LYS B 1 24 ? 11.258 -28.188 11.828 1 89.81 24 LYS B O 1
ATOM 2898 N N . TRP B 1 25 ? 10.461 -27.141 10.125 1 84.75 25 TRP B N 1
ATOM 2899 C CA . TRP B 1 25 ? 10.547 -25.844 10.789 1 84.75 25 TRP B CA 1
ATOM 2900 C C . TRP B 1 25 ? 9.359 -25.625 11.727 1 84.75 25 TRP B C 1
ATOM 2902 O O . TRP B 1 25 ? 9.453 -24.875 12.695 1 84.75 25 TRP B O 1
ATOM 2912 N N . LYS B 1 26 ? 8.32 -26.281 11.406 1 81.75 26 LYS B N 1
ATOM 2913 C CA . LYS B 1 26 ? 7.238 -26.312 12.391 1 81.75 26 LYS B CA 1
ATOM 2914 C C . LYS B 1 26 ? 7.699 -26.953 13.695 1 81.75 26 LYS B C 1
ATOM 2916 O O . LYS B 1 26 ? 7.379 -26.453 14.781 1 81.75 26 LYS B O 1
ATOM 2921 N N . THR B 1 27 ? 8.43 -27.891 13.609 1 78.19 27 THR B N 1
ATOM 2922 C CA . THR B 1 27 ? 8.945 -28.625 14.766 1 78.19 27 THR B CA 1
ATOM 2923 C C . THR B 1 27 ? 9.977 -27.797 15.523 1 78.19 27 THR B C 1
ATOM 2925 O O . THR B 1 27 ? 10.07 -27.875 16.75 1 78.19 27 THR B O 1
ATOM 2928 N N . GLU B 1 28 ? 10.672 -26.922 14.797 1 77.62 28 GLU B N 1
ATOM 2929 C CA . GLU B 1 28 ? 11.695 -26.078 15.422 1 77.62 28 GLU B CA 1
ATOM 2930 C C . GLU B 1 28 ? 11.102 -24.781 15.961 1 77.62 28 GLU B C 1
ATOM 2932 O O . GLU B 1 28 ? 11.828 -23.891 16.406 1 77.62 28 GLU B O 1
ATOM 2937 N N . GLY B 1 29 ? 9.773 -24.703 15.805 1 66.81 29 GLY B N 1
ATOM 2938 C CA . GLY B 1 29 ? 9.055 -23.609 16.453 1 66.81 29 GLY B CA 1
ATOM 2939 C C . GLY B 1 29 ? 8.984 -22.359 15.594 1 66.81 29 GLY B C 1
ATOM 2940 O O . GLY B 1 29 ? 8.656 -21.281 16.094 1 66.81 29 GLY B O 1
ATOM 2941 N N . LYS B 1 30 ? 9.328 -22.531 14.344 1 65.56 30 LYS B N 1
ATOM 2942 C CA . LYS B 1 30 ? 9.328 -21.344 13.492 1 65.56 30 LYS B CA 1
ATOM 2943 C C . LYS B 1 30 ? 7.988 -21.172 12.789 1 65.56 30 LYS B C 1
ATOM 2945 O O . LYS B 1 30 ? 7.852 -21.516 11.617 1 65.56 30 LYS B O 1
ATOM 2950 N N . ARG B 1 31 ? 6.957 -21.125 13.555 1 61.91 31 ARG B N 1
ATOM 2951 C CA . ARG B 1 31 ? 5.668 -20.859 12.922 1 61.91 31 ARG B CA 1
ATOM 2952 C C . ARG B 1 31 ? 5.293 -19.391 13.039 1 61.91 31 ARG B C 1
ATOM 2954 O O . ARG B 1 31 ? 4.781 -18.953 14.07 1 61.91 31 ARG B O 1
ATOM 2961 N N . TYR B 1 32 ? 5.746 -18.703 12.062 1 59.25 32 TYR B N 1
ATOM 2962 C CA . TYR B 1 32 ? 5.617 -17.25 12.109 1 59.25 32 TYR B CA 1
ATOM 2963 C C . TYR B 1 32 ? 4.207 -16.812 11.734 1 59.25 32 TYR B C 1
ATOM 2965 O O . TYR B 1 32 ? 4.02 -15.766 11.117 1 59.25 32 TYR B O 1
ATOM 2973 N N . ILE B 1 33 ? 3.207 -17.703 11.914 1 56.41 33 ILE B N 1
ATOM 2974 C CA . ILE B 1 33 ? 1.85 -17.297 11.57 1 56.41 33 ILE B CA 1
ATOM 2975 C C . ILE B 1 33 ? 1.311 -16.344 12.633 1 56.41 33 ILE B C 1
ATOM 2977 O O . ILE B 1 33 ? 0.451 -15.5 12.344 1 56.41 33 ILE B O 1
ATOM 2981 N N . ASN B 1 34 ? 1.915 -16.469 13.867 1 52.28 34 ASN B N 1
ATOM 2982 C CA . ASN B 1 34 ? 1.403 -15.586 14.914 1 52.28 34 ASN B CA 1
ATOM 2983 C C . ASN B 1 34 ? 2.412 -14.5 15.281 1 52.28 34 ASN B C 1
ATOM 2985 O O . ASN B 1 34 ? 3.418 -14.781 15.938 1 52.28 34 ASN B O 1
ATOM 2989 N N . VAL B 1 35 ? 2.627 -13.648 14.383 1 55.44 35 VAL B N 1
ATOM 2990 C CA . VAL B 1 35 ? 3.553 -12.586 14.766 1 55.44 35 VAL B CA 1
ATOM 2991 C C . VAL B 1 35 ? 2.814 -11.523 15.57 1 55.44 35 VAL B C 1
ATOM 2993 O O . VAL B 1 35 ? 1.698 -11.133 15.211 1 55.44 35 VAL B O 1
ATOM 2996 N N . SER B 1 36 ? 3.342 -11.406 16.797 1 51.03 36 SER B N 1
ATOM 2997 C CA . SER B 1 36 ? 2.684 -10.547 17.766 1 51.03 36 SER B CA 1
ATOM 2998 C C . SER B 1 36 ? 2.982 -9.078 17.5 1 51.03 36 SER B C 1
ATOM 3000 O O . SER B 1 36 ? 2.285 -8.188 18 1 51.03 36 SER B O 1
ATOM 3002 N N . SER B 1 37 ? 4.125 -8.891 16.828 1 53.53 37 SER B N 1
ATOM 3003 C CA . SER B 1 37 ? 4.449 -7.477 16.672 1 53.53 37 SER B CA 1
ATOM 3004 C C . SER B 1 37 ? 4.785 -7.152 15.211 1 53.53 37 SER B C 1
ATOM 3006 O O . SER B 1 37 ? 5.094 -8.055 14.43 1 53.53 37 SER B O 1
ATOM 3008 N N . PHE B 1 38 ? 4.539 -5.891 14.922 1 51.97 38 PHE B N 1
ATOM 3009 C CA . PHE B 1 38 ? 4.863 -5.34 13.609 1 51.97 38 PHE B CA 1
ATOM 3010 C C . PHE B 1 38 ? 6.297 -5.672 13.219 1 51.97 38 PHE B 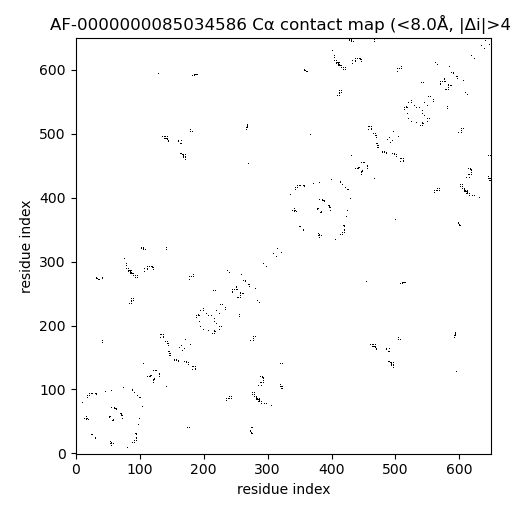C 1
ATOM 3012 O O . PHE B 1 38 ? 6.57 -6.016 12.062 1 51.97 38 PHE B O 1
ATOM 3019 N N . GLU B 1 39 ? 7.105 -5.637 14.125 1 51.09 39 GLU B N 1
ATOM 3020 C CA . GLU B 1 39 ? 8.539 -5.801 13.883 1 51.09 39 GLU B CA 1
ATOM 3021 C C . GLU B 1 39 ? 8.867 -7.238 13.484 1 51.09 39 GLU B C 1
ATOM 3023 O O . GLU B 1 39 ? 9.766 -7.473 12.68 1 51.09 39 GLU B O 1
ATOM 3028 N N . GLN B 1 40 ? 8.094 -8.109 13.992 1 49.81 40 GLN B N 1
ATOM 3029 C CA . GLN B 1 40 ? 8.398 -9.523 13.773 1 49.81 40 GLN B CA 1
ATOM 3030 C C . GLN B 1 40 ? 7.75 -10.031 12.492 1 49.81 40 GLN B C 1
ATOM 3032 O O . GLN B 1 40 ? 8.078 -11.125 12.016 1 49.81 40 GLN B O 1
ATOM 3037 N N . MET B 1 41 ? 6.816 -9.422 12.141 1 47.72 41 MET B N 1
ATOM 3038 C CA . MET B 1 41 ? 6.012 -9.891 11.016 1 47.72 41 MET B CA 1
ATOM 3039 C C . MET B 1 41 ? 6.859 -10.023 9.758 1 47.72 41 MET B C 1
ATOM 3041 O O . MET B 1 41 ? 6.652 -10.93 8.953 1 47.72 41 MET B O 1
ATOM 3045 N N . TYR B 1 42 ? 7.598 -9.023 9.516 1 46.47 42 TYR B N 1
ATOM 3046 C CA . TYR B 1 42 ? 8.148 -8.938 8.164 1 46.47 42 TYR B CA 1
ATOM 3047 C C . TYR B 1 42 ? 9.648 -9.203 8.172 1 46.47 42 TYR B C 1
ATOM 3049 O O . TYR B 1 42 ? 10.359 -8.828 7.242 1 46.47 42 TYR B O 1
ATOM 3057 N N . ALA B 1 43 ? 10.117 -9.734 9.195 1 46.28 43 ALA B N 1
ATOM 3058 C CA . ALA B 1 43 ? 11.547 -10.008 9.109 1 46.28 43 ALA B CA 1
ATOM 3059 C C . ALA B 1 43 ? 11.852 -11.016 8.008 1 46.28 43 ALA B C 1
ATOM 3061 O O . ALA B 1 43 ? 11.578 -12.211 8.156 1 46.28 43 ALA B O 1
ATOM 3062 N N . GLU B 1 44 ? 11.656 -10.625 6.758 1 48.72 44 GLU B N 1
ATOM 3063 C CA . GLU B 1 44 ? 12.031 -11.438 5.605 1 48.72 44 GLU B CA 1
ATOM 3064 C C . GLU B 1 44 ? 13.391 -12.109 5.82 1 48.72 44 GLU B C 1
ATOM 3066 O O . GLU B 1 44 ? 13.625 -13.219 5.348 1 48.72 44 GLU B O 1
ATOM 3071 N N . ASP B 1 45 ? 14.398 -11.273 6.27 1 49.03 45 ASP B N 1
ATOM 3072 C CA . ASP B 1 45 ? 15.805 -11.664 6.191 1 49.03 45 ASP B CA 1
ATOM 3073 C C . ASP B 1 45 ? 16.125 -12.789 7.176 1 49.03 45 ASP B C 1
ATOM 3075 O O . ASP B 1 45 ? 17.281 -13.039 7.492 1 49.03 45 ASP B O 1
ATOM 3079 N N . ASN B 1 46 ? 14.938 -13.453 7.395 1 56.53 46 ASN B N 1
ATOM 3080 C CA . ASN B 1 46 ? 15.344 -14.289 8.523 1 56.53 46 ASN B CA 1
ATOM 3081 C C . ASN B 1 46 ? 15.578 -15.734 8.094 1 56.53 46 ASN B C 1
ATOM 3083 O O . ASN B 1 46 ? 15.594 -16.641 8.93 1 56.53 46 ASN B O 1
ATOM 3087 N N . VAL B 1 47 ? 15.633 -15.781 6.629 1 62.84 47 VAL B N 1
ATOM 3088 C CA . VAL B 1 47 ? 15.914 -17.172 6.309 1 62.84 47 VAL B CA 1
ATOM 3089 C C . VAL B 1 47 ? 17.391 -17.484 6.551 1 62.84 47 VAL B C 1
ATOM 3091 O O . VAL B 1 47 ? 18.266 -16.906 5.898 1 62.84 47 VAL B O 1
ATOM 3094 N N . THR B 1 48 ? 17.641 -18.234 7.441 1 69.25 48 THR B N 1
ATOM 3095 C CA . THR B 1 48 ? 19 -18.656 7.766 1 69.25 48 THR B CA 1
ATOM 3096 C C . THR B 1 48 ? 19.562 -19.547 6.668 1 69.25 48 THR B C 1
ATOM 3098 O O . THR B 1 48 ? 18.812 -20.141 5.895 1 69.25 48 THR B O 1
ATOM 3101 N N . PRO B 1 49 ? 20.828 -19.562 6.613 1 73.94 49 PRO B N 1
ATOM 3102 C CA . PRO B 1 49 ? 21.438 -20.453 5.625 1 73.94 49 PRO B CA 1
ATOM 3103 C C . PRO B 1 49 ? 20.953 -21.891 5.734 1 73.94 49 PRO B C 1
ATOM 3105 O O . PRO B 1 49 ? 20.781 -22.562 4.715 1 73.94 49 PRO B O 1
ATOM 3108 N N . ILE B 1 50 ? 20.75 -22.328 6.867 1 77.44 50 ILE B N 1
ATOM 3109 C CA . ILE B 1 50 ? 20.312 -23.703 7.066 1 77.44 50 ILE B CA 1
ATOM 3110 C C . ILE B 1 50 ? 18.891 -23.891 6.523 1 77.44 50 ILE B C 1
ATOM 3112 O O . ILE B 1 50 ? 18.578 -24.922 5.938 1 77.44 50 ILE B O 1
ATOM 3116 N N . GLU B 1 51 ? 18.062 -22.984 6.625 1 81.38 51 GLU B N 1
ATOM 3117 C CA . GLU B 1 51 ? 16.703 -23.047 6.102 1 81.38 51 GLU B CA 1
ATOM 3118 C C . GLU B 1 51 ? 16.703 -23.078 4.574 1 81.38 51 GLU B C 1
ATOM 3120 O O . GLU B 1 51 ? 15.867 -23.75 3.967 1 81.38 51 GLU B O 1
ATOM 3125 N N . HIS B 1 52 ? 17.672 -22.453 4.074 1 85.19 52 HIS B N 1
ATOM 3126 C CA . HIS B 1 52 ? 17.797 -22.375 2.623 1 85.19 52 HIS B CA 1
ATOM 3127 C C . HIS B 1 52 ? 18.016 -23.75 2.006 1 85.19 52 HIS B C 1
ATOM 3129 O O . HIS B 1 52 ? 17.562 -24.016 0.895 1 85.19 52 HIS B O 1
ATOM 3135 N N . GLU B 1 53 ? 18.625 -24.594 2.717 1 88.81 53 GLU B N 1
ATOM 3136 C CA . GLU B 1 53 ? 18.969 -25.922 2.205 1 88.81 53 GLU B CA 1
ATOM 3137 C C . GLU B 1 53 ? 17.734 -26.781 2.027 1 88.81 53 GLU B C 1
ATOM 3139 O O . GLU B 1 53 ? 17.766 -27.797 1.317 1 88.81 53 GLU B O 1
ATOM 3144 N N . PHE B 1 54 ? 16.656 -26.328 2.588 1 90.25 54 PHE B N 1
ATOM 3145 C CA . PHE B 1 54 ? 15.453 -27.141 2.549 1 90.25 54 PHE B CA 1
ATOM 3146 C C . PHE B 1 54 ? 14.453 -26.594 1.546 1 90.25 54 PHE B C 1
ATOM 3148 O O . PHE B 1 54 ? 13.352 -27.125 1.398 1 90.25 54 PHE B O 1
ATOM 3155 N N . THR B 1 55 ? 14.844 -25.625 0.851 1 94.56 55 THR B N 1
ATOM 3156 C CA . THR B 1 55 ? 13.961 -25.016 -0.137 1 94.56 55 THR B CA 1
ATOM 3157 C C . THR B 1 55 ? 14.125 -25.688 -1.495 1 94.56 55 THR B C 1
ATOM 3159 O O . THR B 1 55 ? 15.102 -26.391 -1.729 1 94.56 55 THR B O 1
ATOM 3162 N N . LEU B 1 56 ? 13.156 -25.516 -2.355 1 96.56 56 LEU B N 1
ATOM 3163 C CA . LEU B 1 56 ? 13.227 -26.016 -3.725 1 96.56 56 LEU B CA 1
ATOM 3164 C C . LEU B 1 56 ? 14.445 -25.453 -4.449 1 96.56 56 LEU B C 1
ATOM 3166 O O . LEU B 1 56 ? 15.117 -26.156 -5.203 1 96.56 56 LEU B O 1
ATOM 3170 N N . ARG B 1 57 ? 14.688 -24.203 -4.223 1 94.44 57 ARG B N 1
ATOM 3171 C CA . ARG B 1 57 ? 15.812 -23.531 -4.871 1 94.44 57 ARG B CA 1
ATOM 3172 C C . ARG B 1 57 ? 17.125 -24.281 -4.621 1 94.44 57 ARG B C 1
ATOM 3174 O O . ARG B 1 57 ? 17.938 -24.438 -5.527 1 94.44 57 ARG B O 1
ATOM 3181 N N . ALA B 1 58 ? 17.266 -24.75 -3.443 1 94.56 58 ALA B N 1
ATOM 3182 C CA . ALA B 1 58 ? 18.484 -25.453 -3.066 1 94.56 58 ALA B CA 1
ATOM 3183 C C . ALA B 1 58 ? 18.406 -26.922 -3.432 1 94.56 58 ALA B C 1
ATOM 3185 O O . ALA B 1 58 ? 19.422 -27.547 -3.779 1 94.56 58 ALA B O 1
ATOM 3186 N N . ARG B 1 59 ? 17.297 -27.547 -3.363 1 96.69 59 ARG B N 1
ATOM 3187 C CA . ARG B 1 59 ? 17.141 -28.984 -3.482 1 96.69 59 ARG B CA 1
ATOM 3188 C C . ARG B 1 59 ? 17.047 -29.406 -4.945 1 96.69 59 ARG B C 1
ATOM 3190 O O . ARG B 1 59 ? 17.5 -30.5 -5.309 1 96.69 59 ARG B O 1
ATOM 3197 N N . LEU B 1 60 ? 16.516 -28.578 -5.805 1 96.38 60 LEU B N 1
ATOM 3198 C CA . LEU B 1 60 ? 16.25 -28.969 -7.184 1 96.38 60 LEU B CA 1
ATOM 3199 C C . LEU B 1 60 ? 17.547 -29.297 -7.91 1 96.38 60 LEU B C 1
ATOM 3201 O O . LEU B 1 60 ? 17.641 -30.312 -8.602 1 96.38 60 LEU B O 1
ATOM 3205 N N . PRO B 1 61 ? 18.594 -28.453 -7.738 1 95.62 61 PRO B N 1
ATOM 3206 C CA . PRO B 1 61 ? 19.859 -28.812 -8.391 1 95.62 61 PRO B CA 1
ATOM 3207 C C . PRO B 1 61 ? 20.422 -30.141 -7.902 1 95.62 61 PRO B C 1
ATOM 3209 O O . PRO B 1 61 ? 21 -30.891 -8.688 1 95.62 61 PRO B O 1
ATOM 3212 N N . VAL B 1 62 ? 20.266 -30.391 -6.656 1 96.25 62 VAL B N 1
ATOM 3213 C CA . VAL B 1 62 ? 20.766 -31.641 -6.078 1 96.25 62 VAL B CA 1
ATOM 3214 C C . VAL B 1 62 ? 19.953 -32.812 -6.629 1 96.25 62 VAL B C 1
ATOM 3216 O O . VAL B 1 62 ? 20.531 -33.812 -7.055 1 96.25 62 VAL B O 1
ATOM 3219 N N . LEU B 1 63 ? 18.688 -32.719 -6.668 1 95.44 63 LEU B N 1
ATOM 3220 C CA . LEU B 1 63 ? 17.812 -33.781 -7.168 1 95.44 63 LEU B CA 1
ATOM 3221 C C . LEU B 1 63 ? 18.031 -34 -8.664 1 95.44 63 LEU B C 1
ATOM 3223 O O . LEU B 1 63 ? 17.938 -35.125 -9.141 1 95.44 63 LEU B O 1
ATOM 3227 N N . ASN B 1 64 ? 18.312 -32.906 -9.375 1 94.75 64 ASN B N 1
ATOM 3228 C CA . ASN B 1 64 ? 18.562 -32.969 -10.805 1 94.75 64 ASN B CA 1
ATOM 3229 C C . ASN B 1 64 ? 19.812 -33.812 -11.102 1 94.75 64 ASN B C 1
ATOM 3231 O O . ASN B 1 64 ? 19.859 -34.531 -12.102 1 94.75 64 ASN B O 1
ATOM 3235 N N . ARG B 1 65 ? 20.828 -33.719 -10.258 1 95.62 65 ARG B N 1
ATOM 3236 C CA . ARG B 1 65 ? 22.047 -34.5 -10.422 1 95.62 65 ARG B CA 1
ATOM 3237 C C . ARG B 1 65 ? 21.766 -36 -10.25 1 95.62 65 ARG B C 1
ATOM 3239 O O . ARG B 1 65 ? 22.375 -36.812 -10.945 1 95.62 65 ARG B O 1
ATOM 3246 N N . GLU B 1 66 ? 20.906 -36.219 -9.406 1 94.38 66 GLU B N 1
ATOM 3247 C CA . GLU B 1 66 ? 20.547 -37.625 -9.148 1 94.38 66 GLU B CA 1
ATOM 3248 C C . GLU B 1 66 ? 19.594 -38.156 -10.227 1 94.38 66 GLU B C 1
ATOM 3250 O O . GLU B 1 66 ? 19.688 -39.312 -10.609 1 94.38 66 GLU B O 1
ATOM 3255 N N . ASN B 1 67 ? 18.672 -37.312 -10.617 1 94.06 67 ASN B N 1
ATOM 3256 C CA . ASN B 1 67 ? 17.688 -37.625 -11.648 1 94.06 67 ASN B CA 1
ATOM 3257 C C . ASN B 1 67 ? 17.516 -36.5 -12.633 1 94.06 67 ASN B C 1
ATOM 3259 O O . ASN B 1 67 ? 16.734 -35.562 -12.391 1 94.06 67 ASN B O 1
ATOM 3263 N N . PRO B 1 68 ? 18.062 -36.594 -13.789 1 91.56 68 PRO B N 1
ATOM 3264 C CA . PRO B 1 68 ? 18.094 -35.5 -14.75 1 91.56 68 PRO B CA 1
ATOM 3265 C C . PRO B 1 68 ? 16.703 -35.156 -15.273 1 91.56 68 PRO B C 1
ATOM 3267 O O . PRO B 1 68 ? 16.516 -34.094 -15.914 1 91.56 68 PRO B O 1
ATOM 3270 N N . ALA B 1 69 ? 15.789 -36 -15.07 1 90.06 69 ALA B N 1
ATOM 3271 C CA . ALA B 1 69 ? 14.422 -35.719 -15.492 1 90.06 69 ALA B CA 1
ATOM 3272 C C . ALA B 1 69 ? 13.812 -34.625 -14.633 1 90.06 69 ALA B C 1
ATOM 3274 O O . ALA B 1 69 ? 12.812 -34 -15.016 1 90.06 69 ALA B O 1
ATOM 3275 N N . ILE B 1 70 ? 14.43 -34.406 -13.469 1 94.25 70 ILE B N 1
ATOM 3276 C CA . ILE B 1 70 ? 13.984 -33.344 -12.57 1 94.25 70 ILE B CA 1
ATOM 3277 C C . ILE B 1 70 ? 14.664 -32.031 -12.953 1 94.25 70 ILE B C 1
ATOM 3279 O O . ILE B 1 70 ? 15.891 -31.906 -12.891 1 94.25 70 ILE B O 1
ATOM 3283 N N . PRO B 1 71 ? 13.867 -31.031 -13.32 1 94.06 71 PRO B N 1
ATOM 3284 C CA . PRO B 1 71 ? 14.5 -29.75 -13.656 1 94.06 71 PRO B CA 1
ATOM 3285 C C . PRO B 1 71 ? 15.25 -29.141 -12.477 1 94.06 71 PRO B C 1
ATOM 3287 O O . PRO B 1 71 ? 14.797 -29.219 -11.336 1 94.06 71 PRO B O 1
ATOM 3290 N N . PRO B 1 72 ? 16.312 -28.484 -12.711 1 93.94 72 PRO B N 1
ATOM 3291 C CA . PRO B 1 72 ? 17.188 -28.016 -11.641 1 93.94 72 PRO B CA 1
ATOM 3292 C C . PRO B 1 72 ? 16.75 -26.672 -11.055 1 93.94 72 PRO B C 1
ATOM 3294 O O . PRO B 1 72 ? 17.344 -26.188 -10.102 1 93.94 72 PRO B O 1
ATOM 3297 N N . ALA B 1 73 ? 15.766 -26.031 -11.656 1 94.25 73 ALA B N 1
ATOM 3298 C CA . ALA B 1 73 ? 15.312 -24.719 -11.188 1 94.25 73 ALA B CA 1
ATOM 3299 C C . ALA B 1 73 ? 13.82 -24.531 -11.453 1 94.25 73 ALA B C 1
ATOM 3301 O O . ALA B 1 73 ? 13.258 -25.156 -12.359 1 94.25 73 ALA B O 1
ATOM 3302 N N . ILE B 1 74 ? 13.219 -23.656 -10.75 1 95 74 ILE B N 1
ATOM 3303 C CA . ILE B 1 74 ? 11.773 -23.422 -10.758 1 95 74 ILE B CA 1
ATOM 3304 C C . ILE B 1 74 ? 11.336 -22.969 -12.148 1 95 74 ILE B C 1
ATOM 3306 O O . ILE B 1 74 ? 10.344 -23.469 -12.688 1 95 74 ILE B O 1
ATOM 3310 N N . PRO B 1 75 ? 12.094 -22.094 -12.883 1 93 75 PRO B N 1
ATOM 3311 C CA . PRO B 1 75 ? 11.633 -21.641 -14.203 1 93 75 PRO B CA 1
ATOM 3312 C C . PRO B 1 75 ? 11.602 -22.766 -15.227 1 93 75 PRO B C 1
ATOM 3314 O O . PRO B 1 75 ? 10.969 -22.625 -16.281 1 93 75 PRO B O 1
ATOM 3317 N N . LEU B 1 76 ? 12.25 -23.828 -14.906 1 93.94 76 LEU B N 1
ATOM 3318 C CA . LEU B 1 76 ? 12.359 -24.922 -15.867 1 93.94 76 LEU B CA 1
ATOM 3319 C C . LEU B 1 76 ? 11.312 -26 -15.602 1 93.94 76 LEU B C 1
ATOM 3321 O O . LEU B 1 76 ? 11.25 -27 -16.328 1 93.94 76 LEU B O 1
ATOM 3325 N N . LEU B 1 77 ? 10.484 -25.766 -14.672 1 95.62 77 LEU B N 1
ATOM 3326 C CA . LEU B 1 77 ? 9.414 -26.719 -14.383 1 95.62 77 LEU B CA 1
ATOM 3327 C C . LEU B 1 77 ? 8.328 -26.656 -15.453 1 95.62 77 LEU B C 1
ATOM 3329 O O . LEU B 1 77 ? 8.055 -25.594 -16 1 95.62 77 LEU B O 1
ATOM 3333 N N . PRO B 1 78 ? 7.75 -27.828 -15.719 1 95.94 78 PRO B N 1
ATOM 3334 C CA . PRO B 1 78 ? 6.629 -27.844 -16.656 1 95.94 78 PRO B CA 1
ATOM 3335 C C . PRO B 1 78 ? 5.438 -27.031 -16.156 1 95.94 78 PRO B C 1
ATOM 3337 O O . PRO B 1 78 ? 5.289 -26.812 -14.961 1 95.94 78 PRO B O 1
ATOM 3340 N N . LEU B 1 79 ? 4.613 -26.625 -17.109 1 97.06 79 LEU B N 1
ATOM 3341 C CA . LEU B 1 79 ? 3.488 -25.734 -16.812 1 97.06 79 LEU B CA 1
ATOM 3342 C C . LEU B 1 79 ? 2.586 -26.344 -15.75 1 97.06 79 LEU B C 1
ATOM 3344 O O . LEU B 1 79 ? 2.143 -25.656 -14.828 1 97.06 79 LEU B O 1
ATOM 3348 N N . ARG B 1 80 ? 2.307 -27.609 -15.875 1 95.88 80 ARG B N 1
ATOM 3349 C CA . ARG B 1 80 ? 1.417 -28.297 -14.945 1 95.88 80 ARG B CA 1
ATOM 3350 C C . ARG B 1 80 ? 1.917 -28.141 -13.508 1 95.88 80 ARG B C 1
ATOM 3352 O O . ARG B 1 80 ? 1.124 -27.938 -12.586 1 95.88 80 ARG B O 1
ATOM 3359 N N . ILE B 1 81 ? 3.219 -28.219 -13.336 1 97.31 81 ILE B N 1
ATOM 3360 C CA . ILE B 1 81 ? 3.812 -28.141 -12.008 1 97.31 81 ILE B CA 1
ATOM 3361 C C . ILE B 1 81 ? 3.781 -26.688 -11.516 1 97.31 81 ILE B C 1
ATOM 3363 O O . ILE B 1 81 ? 3.484 -26.438 -10.352 1 97.31 81 ILE B O 1
ATOM 3367 N N . LEU B 1 82 ? 4.078 -25.766 -12.398 1 98.12 82 LEU B N 1
ATOM 3368 C CA . LEU B 1 82 ? 4.074 -24.344 -12.023 1 98.12 82 LEU B CA 1
ATOM 3369 C C . LEU B 1 82 ? 2.682 -23.906 -11.602 1 98.12 82 LEU B C 1
ATOM 3371 O O . LEU B 1 82 ? 2.541 -23.094 -10.68 1 98.12 82 LEU B O 1
ATOM 3375 N N . ARG B 1 83 ? 1.629 -24.406 -12.219 1 97.88 83 ARG B N 1
ATOM 3376 C CA . ARG B 1 83 ? 0.247 -24.125 -11.844 1 97.88 83 ARG B CA 1
ATOM 3377 C C . ARG B 1 83 ? -0.018 -24.531 -10.391 1 97.88 83 ARG B C 1
ATOM 3379 O O . ARG B 1 83 ? -0.576 -23.75 -9.617 1 97.88 83 ARG B O 1
ATOM 3386 N N . ARG B 1 84 ? 0.465 -25.594 -10.008 1 98 84 ARG B N 1
ATOM 3387 C CA . ARG B 1 84 ? 0.135 -26.172 -8.711 1 98 84 ARG B CA 1
ATOM 3388 C C . ARG B 1 84 ? 1.138 -25.719 -7.648 1 98 84 ARG B C 1
ATOM 3390 O O . ARG B 1 84 ? 0.873 -25.844 -6.449 1 98 84 ARG B O 1
ATOM 3397 N N . LEU B 1 85 ? 2.305 -25.281 -8.094 1 98.62 85 LEU B N 1
ATOM 3398 C CA . LEU B 1 85 ? 3.342 -24.859 -7.16 1 98.62 85 LEU B CA 1
ATOM 3399 C C . LEU B 1 85 ? 2.814 -23.781 -6.219 1 98.62 85 LEU B C 1
ATOM 3401 O O . LEU B 1 85 ? 3.229 -23.703 -5.059 1 98.62 85 LEU B O 1
ATOM 3405 N N . ALA B 1 86 ? 1.865 -22.953 -6.684 1 98.5 86 ALA B N 1
ATOM 3406 C CA . ALA B 1 86 ? 1.229 -21.938 -5.848 1 98.5 86 ALA B CA 1
ATOM 3407 C C . ALA B 1 86 ? 0.617 -22.562 -4.598 1 98.5 86 ALA B C 1
ATOM 3409 O O . ALA B 1 86 ? 0.678 -21.984 -3.51 1 98.5 86 ALA B O 1
ATOM 3410 N N . ILE B 1 87 ? 0.045 -23.734 -4.742 1 98.56 87 ILE B N 1
ATOM 3411 C CA . ILE B 1 87 ? -0.618 -24.422 -3.645 1 98.56 87 ILE B CA 1
ATOM 3412 C C . ILE B 1 87 ? 0.42 -24.891 -2.627 1 98.56 87 ILE B C 1
ATOM 3414 O O . ILE B 1 87 ? 0.277 -24.641 -1.427 1 98.56 87 ILE B O 1
ATOM 3418 N N . TYR B 1 88 ? 1.491 -25.5 -3.125 1 98.31 88 TYR B N 1
ATOM 3419 C CA . TYR B 1 88 ? 2.518 -26.047 -2.246 1 98.31 88 TYR B CA 1
ATOM 3420 C C . TYR B 1 88 ? 3.264 -24.938 -1.519 1 98.31 88 TYR B C 1
ATOM 3422 O O . TYR B 1 88 ? 3.586 -25.062 -0.335 1 98.31 88 TYR B O 1
ATOM 3430 N N . LEU B 1 89 ? 3.482 -23.859 -2.197 1 97.19 89 LEU B N 1
ATOM 3431 C CA . LEU B 1 89 ? 4.195 -22.75 -1.591 1 97.19 89 LEU B CA 1
ATOM 3432 C C . LEU B 1 89 ? 3.307 -22.016 -0.595 1 97.19 89 LEU B C 1
ATOM 3434 O O . LEU B 1 89 ? 3.805 -21.375 0.333 1 97.19 89 LEU B O 1
ATOM 3438 N N . THR B 1 90 ? 2.002 -22.047 -0.827 1 96.62 90 THR B N 1
ATOM 3439 C CA . THR B 1 90 ? 1.098 -21.484 0.172 1 96.62 90 THR B CA 1
ATOM 3440 C C . THR B 1 90 ? 1.173 -22.281 1.475 1 96.62 90 THR B C 1
ATOM 3442 O O . THR B 1 90 ? 1.12 -21.703 2.562 1 96.62 90 THR B O 1
ATOM 3445 N N . LYS B 1 91 ? 1.331 -23.5 1.349 1 94.75 91 LYS B N 1
ATOM 3446 C CA . LYS B 1 91 ? 1.487 -24.344 2.537 1 94.75 91 LYS B CA 1
ATOM 3447 C C . LYS B 1 91 ? 2.727 -23.938 3.332 1 94.75 91 LYS B C 1
ATOM 3449 O O . LYS B 1 91 ? 2.695 -23.906 4.562 1 94.75 91 LYS B O 1
ATOM 3454 N N . THR B 1 92 ? 3.809 -23.609 2.666 1 92.56 92 THR B N 1
ATOM 3455 C CA . THR B 1 92 ? 5.059 -23.266 3.34 1 92.56 92 THR B CA 1
ATOM 3456 C C . THR B 1 92 ? 4.945 -21.922 4.035 1 92.56 92 THR B C 1
ATOM 3458 O O . THR B 1 92 ? 5.762 -21.594 4.898 1 92.56 92 THR B O 1
ATOM 3461 N N . LEU B 1 93 ? 3.924 -21.188 3.719 1 90.75 93 LEU B N 1
ATOM 3462 C CA . LEU B 1 93 ? 3.725 -19.891 4.355 1 90.75 93 LEU B CA 1
ATOM 3463 C C . LEU B 1 93 ? 3.322 -20.047 5.816 1 90.75 93 LEU B C 1
ATOM 3465 O O . LEU B 1 93 ? 3.363 -19.094 6.59 1 90.75 93 LEU B O 1
ATOM 3469 N N . GLU B 1 94 ? 2.947 -21.234 6.113 1 87.38 94 GLU B N 1
ATOM 3470 C CA . GLU B 1 94 ? 2.746 -21.516 7.527 1 87.38 94 GLU B CA 1
ATOM 3471 C C . GLU B 1 94 ? 4 -21.219 8.344 1 87.38 94 GLU B C 1
ATOM 3473 O O . GLU B 1 94 ? 3.916 -20.891 9.523 1 87.38 94 GLU B O 1
ATOM 3478 N N . ILE B 1 95 ? 5.082 -21.328 7.691 1 86.75 95 ILE B N 1
ATOM 3479 C CA . ILE B 1 95 ? 6.363 -21.062 8.336 1 86.75 95 ILE B CA 1
ATOM 3480 C C . ILE B 1 95 ? 6.797 -19.625 8.055 1 86.75 95 ILE B C 1
ATOM 3482 O O . ILE B 1 95 ? 6.758 -18.781 8.938 1 86.75 95 ILE B O 1
ATOM 3486 N N . GLN B 1 96 ? 7.148 -19.344 6.781 1 85.31 96 GLN B N 1
ATOM 3487 C CA . GLN B 1 96 ? 7.602 -18.016 6.391 1 85.31 96 GLN B CA 1
ATOM 3488 C C . GLN B 1 96 ? 7.645 -17.875 4.871 1 85.31 96 GLN B C 1
ATOM 3490 O O . GLN B 1 96 ? 7.492 -18.859 4.148 1 85.31 96 GLN B O 1
ATOM 3495 N N . ILE B 1 97 ? 7.781 -16.688 4.477 1 88.81 97 ILE B N 1
ATOM 3496 C CA . ILE B 1 97 ? 8.156 -16.438 3.086 1 88.81 97 ILE B CA 1
ATOM 3497 C C . ILE B 1 97 ? 9.625 -16.797 2.879 1 88.81 97 ILE B C 1
ATOM 3499 O O . ILE B 1 97 ? 10.508 -16.281 3.568 1 88.81 97 ILE B O 1
ATOM 3503 N N . ASN B 1 98 ? 9.906 -17.672 2.045 1 88.12 98 ASN B N 1
ATOM 3504 C CA . ASN B 1 98 ? 11.281 -18.094 1.8 1 88.12 98 ASN B CA 1
ATOM 3505 C C . ASN B 1 98 ? 11.688 -17.859 0.351 1 88.12 98 ASN B C 1
ATOM 3507 O O . ASN B 1 98 ? 10.945 -17.25 -0.416 1 88.12 98 ASN B O 1
ATOM 3511 N N . TRP B 1 99 ? 12.828 -18.328 -0.05 1 90.38 99 TRP B N 1
ATOM 3512 C CA . TRP B 1 99 ? 13.414 -17.984 -1.343 1 90.38 99 TRP B CA 1
ATOM 3513 C C . TRP B 1 99 ? 12.617 -18.609 -2.482 1 90.38 99 TRP B C 1
ATOM 3515 O O . TRP B 1 99 ? 12.594 -18.078 -3.596 1 90.38 99 TRP B O 1
ATOM 3525 N N . ASP B 1 100 ? 11.992 -19.75 -2.215 1 95.06 100 ASP B N 1
ATOM 3526 C CA . ASP B 1 100 ? 11.172 -20.375 -3.242 1 95.06 100 ASP B CA 1
ATOM 3527 C C . ASP B 1 100 ? 10.031 -19.453 -3.682 1 95.06 100 ASP B C 1
ATOM 3529 O O . ASP B 1 100 ? 9.672 -19.422 -4.859 1 95.06 100 ASP B O 1
ATOM 3533 N N . HIS B 1 101 ? 9.484 -18.734 -2.699 1 94.94 101 HIS B N 1
ATOM 3534 C CA . HIS B 1 101 ? 8.422 -17.797 -3.025 1 94.94 101 HIS B CA 1
ATOM 3535 C C . HIS B 1 101 ? 8.922 -16.703 -3.969 1 94.94 101 HIS B C 1
ATOM 3537 O O . HIS B 1 101 ? 8.297 -16.422 -4.992 1 94.94 101 HIS B O 1
ATOM 3543 N N . TYR B 1 102 ? 10.078 -16.172 -3.666 1 93.19 102 TYR B N 1
ATOM 3544 C CA . TYR B 1 102 ? 10.633 -15.094 -4.488 1 93.19 102 TYR B CA 1
ATOM 3545 C C . TYR B 1 102 ? 10.93 -15.594 -5.898 1 93.19 102 TYR B C 1
ATOM 3547 O O . TYR B 1 102 ? 10.656 -14.898 -6.879 1 93.19 102 TYR B O 1
ATOM 3555 N N . GLU B 1 103 ? 11.477 -16.797 -6.023 1 94.56 103 GLU B N 1
ATOM 3556 C CA . GLU B 1 103 ? 11.758 -17.391 -7.328 1 94.56 103 GLU B CA 1
ATOM 3557 C C . GLU B 1 103 ? 10.469 -17.594 -8.125 1 94.56 103 GLU B C 1
ATOM 3559 O O . GLU B 1 103 ? 10.406 -17.266 -9.312 1 94.56 103 GLU B O 1
ATOM 3564 N N . TYR B 1 104 ? 9.547 -18.109 -7.41 1 97.56 104 TYR B N 1
ATOM 3565 C CA . TYR B 1 104 ? 8.266 -18.406 -8.047 1 97.56 104 TYR B CA 1
ATOM 3566 C C . TYR B 1 104 ? 7.562 -17.125 -8.484 1 97.56 104 TYR B C 1
ATOM 3568 O O . TYR B 1 104 ? 7.051 -17.047 -9.609 1 97.56 104 TYR B O 1
ATOM 3576 N N . TRP B 1 105 ? 7.516 -16.109 -7.609 1 97.75 105 TRP B N 1
ATOM 3577 C CA . TRP B 1 105 ? 6.859 -14.844 -7.934 1 97.75 105 TRP B CA 1
ATOM 3578 C C . TRP B 1 105 ? 7.57 -14.141 -9.078 1 97.75 105 TRP B C 1
ATOM 3580 O O . TRP B 1 105 ? 6.926 -13.609 -9.992 1 97.75 105 TRP B O 1
ATOM 3590 N N . ALA B 1 106 ? 8.891 -14.148 -9.055 1 96.25 106 ALA B N 1
ATOM 3591 C CA . ALA B 1 106 ? 9.672 -13.5 -10.102 1 96.25 106 ALA B CA 1
ATOM 3592 C C . ALA B 1 106 ? 9.422 -14.156 -11.461 1 96.25 106 ALA B C 1
ATOM 3594 O O . ALA B 1 106 ? 9.18 -13.477 -12.453 1 96.25 106 ALA B O 1
ATOM 3595 N N . TRP B 1 107 ? 9.445 -15.438 -11.453 1 96.88 107 TRP B N 1
ATOM 3596 C CA . TRP B 1 107 ? 9.234 -16.156 -12.703 1 96.88 107 TRP B CA 1
ATOM 3597 C C . TRP B 1 107 ? 7.797 -15.984 -13.195 1 96.88 107 TRP B C 1
ATOM 3599 O O . TRP B 1 107 ? 7.559 -15.82 -14.391 1 96.88 107 TRP B O 1
ATOM 3609 N N . SER B 1 108 ? 6.859 -16.047 -12.305 1 97.88 108 SER B N 1
ATOM 3610 C CA . SER B 1 108 ? 5.461 -15.828 -12.664 1 97.88 108 SER B CA 1
ATOM 3611 C C . SER B 1 108 ? 5.273 -14.477 -13.344 1 97.88 108 SER B C 1
ATOM 3613 O O . SER B 1 108 ? 4.676 -14.391 -14.422 1 97.88 108 SER B O 1
ATOM 3615 N N . ALA B 1 109 ? 5.828 -13.477 -12.695 1 97.31 109 ALA B N 1
ATOM 3616 C CA . ALA B 1 109 ? 5.691 -12.133 -13.258 1 97.31 109 ALA B CA 1
ATOM 3617 C C . ALA B 1 109 ? 6.297 -12.062 -14.656 1 97.31 109 ALA B C 1
ATOM 3619 O O . ALA B 1 109 ? 5.715 -11.453 -15.555 1 97.31 109 ALA B O 1
ATOM 3620 N N . GLU B 1 110 ? 7.426 -12.688 -14.844 1 95.19 110 GLU B N 1
ATOM 3621 C CA . GLU B 1 110 ? 8.094 -12.695 -16.141 1 95.19 110 GLU B CA 1
ATOM 3622 C C . GLU B 1 110 ? 7.23 -13.367 -17.203 1 95.19 110 GLU B C 1
ATOM 3624 O O . GLU B 1 110 ? 7.062 -12.836 -18.297 1 95.19 110 GLU B O 1
ATOM 3629 N N . VAL B 1 111 ? 6.727 -14.43 -16.859 1 96.44 111 VAL B N 1
ATOM 3630 C CA . VAL B 1 111 ? 5.914 -15.203 -17.797 1 96.44 111 VAL B CA 1
ATOM 3631 C C . VAL B 1 111 ? 4.613 -14.461 -18.078 1 96.44 111 VAL B C 1
ATOM 3633 O O . VAL B 1 111 ? 4.168 -14.406 -19.234 1 96.44 111 VAL B O 1
ATOM 3636 N N . PHE B 1 112 ? 3.977 -13.922 -17.031 1 97.38 112 PHE B N 1
ATOM 3637 C CA . PHE B 1 112 ? 2.732 -13.188 -17.219 1 97.38 112 PHE B CA 1
ATOM 3638 C C . PHE B 1 112 ? 2.939 -12.008 -18.156 1 97.38 112 PHE B C 1
ATOM 3640 O O . PHE B 1 112 ? 2.092 -11.727 -19.016 1 97.38 112 PHE B O 1
ATOM 3647 N N . ARG B 1 113 ? 4.055 -11.352 -18 1 94.69 113 ARG B N 1
ATOM 3648 C CA . ARG B 1 113 ? 4.371 -10.242 -18.891 1 94.69 113 ARG B CA 1
ATOM 3649 C C . ARG B 1 113 ? 4.531 -10.734 -20.328 1 94.69 113 ARG B C 1
ATOM 3651 O O . ARG B 1 113 ? 4.055 -10.094 -21.266 1 94.69 113 ARG B O 1
ATOM 3658 N N . PHE B 1 114 ? 5.141 -11.852 -20.484 1 93.69 114 PHE B N 1
ATOM 3659 C CA . PHE B 1 114 ? 5.387 -12.43 -21.797 1 93.69 114 PHE B CA 1
ATOM 3660 C C . PHE B 1 114 ? 4.078 -12.82 -22.469 1 93.69 114 PHE B C 1
ATOM 3662 O O . PHE B 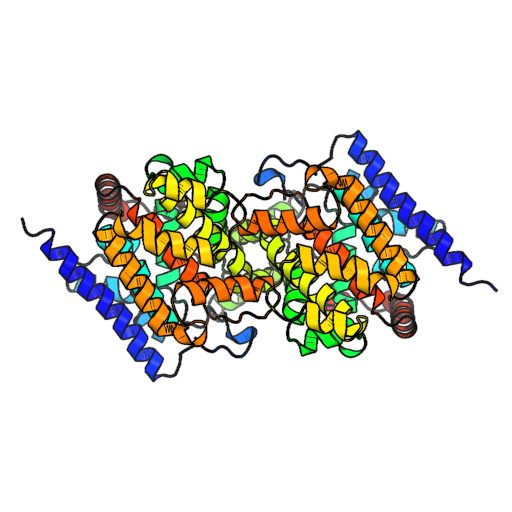1 114 ? 3.939 -12.695 -23.688 1 93.69 114 PHE B O 1
ATOM 3669 N N . PHE B 1 115 ? 3.131 -13.242 -21.703 1 96.5 115 PHE B N 1
ATOM 3670 C CA . PHE B 1 115 ? 1.901 -13.797 -22.25 1 96.5 115 PHE B CA 1
ATOM 3671 C C . PHE B 1 115 ? 0.75 -12.812 -22.109 1 96.5 115 PHE B C 1
ATOM 3673 O O . PHE B 1 115 ? -0.418 -13.195 -22.172 1 96.5 115 PHE B O 1
ATOM 3680 N N . GLU B 1 116 ? 1.004 -11.602 -21.891 1 94.75 116 GLU B N 1
ATOM 3681 C CA . GLU B 1 116 ? 0.013 -10.555 -21.641 1 94.75 116 GLU B CA 1
ATOM 3682 C C . GLU B 1 116 ? -1.034 -10.516 -22.75 1 94.75 116 GLU B C 1
ATOM 3684 O O . GLU B 1 116 ? -2.203 -10.219 -22.5 1 94.75 116 GLU B O 1
ATOM 3689 N N . ASN B 1 117 ? -0.618 -10.852 -23.969 1 93.94 117 ASN B N 1
ATOM 3690 C CA . ASN B 1 117 ? -1.522 -10.719 -25.109 1 93.94 117 ASN B CA 1
ATOM 3691 C C . ASN B 1 117 ? -2.129 -12.062 -25.5 1 93.94 117 ASN B C 1
ATOM 3693 O O . ASN B 1 117 ? -3.107 -12.109 -26.25 1 93.94 117 ASN B O 1
ATOM 3697 N N . SER B 1 118 ? -1.569 -13.109 -25 1 94.69 118 SER B N 1
ATOM 3698 C CA . SER B 1 118 ? -2.012 -14.43 -25.453 1 94.69 118 SER B CA 1
ATOM 3699 C C . SER B 1 118 ? -2.855 -15.117 -24.391 1 94.69 118 SER B C 1
ATOM 3701 O O . SER B 1 118 ? -3.668 -15.992 -24.703 1 94.69 118 SER B O 1
ATOM 3703 N N . SER B 1 119 ? -2.656 -14.812 -23.125 1 95.88 119 SER B N 1
ATOM 3704 C CA . SER B 1 119 ? -3.477 -15.32 -22.016 1 95.88 119 SER B CA 1
ATOM 3705 C C . SER B 1 119 ? -4.793 -14.562 -21.922 1 95.88 119 SER B C 1
ATOM 3707 O O . SER B 1 119 ? -4.801 -13.336 -21.797 1 95.88 119 SER B O 1
ATOM 3709 N N . PRO B 1 120 ? -5.875 -15.234 -21.922 1 94.5 120 PRO B N 1
ATOM 3710 C CA . PRO B 1 120 ? -7.176 -14.555 -21.859 1 94.5 120 PRO B CA 1
ATOM 3711 C C . PRO B 1 120 ? -7.332 -13.68 -20.625 1 94.5 120 PRO B C 1
ATOM 3713 O O . PRO B 1 120 ? -7.824 -12.547 -20.719 1 94.5 120 PRO B O 1
ATOM 3716 N N . LEU B 1 121 ? -6.898 -14.164 -19.531 1 96.25 121 LEU B N 1
ATOM 3717 C CA . LEU B 1 121 ? -7.051 -13.406 -18.281 1 96.25 121 LEU B CA 1
ATOM 3718 C C . LEU B 1 121 ? -6.121 -12.203 -18.266 1 96.25 121 LEU B C 1
ATOM 3720 O O . LEU B 1 121 ? -6.52 -11.117 -17.828 1 96.25 121 LEU B O 1
ATOM 3724 N N . LEU B 1 122 ? -4.926 -12.391 -18.719 1 96.88 122 LEU B N 1
ATOM 3725 C CA . LEU B 1 122 ? -3.961 -11.297 -18.719 1 96.88 122 LEU B CA 1
ATOM 3726 C C . LEU B 1 122 ? -4.352 -10.227 -19.734 1 96.88 122 LEU B C 1
ATOM 3728 O O . LEU B 1 122 ? -4.211 -9.031 -19.453 1 96.88 122 LEU B O 1
ATOM 3732 N N . LYS B 1 123 ? -4.836 -10.648 -20.812 1 95.62 123 LYS B N 1
ATOM 3733 C CA . LYS B 1 123 ? -5.332 -9.703 -21.812 1 95.62 123 LYS B CA 1
ATOM 3734 C C . LYS B 1 123 ? -6.488 -8.875 -21.266 1 95.62 123 LYS B C 1
ATOM 3736 O O . LYS B 1 123 ? -6.543 -7.66 -21.469 1 95.62 123 LYS B O 1
ATOM 3741 N N . ALA B 1 124 ? -7.363 -9.547 -20.609 1 94.12 124 ALA B N 1
ATOM 3742 C CA . ALA B 1 124 ? -8.508 -8.859 -20 1 94.12 124 ALA B CA 1
ATOM 3743 C C . ALA B 1 124 ? -8.055 -7.855 -18.953 1 94.12 124 ALA B C 1
ATOM 3745 O O . ALA B 1 124 ? -8.609 -6.758 -18.859 1 94.12 124 ALA B O 1
ATOM 3746 N N . LEU B 1 125 ? -7.078 -8.234 -18.156 1 92.62 125 LEU B N 1
ATOM 3747 C CA . LEU B 1 125 ? -6.523 -7.32 -17.156 1 92.62 125 LEU B CA 1
ATOM 3748 C C . LEU B 1 125 ? -5.945 -6.078 -17.828 1 92.62 125 LEU B C 1
ATOM 3750 O O . LEU B 1 125 ? -6.109 -4.961 -17.328 1 92.62 125 LEU B O 1
ATOM 3754 N N . ARG B 1 126 ? -5.285 -6.297 -18.875 1 90.56 126 ARG B N 1
ATOM 3755 C CA . ARG B 1 126 ? -4.68 -5.188 -19.609 1 90.56 126 ARG B CA 1
ATOM 3756 C C . ARG B 1 126 ? -5.746 -4.266 -20.188 1 90.56 126 ARG B C 1
ATOM 3758 O O . ARG B 1 126 ? -5.641 -3.043 -20.078 1 90.56 126 ARG B O 1
ATOM 3765 N N . GLU B 1 127 ? -6.719 -4.84 -20.734 1 88.12 127 GLU B N 1
ATOM 3766 C CA . GLU B 1 127 ? -7.789 -4.082 -21.375 1 88.12 127 GLU B CA 1
ATOM 3767 C C . GLU B 1 127 ? -8.562 -3.258 -20.359 1 88.12 127 GLU B C 1
ATOM 3769 O O . GLU B 1 127 ? -9.094 -2.191 -20.688 1 88.12 127 GLU B O 1
ATOM 3774 N N . ARG B 1 128 ? -8.539 -3.711 -19.156 1 83.19 128 ARG B N 1
ATOM 3775 C CA . ARG B 1 128 ? -9.242 -2.996 -18.094 1 83.19 128 ARG B CA 1
ATOM 3776 C C . ARG B 1 128 ? -8.289 -2.066 -17.344 1 83.19 128 ARG B C 1
ATOM 3778 O O . ARG B 1 128 ? -8.641 -1.537 -16.281 1 83.19 128 ARG B O 1
ATOM 3785 N N . GLU B 1 129 ? -7.094 -2.018 -17.797 1 79.31 129 GLU B N 1
ATOM 3786 C CA . GLU B 1 129 ? -6.051 -1.174 -17.219 1 79.31 129 GLU B CA 1
ATOM 3787 C C . GLU B 1 129 ? -5.754 -1.574 -15.773 1 79.31 129 GLU B C 1
ATOM 3789 O O . GLU B 1 129 ? -5.457 -0.721 -14.938 1 79.31 129 GLU B O 1
ATOM 3794 N N . SER B 1 130 ? -5.969 -2.811 -15.508 1 86.19 130 SER B N 1
ATOM 3795 C CA . SER B 1 130 ? -5.711 -3.33 -14.172 1 86.19 130 SER B CA 1
ATOM 3796 C C . SER B 1 130 ? -4.402 -4.113 -14.125 1 86.19 130 SER B C 1
ATOM 3798 O O . SER B 1 130 ? -3.977 -4.555 -13.055 1 86.19 130 SER B O 1
ATOM 3800 N N . ILE B 1 131 ? -3.758 -4.195 -15.289 1 90.94 131 ILE B N 1
ATOM 3801 C CA . ILE B 1 131 ? -2.547 -5.004 -15.375 1 90.94 131 ILE B CA 1
ATOM 3802 C C . ILE B 1 131 ? -1.425 -4.336 -14.578 1 90.94 131 ILE B C 1
ATOM 3804 O O . ILE B 1 131 ? -0.543 -5.012 -14.047 1 90.94 131 ILE B O 1
ATOM 3808 N N . GLU B 1 132 ? -1.506 -3.043 -14.461 1 86.94 132 GLU B N 1
ATOM 3809 C CA . GLU B 1 132 ? -0.495 -2.311 -13.703 1 86.94 132 GLU B CA 1
ATOM 3810 C C . GLU B 1 132 ? -0.545 -2.672 -12.227 1 86.94 132 GLU B C 1
ATOM 3812 O O . GLU B 1 132 ? 0.491 -2.725 -11.555 1 86.94 132 GLU B O 1
ATOM 3817 N N . LEU B 1 133 ? -1.744 -2.883 -11.75 1 89.56 133 LEU B N 1
ATOM 3818 C CA . LEU B 1 133 ? -1.887 -3.297 -10.359 1 89.56 133 LEU B CA 1
ATOM 3819 C C . LEU B 1 133 ? -1.239 -4.66 -10.125 1 89.56 133 LEU B C 1
ATOM 3821 O O . LEU B 1 133 ? -0.635 -4.895 -9.078 1 89.56 133 LEU B O 1
ATOM 3825 N N . LEU B 1 134 ? -1.402 -5.484 -11.086 1 94.69 134 LEU B N 1
ATOM 3826 C CA . LEU B 1 134 ? -0.783 -6.801 -11.008 1 94.69 134 LEU B CA 1
ATOM 3827 C C . LEU B 1 134 ? 0.735 -6.688 -10.922 1 94.69 134 LEU B C 1
ATOM 3829 O O . LEU B 1 134 ? 1.361 -7.309 -10.062 1 94.69 134 LEU B O 1
ATOM 3833 N N . TYR B 1 135 ? 1.265 -5.918 -11.758 1 94.06 135 TYR B N 1
ATOM 3834 C CA . TYR B 1 135 ? 2.719 -5.816 -11.781 1 94.06 135 TYR B CA 1
ATOM 3835 C C . TYR B 1 135 ? 3.23 -5.07 -10.555 1 94.06 135 TYR B C 1
ATOM 3837 O O . TYR B 1 135 ? 4.316 -5.371 -10.047 1 94.06 135 TYR B O 1
ATOM 3845 N N . LEU B 1 136 ? 2.465 -4.113 -10.117 1 92.81 136 LEU B N 1
ATOM 3846 C CA . LEU B 1 136 ? 2.824 -3.459 -8.859 1 92.81 136 LEU B CA 1
ATOM 3847 C C . LEU B 1 136 ? 2.895 -4.469 -7.723 1 92.81 136 LEU B C 1
ATOM 3849 O O . LEU B 1 136 ? 3.779 -4.387 -6.867 1 92.81 136 LEU B O 1
ATOM 3853 N N . LEU B 1 137 ? 1.988 -5.355 -7.703 1 95.5 137 LEU B N 1
ATOM 3854 C CA . LEU B 1 137 ? 1.985 -6.441 -6.727 1 95.5 137 LEU B CA 1
ATOM 3855 C C . LEU B 1 137 ? 3.291 -7.227 -6.785 1 95.5 137 LEU B C 1
ATOM 3857 O O . LEU B 1 137 ? 3.916 -7.477 -5.75 1 95.5 137 LEU B O 1
ATOM 3861 N N . PHE B 1 138 ? 3.721 -7.555 -7.957 1 97.25 138 PHE B N 1
ATOM 3862 C CA . PHE B 1 138 ? 4.941 -8.344 -8.102 1 97.25 138 PHE B CA 1
ATOM 3863 C C . PHE B 1 138 ? 6.168 -7.496 -7.777 1 97.25 138 PHE B C 1
ATOM 3865 O O . PHE B 1 138 ? 7.156 -8.008 -7.25 1 97.25 138 PHE B O 1
ATOM 3872 N N . HIS B 1 139 ? 6.113 -6.234 -8.078 1 96 139 HIS B N 1
ATOM 3873 C CA . HIS B 1 139 ? 7.195 -5.352 -7.652 1 96 139 HIS B CA 1
ATOM 3874 C C . HIS B 1 139 ? 7.309 -5.305 -6.133 1 96 139 HIS B C 1
ATOM 3876 O O . HIS B 1 139 ? 8.414 -5.258 -5.586 1 96 139 HIS B O 1
ATOM 3882 N N . LEU B 1 140 ? 6.223 -5.301 -5.488 1 94.75 140 LEU B N 1
ATOM 3883 C CA . LEU B 1 140 ? 6.234 -5.352 -4.031 1 94.75 140 LEU B CA 1
ATOM 3884 C C . LEU B 1 140 ? 6.871 -6.648 -3.539 1 94.75 140 LEU B C 1
ATOM 3886 O O . LEU B 1 140 ? 7.707 -6.629 -2.631 1 94.75 140 LEU B O 1
ATOM 3890 N N . CYS B 1 141 ? 6.543 -7.73 -4.16 1 94.19 141 CYS B N 1
ATOM 3891 C CA . CYS B 1 141 ? 7.109 -9.023 -3.797 1 94.19 141 CYS B CA 1
ATOM 3892 C C . CYS B 1 141 ? 8.633 -9 -3.879 1 94.19 141 CYS B C 1
ATOM 3894 O O . CYS B 1 141 ? 9.312 -9.539 -3.008 1 94.19 141 CYS B O 1
ATOM 3896 N N . LEU B 1 142 ? 9.094 -8.336 -4.859 1 94.25 142 LEU B N 1
ATOM 3897 C CA . LEU B 1 142 ? 10.484 -8.523 -5.254 1 94.25 142 LEU B CA 1
ATOM 3898 C C . LEU B 1 142 ? 11.352 -7.363 -4.777 1 94.25 142 LEU B C 1
ATOM 3900 O O . LEU B 1 142 ? 12.57 -7.371 -4.965 1 94.25 142 LEU B O 1
ATOM 3904 N N . SER B 1 143 ? 10.664 -6.371 -4.168 1 92.19 143 SER B N 1
ATOM 3905 C CA . SER B 1 143 ? 11.422 -5.242 -3.641 1 92.19 143 SER B CA 1
ATOM 3906 C C . SER B 1 143 ? 12.25 -5.648 -2.428 1 92.19 143 SER B C 1
ATOM 3908 O O . SER B 1 143 ? 11.711 -6.133 -1.433 1 92.19 143 SER B O 1
ATOM 3910 N N . ARG B 1 144 ? 13.578 -5.488 -2.533 1 86.69 144 ARG B N 1
ATOM 3911 C CA . ARG B 1 144 ? 14.523 -5.801 -1.465 1 86.69 144 ARG B CA 1
ATOM 3912 C C . ARG B 1 144 ? 15.703 -4.844 -1.483 1 86.69 144 ARG B C 1
ATOM 3914 O O . ARG B 1 144 ? 16.125 -4.391 -2.551 1 86.69 144 ARG B O 1
ATOM 3921 N N . LEU B 1 145 ? 16.109 -4.559 -0.296 1 82.5 145 LEU B N 1
ATOM 3922 C CA . LEU B 1 145 ? 17.359 -3.811 -0.209 1 82.5 145 LEU B CA 1
ATOM 3923 C C . LEU B 1 145 ? 18.547 -4.754 -0.143 1 82.5 145 LEU B C 1
ATOM 3925 O O . LEU B 1 145 ? 18.5 -5.773 0.554 1 82.5 145 LEU B O 1
ATOM 3929 N N . GLY B 1 146 ? 19.438 -4.688 -1.083 1 70.81 146 GLY B N 1
ATOM 3930 C CA . GLY B 1 146 ? 20.562 -5.582 -1.305 1 70.81 146 GLY B CA 1
ATOM 3931 C C . GLY B 1 146 ? 21.531 -5.633 -0.131 1 70.81 146 GLY B C 1
ATOM 3932 O O . GLY B 1 146 ? 22.719 -5.387 -0.289 1 70.81 146 GLY B O 1
ATOM 3933 N N . TYR B 1 147 ? 20.922 -5.895 1.068 1 66.06 147 TYR B N 1
ATOM 3934 C CA . TYR B 1 147 ? 21.859 -6.051 2.174 1 66.06 147 TYR B CA 1
ATOM 3935 C C . TYR B 1 147 ? 22.562 -7.402 2.105 1 66.06 147 TYR B C 1
ATOM 3937 O O . TYR B 1 147 ? 21.953 -8.414 1.756 1 66.06 147 TYR B O 1
ATOM 3945 N N . THR B 1 148 ? 23.781 -7.359 2.021 1 61.22 148 THR B N 1
ATOM 3946 C CA . THR B 1 148 ? 24.609 -8.562 1.902 1 61.22 148 THR B CA 1
ATOM 3947 C C . THR B 1 148 ? 25.078 -9.031 3.277 1 61.22 148 THR B C 1
ATOM 3949 O O . THR B 1 148 ? 25.062 -8.266 4.238 1 61.22 148 THR B O 1
ATOM 3952 N N . PRO B 1 149 ? 25.328 -10.297 3.355 1 58.5 149 PRO B N 1
ATOM 3953 C CA . PRO B 1 149 ? 25.812 -10.859 4.617 1 58.5 149 PRO B CA 1
ATOM 3954 C C . PRO B 1 149 ? 26.984 -10.086 5.195 1 58.5 149 PRO B C 1
ATOM 3956 O O . PRO B 1 149 ? 27.703 -9.406 4.457 1 58.5 149 PRO B O 1
ATOM 3959 N N . GLN B 1 150 ? 27 -10.117 6.445 1 59.34 150 GLN B N 1
ATOM 3960 C CA . GLN B 1 150 ? 27.969 -9.359 7.238 1 59.34 150 GLN B CA 1
ATOM 3961 C C . GLN B 1 150 ? 29.391 -9.844 6.969 1 59.34 150 GLN B C 1
ATOM 3963 O O . GLN B 1 150 ? 30.078 -10.281 7.883 1 59.34 150 GLN B O 1
ATOM 3968 N N . THR B 1 151 ? 29.688 -10.023 5.703 1 61.03 151 THR B N 1
ATOM 3969 C CA . THR B 1 151 ? 31.094 -10.094 5.32 1 61.03 151 THR B CA 1
ATOM 3970 C C . THR B 1 151 ? 31.703 -8.695 5.246 1 61.03 151 THR B C 1
ATOM 3972 O O . THR B 1 151 ? 31 -7.695 5.391 1 61.03 151 THR B O 1
ATOM 3975 N N . ARG B 1 152 ? 33.062 -8.648 5.375 1 62.06 152 ARG B N 1
ATOM 3976 C CA . ARG B 1 152 ? 33.719 -7.344 5.301 1 62.06 152 ARG B CA 1
ATOM 3977 C C . ARG B 1 152 ? 33.188 -6.539 4.109 1 62.06 152 ARG B C 1
ATOM 3979 O O . ARG B 1 152 ? 32.906 -5.352 4.242 1 62.06 152 ARG B O 1
ATOM 3986 N N . GLU B 1 153 ? 33.125 -7.188 2.957 1 65.69 153 GLU B N 1
ATOM 3987 C CA . GLU B 1 153 ? 32.594 -6.566 1.747 1 65.69 153 GLU B CA 1
ATOM 3988 C C . GLU B 1 153 ? 31.125 -6.23 1.903 1 65.69 153 GLU B C 1
ATOM 3990 O O . GLU B 1 153 ? 30.672 -5.164 1.478 1 65.69 153 GLU B O 1
ATOM 3995 N N . GLY B 1 154 ? 30.469 -7.105 2.588 1 68.56 154 GLY B N 1
ATOM 3996 C CA . GLY B 1 154 ? 29.047 -6.91 2.809 1 68.56 154 GLY B CA 1
ATOM 3997 C C . GLY B 1 154 ? 28.75 -5.703 3.676 1 68.56 154 GLY B C 1
ATOM 3998 O O . GLY B 1 154 ? 27.812 -4.953 3.396 1 68.56 154 GLY B O 1
ATOM 3999 N N . VAL B 1 155 ? 29.609 -5.527 4.586 1 71.25 155 VAL B N 1
ATOM 4000 C CA . VAL B 1 155 ? 29.422 -4.395 5.488 1 71.25 155 VAL B CA 1
ATOM 4001 C C . VAL B 1 155 ? 29.578 -3.086 4.715 1 71.25 155 VAL B C 1
ATOM 4003 O O . VAL B 1 155 ? 28.812 -2.141 4.922 1 71.25 155 VAL B O 1
ATOM 4006 N N . ILE B 1 156 ? 30.562 -3.084 3.885 1 73 156 ILE B N 1
ATOM 4007 C CA . ILE B 1 156 ? 30.797 -1.889 3.084 1 73 156 ILE B CA 1
ATOM 4008 C C . ILE B 1 156 ? 29.609 -1.62 2.174 1 73 156 ILE B C 1
ATOM 4010 O O . ILE B 1 156 ? 29.141 -0.485 2.08 1 73 156 ILE B O 1
ATOM 4014 N N . LEU B 1 157 ? 29.172 -2.652 1.596 1 72.19 157 LEU B N 1
ATOM 4015 C CA . LEU B 1 157 ? 28.031 -2.502 0.695 1 72.19 157 LEU B CA 1
ATOM 4016 C C . LEU B 1 157 ? 26.781 -2.064 1.46 1 72.19 157 LEU B C 1
ATOM 4018 O O . LEU B 1 157 ? 26.016 -1.224 0.98 1 72.19 157 LEU B O 1
ATOM 4022 N N . ASN B 1 158 ? 26.688 -2.635 2.576 1 76.31 158 ASN B N 1
ATOM 4023 C CA . ASN B 1 158 ? 25.562 -2.262 3.418 1 76.31 158 ASN B CA 1
ATOM 4024 C C . ASN B 1 158 ? 25.625 -0.792 3.824 1 76.31 158 ASN B C 1
ATOM 4026 O O . ASN B 1 158 ? 24.594 -0.114 3.881 1 76.31 158 ASN B O 1
ATOM 4030 N N . ARG B 1 159 ? 26.812 -0.349 4.012 1 75.75 159 ARG B N 1
ATOM 4031 C CA . ARG B 1 159 ? 27 1.06 4.348 1 75.75 159 ARG B CA 1
ATOM 4032 C C . ARG B 1 159 ? 26.625 1.956 3.172 1 75.75 159 ARG B C 1
ATOM 4034 O O . ARG B 1 159 ? 26.094 3.051 3.361 1 75.75 159 ARG B O 1
ATOM 4041 N N . VAL B 1 160 ? 26.938 1.432 2.039 1 76.38 160 VAL B N 1
ATOM 4042 C CA . VAL B 1 160 ? 26.594 2.189 0.841 1 76.38 160 VAL B CA 1
ATOM 4043 C C . VAL B 1 160 ? 25.078 2.285 0.711 1 76.38 160 VAL B C 1
ATOM 4045 O O . VAL B 1 160 ? 24.531 3.363 0.457 1 76.38 160 VAL B O 1
ATOM 4048 N N . VAL B 1 161 ? 24.422 1.215 0.945 1 76.81 161 VAL B N 1
ATOM 4049 C CA . VAL B 1 161 ? 22.969 1.205 0.897 1 76.81 161 VAL B CA 1
ATOM 4050 C C . VAL B 1 161 ? 22.406 2.188 1.925 1 76.81 161 VAL B C 1
ATOM 4052 O O . VAL B 1 161 ? 21.531 2.996 1.608 1 76.81 161 VAL B O 1
ATOM 4055 N N . ASP B 1 162 ? 23.016 2.158 3.039 1 78.44 162 ASP B N 1
ATOM 4056 C CA . ASP B 1 162 ? 22.547 3.012 4.121 1 78.44 162 ASP B CA 1
ATOM 4057 C C . ASP B 1 162 ? 22.781 4.488 3.803 1 78.44 162 ASP B C 1
ATOM 4059 O O . ASP B 1 162 ? 22.031 5.355 4.266 1 78.44 162 ASP B O 1
ATOM 4063 N N . SER B 1 163 ? 23.781 4.672 3.029 1 77.12 163 SER B N 1
ATOM 4064 C CA . SER B 1 163 ? 24.141 6.055 2.732 1 77.12 163 SER B CA 1
ATOM 4065 C C . SER B 1 163 ? 23.266 6.625 1.613 1 77.12 163 SER B C 1
ATOM 4067 O O . SER B 1 163 ? 23.047 7.836 1.548 1 77.12 163 SER B O 1
ATOM 4069 N N . VAL B 1 164 ? 22.766 5.707 0.796 1 78.19 164 VAL B N 1
ATOM 4070 C CA . VAL B 1 164 ? 22.109 6.242 -0.388 1 78.19 164 VAL B CA 1
ATOM 4071 C C . VAL B 1 164 ? 20.594 6.059 -0.264 1 78.19 164 VAL B C 1
ATOM 4073 O O . VAL B 1 164 ? 19.828 6.746 -0.935 1 78.19 164 VAL B O 1
ATOM 4076 N N . VAL B 1 165 ? 20.219 5.168 0.542 1 84.81 165 VAL B N 1
ATOM 4077 C CA . VAL B 1 165 ? 18.781 4.906 0.725 1 84.81 165 VAL B CA 1
ATOM 4078 C C . VAL B 1 165 ? 18.312 5.52 2.041 1 84.81 165 VAL B C 1
ATOM 4080 O O . VAL B 1 165 ? 18.812 5.16 3.113 1 84.81 165 VAL B O 1
ATOM 4083 N N . ASN B 1 166 ? 17.406 6.445 1.908 1 85.75 166 ASN B N 1
ATOM 4084 C CA . ASN B 1 166 ? 16.969 7.117 3.131 1 85.75 166 ASN B CA 1
ATOM 4085 C C . ASN B 1 166 ? 16.125 6.195 4.012 1 85.75 166 ASN B C 1
ATOM 4087 O O . ASN B 1 166 ? 15.602 5.191 3.533 1 85.75 166 ASN B O 1
ATOM 4091 N N . ARG B 1 167 ? 16 6.551 5.211 1 88.31 167 ARG B N 1
ATOM 4092 C CA . ARG B 1 167 ? 15.383 5.727 6.246 1 88.31 167 ARG B CA 1
ATOM 4093 C C . ARG B 1 167 ? 13.914 5.445 5.918 1 88.31 167 ARG B C 1
ATOM 4095 O O . ARG B 1 167 ? 13.383 4.402 6.297 1 88.31 167 ARG B O 1
ATOM 4102 N N . HIS B 1 168 ? 13.242 6.344 5.289 1 93 168 HIS B N 1
ATOM 4103 C CA . HIS B 1 168 ? 11.836 6.168 4.977 1 93 168 HIS B CA 1
ATOM 4104 C C . HIS B 1 168 ? 11.633 5.094 3.912 1 93 168 HIS B C 1
ATOM 4106 O O . HIS B 1 168 ? 10.695 4.297 4 1 93 168 HIS B O 1
ATOM 4112 N N . VAL B 1 169 ? 12.539 5.043 2.947 1 91.56 169 VAL B N 1
ATOM 4113 C CA . VAL B 1 169 ? 12.508 3.977 1.951 1 91.56 169 VAL B CA 1
ATOM 4114 C C . VAL B 1 169 ? 12.711 2.625 2.633 1 91.56 169 VAL B C 1
ATOM 4116 O O . VAL B 1 169 ? 12.023 1.652 2.318 1 91.56 169 VAL B O 1
ATOM 4119 N N . LYS B 1 170 ? 13.617 2.598 3.572 1 89.19 170 LYS B N 1
ATOM 4120 C CA . LYS B 1 170 ? 13.883 1.366 4.312 1 89.19 170 LYS B CA 1
ATOM 4121 C C . LYS B 1 170 ? 12.641 0.889 5.055 1 89.19 170 LYS B C 1
ATOM 4123 O O . LYS B 1 170 ? 12.344 -0.307 5.07 1 89.19 170 LYS B O 1
ATOM 4128 N N . GLN B 1 171 ? 11.906 1.809 5.613 1 90.56 171 GLN B N 1
ATOM 4129 C CA . GLN B 1 171 ? 10.695 1.467 6.348 1 90.56 171 GLN B CA 1
ATOM 4130 C C . GLN B 1 171 ? 9.625 0.917 5.41 1 90.56 171 GLN B C 1
ATOM 4132 O O . GLN B 1 171 ? 8.906 -0.022 5.762 1 90.56 171 GLN B O 1
ATOM 4137 N N . ILE B 1 172 ? 9.523 1.446 4.23 1 92.06 172 ILE B N 1
ATOM 4138 C CA . ILE B 1 172 ? 8.523 1.002 3.258 1 92.06 172 ILE B CA 1
ATOM 4139 C C . ILE B 1 172 ? 8.852 -0.418 2.799 1 92.06 172 ILE B C 1
ATOM 4141 O O . ILE B 1 172 ? 7.969 -1.277 2.746 1 92.06 172 ILE B O 1
ATOM 4145 N N . ILE B 1 173 ? 10.102 -0.614 2.545 1 90.06 173 ILE B N 1
ATOM 4146 C CA . ILE B 1 173 ? 10.5 -1.921 2.035 1 90.06 173 ILE B CA 1
ATOM 4147 C C . ILE B 1 173 ? 10.391 -2.965 3.143 1 90.06 173 ILE B C 1
ATOM 4149 O O . ILE B 1 173 ? 9.992 -4.105 2.895 1 90.06 173 ILE B O 1
ATOM 4153 N N . SER B 1 174 ? 10.68 -2.578 4.359 1 86.38 174 SER B N 1
ATOM 4154 C CA . SER B 1 174 ? 10.57 -3.498 5.488 1 86.38 174 SER B CA 1
ATOM 4155 C C . SER B 1 174 ? 9.117 -3.863 5.766 1 86.38 174 SER B C 1
ATOM 4157 O O . SER B 1 174 ? 8.836 -4.93 6.312 1 86.38 174 SER B O 1
ATOM 4159 N N . ASN B 1 175 ? 8.203 -3.025 5.375 1 87.38 175 ASN B N 1
ATOM 4160 C CA . ASN B 1 175 ? 6.789 -3.246 5.645 1 87.38 175 ASN B CA 1
ATOM 4161 C C . ASN B 1 175 ? 6.012 -3.523 4.363 1 87.38 175 ASN B C 1
ATOM 4163 O O . ASN B 1 175 ? 4.789 -3.379 4.332 1 87.38 175 ASN B O 1
ATOM 4167 N N . LYS B 1 176 ? 6.695 -3.926 3.316 1 89.75 176 LYS B N 1
ATOM 4168 C CA . LYS B 1 176 ? 6.117 -4.02 1.978 1 89.75 176 LYS B CA 1
ATOM 4169 C C . LYS B 1 176 ? 4.949 -5 1.949 1 89.75 176 LYS B C 1
ATOM 4171 O O . LYS B 1 176 ? 3.969 -4.781 1.233 1 89.75 176 LYS B O 1
ATOM 4176 N N . PHE B 1 177 ? 5.016 -6.031 2.779 1 88.19 177 PHE B N 1
ATOM 4177 C CA . PHE B 1 177 ? 3.961 -7.035 2.746 1 88.19 177 PHE B CA 1
ATOM 4178 C C . PHE B 1 177 ? 2.711 -6.531 3.457 1 88.19 177 PHE B C 1
ATOM 4180 O O . PHE B 1 177 ? 1.595 -6.938 3.125 1 88.19 177 PHE B O 1
ATOM 4187 N N . VAL B 1 178 ? 2.867 -5.656 4.383 1 87 178 VAL B N 1
ATOM 4188 C CA . VAL B 1 178 ? 1.719 -5.027 5.023 1 87 178 VAL B CA 1
ATOM 4189 C C . VAL B 1 178 ? 1.107 -3.988 4.086 1 87 178 VAL B C 1
ATOM 4191 O O . VAL B 1 178 ? -0.107 -3.973 3.875 1 87 178 VAL B O 1
ATOM 4194 N N . ILE B 1 179 ? 1.977 -3.26 3.482 1 89.56 179 ILE B N 1
ATOM 4195 C CA . ILE B 1 179 ? 1.568 -2.191 2.576 1 89.56 179 ILE B CA 1
ATOM 4196 C C . ILE B 1 179 ? 0.881 -2.791 1.351 1 89.56 179 ILE B C 1
ATOM 4198 O O . ILE B 1 179 ? -0.033 -2.186 0.786 1 89.56 179 ILE B O 1
ATOM 4202 N N . GLY B 1 180 ? 1.261 -3.977 1.085 1 91.69 180 GLY B N 1
ATOM 4203 C CA . GLY B 1 180 ? 0.806 -4.598 -0.15 1 91.69 180 GLY B CA 1
ATOM 4204 C C . GLY B 1 180 ? -0.504 -5.344 0.006 1 91.69 180 GLY B C 1
ATOM 4205 O O . GLY B 1 180 ? -1.127 -5.73 -0.986 1 91.69 180 GLY B O 1
ATOM 4206 N N . ILE B 1 181 ? -1.041 -5.5 1.217 1 92.06 181 ILE B N 1
ATOM 4207 C CA . ILE B 1 181 ? -2.223 -6.32 1.459 1 92.06 181 ILE B CA 1
ATOM 4208 C C . ILE B 1 181 ? -3.402 -5.777 0.657 1 92.06 181 ILE B C 1
ATOM 4210 O O . ILE B 1 181 ? -4.055 -6.52 -0.079 1 92.06 181 ILE B O 1
ATOM 4214 N N . PRO B 1 182 ? -3.65 -4.484 0.712 1 91.19 182 PRO B N 1
ATOM 4215 C CA . PRO B 1 182 ? -4.797 -3.986 -0.054 1 91.19 182 PRO B CA 1
ATOM 4216 C C . PRO B 1 182 ? -4.613 -4.152 -1.562 1 91.19 182 PRO B C 1
ATOM 4218 O O . PRO B 1 182 ? -5.59 -4.363 -2.285 1 91.19 182 PRO B O 1
ATOM 4221 N N . ILE B 1 183 ? -3.4 -4.031 -2.051 1 92.25 183 ILE B N 1
ATOM 4222 C CA . ILE B 1 183 ? -3.109 -4.211 -3.469 1 92.25 183 ILE B CA 1
ATOM 4223 C C . ILE B 1 183 ? -3.371 -5.66 -3.869 1 92.25 183 ILE B C 1
ATOM 4225 O O . ILE B 1 183 ? -3.988 -5.926 -4.902 1 92.25 183 ILE B O 1
ATOM 4229 N N . ALA B 1 184 ? -2.887 -6.523 -3.027 1 94.88 184 ALA B N 1
ATOM 4230 C CA . ALA B 1 184 ? -3.074 -7.945 -3.293 1 94.88 184 ALA B CA 1
ATOM 4231 C C . ALA B 1 184 ? -4.555 -8.312 -3.283 1 94.88 184 ALA B C 1
ATOM 4233 O O . ALA B 1 184 ? -5.031 -9.023 -4.172 1 94.88 184 ALA B O 1
ATOM 4234 N N . ALA B 1 185 ? -5.27 -7.82 -2.309 1 94.06 185 ALA B N 1
ATOM 4235 C CA . ALA B 1 185 ? -6.695 -8.109 -2.195 1 94.06 185 ALA B CA 1
ATOM 4236 C C . ALA B 1 185 ? -7.469 -7.535 -3.381 1 94.06 185 ALA B C 1
ATOM 4238 O O . ALA B 1 185 ? -8.352 -8.195 -3.932 1 94.06 185 ALA B O 1
ATOM 4239 N N . ALA B 1 186 ? -7.176 -6.312 -3.773 1 93.06 186 ALA B N 1
ATOM 4240 C CA . ALA B 1 186 ? -7.836 -5.668 -4.906 1 93.06 186 ALA B CA 1
ATOM 4241 C C . ALA B 1 186 ? -7.543 -6.41 -6.207 1 93.06 186 ALA B C 1
ATOM 4243 O O . ALA B 1 186 ? -8.438 -6.605 -7.035 1 93.06 186 ALA B O 1
ATOM 4244 N N . THR B 1 187 ? -6.277 -6.781 -6.391 1 95.06 187 THR B N 1
ATOM 4245 C CA . THR B 1 187 ? -5.891 -7.531 -7.582 1 95.06 187 THR B CA 1
ATOM 4246 C C . THR B 1 187 ? -6.613 -8.875 -7.633 1 95.06 187 THR B C 1
ATOM 4248 O O . THR B 1 187 ? -7.109 -9.281 -8.688 1 95.06 187 THR B O 1
ATOM 4251 N N . PHE B 1 188 ? -6.688 -9.547 -6.477 1 96.75 188 PHE B N 1
ATOM 4252 C CA . PHE B 1 188 ? -7.383 -10.82 -6.379 1 96.75 188 PHE B CA 1
ATOM 4253 C C . PHE B 1 188 ? -8.852 -10.672 -6.766 1 96.75 188 PHE B C 1
ATOM 4255 O O . PHE B 1 188 ? -9.367 -11.461 -7.559 1 96.75 188 PHE B O 1
ATOM 4262 N N . GLU B 1 189 ? -9.453 -9.68 -6.207 1 95.19 189 GLU B N 1
ATOM 4263 C CA . GLU B 1 189 ? -10.859 -9.422 -6.516 1 95.19 189 GLU B CA 1
ATOM 4264 C C . GLU B 1 189 ? -11.062 -9.18 -8.008 1 95.19 189 GLU B C 1
ATOM 4266 O O . GLU B 1 189 ? -12.016 -9.68 -8.602 1 95.19 189 GLU B O 1
ATOM 4271 N N . THR B 1 190 ? -10.172 -8.43 -8.602 1 94.31 190 THR B N 1
ATOM 4272 C CA . THR B 1 190 ? -10.258 -8.125 -10.031 1 94.31 190 THR B CA 1
ATOM 4273 C C . THR B 1 190 ? -10.148 -9.406 -10.859 1 94.31 190 THR B C 1
ATOM 4275 O O . THR B 1 190 ? -10.922 -9.609 -11.797 1 94.31 190 THR B O 1
ATOM 4278 N N . VAL B 1 191 ? -9.242 -10.234 -10.508 1 96.5 191 VAL B N 1
ATOM 4279 C CA . VAL B 1 191 ? -9.031 -11.477 -11.242 1 96.5 191 VAL B CA 1
ATOM 4280 C C . VAL B 1 191 ? -10.258 -12.375 -11.094 1 96.5 191 VAL B C 1
ATOM 4282 O O . VAL B 1 191 ? -10.719 -12.977 -12.07 1 96.5 191 VAL B O 1
ATOM 4285 N N . VAL B 1 192 ? -10.812 -12.453 -9.922 1 96.62 192 VAL B N 1
ATOM 4286 C CA . VAL B 1 192 ? -12 -13.273 -9.672 1 96.62 192 VAL B CA 1
ATOM 4287 C C . VAL B 1 192 ? -13.18 -12.734 -10.469 1 96.62 192 VAL B C 1
ATOM 4289 O O . VAL B 1 192 ? -13.922 -13.5 -11.086 1 96.62 192 VAL B O 1
ATOM 4292 N N . LYS B 1 193 ? -13.328 -11.445 -10.461 1 94.19 193 LYS B N 1
ATOM 4293 C CA . LYS B 1 193 ? -14.398 -10.836 -11.242 1 94.19 193 LYS B CA 1
ATOM 4294 C C . LYS B 1 193 ? -14.242 -11.148 -12.727 1 94.19 193 LYS B C 1
ATOM 4296 O O . LYS B 1 193 ? -15.234 -11.375 -13.422 1 94.19 193 LYS B O 1
ATOM 4301 N N . LEU B 1 194 ? -13.04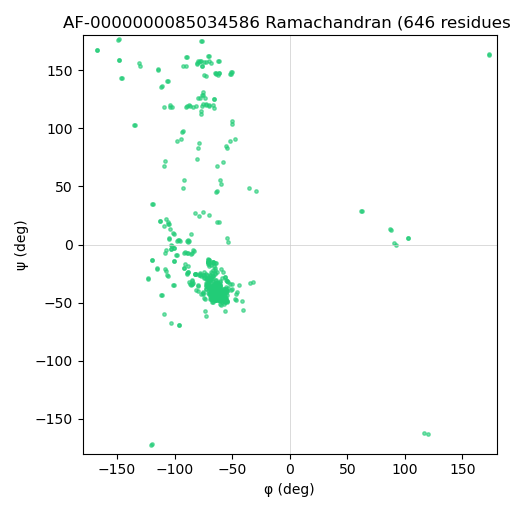7 -11.109 -13.164 1 94.31 194 LEU B N 1
ATOM 4302 C CA . LEU B 1 194 ? -12.797 -11.438 -14.57 1 94.31 194 LEU B CA 1
ATOM 4303 C C . LEU B 1 194 ? -13.164 -12.883 -14.867 1 94.31 194 LEU B C 1
ATOM 4305 O O . LEU B 1 194 ? -13.703 -13.188 -15.938 1 94.31 194 LEU B O 1
ATOM 4309 N N . LEU B 1 195 ? -12.859 -13.773 -13.969 1 96.44 195 LEU B N 1
ATOM 4310 C CA . LEU B 1 195 ? -13.242 -15.172 -14.148 1 96.44 195 LEU B CA 1
ATOM 4311 C C . LEU B 1 195 ? -14.758 -15.32 -14.188 1 96.44 195 LEU B C 1
ATOM 4313 O O . LEU B 1 195 ? -15.281 -16.141 -14.945 1 96.44 195 LEU B O 1
ATOM 4317 N N . ILE B 1 196 ? -15.453 -14.555 -13.383 1 96.06 196 ILE B N 1
ATOM 4318 C CA . ILE B 1 196 ? -16.906 -14.562 -13.391 1 96.06 196 ILE B CA 1
ATOM 4319 C C . ILE B 1 196 ? -17.422 -14.062 -14.742 1 96.06 196 ILE B C 1
ATOM 4321 O O . ILE B 1 196 ? -18.359 -14.633 -15.312 1 96.06 196 ILE B O 1
ATOM 4325 N N . GLU B 1 197 ? -16.797 -13.078 -15.258 1 93.38 197 GLU B N 1
ATOM 4326 C CA . GLU B 1 197 ? -17.172 -12.531 -16.562 1 93.38 197 GLU B CA 1
ATOM 4327 C C . GLU B 1 197 ? -16.922 -13.539 -17.672 1 93.38 197 GLU B C 1
ATOM 4329 O O . GLU B 1 197 ? -17.703 -13.633 -18.625 1 93.38 197 GLU B O 1
ATOM 4334 N N . LEU B 1 198 ? -15.844 -14.25 -17.562 1 92.81 198 LEU B N 1
ATOM 4335 C CA . LEU B 1 198 ? -15.43 -15.164 -18.625 1 92.81 198 LEU B CA 1
ATOM 4336 C C . LEU B 1 198 ? -16.219 -16.469 -18.562 1 92.81 198 LEU B C 1
ATOM 4338 O O . LEU B 1 198 ? -16.531 -17.062 -19.594 1 92.81 198 LEU B O 1
ATOM 4342 N N . TYR B 1 199 ? -16.562 -16.938 -17.359 1 94.38 199 TYR B N 1
ATOM 4343 C CA . TYR B 1 199 ? -17.094 -18.297 -17.234 1 94.38 199 TYR B CA 1
ATOM 4344 C C . TYR B 1 199 ? -18.5 -18.297 -16.641 1 94.38 199 TYR B C 1
ATOM 4346 O O . TYR B 1 199 ? -19.188 -19.297 -16.672 1 94.38 199 TYR B O 1
ATOM 4354 N N . GLY B 1 200 ? -18.891 -17.172 -16.094 1 94.5 200 GLY B N 1
ATOM 4355 C CA . GLY B 1 200 ? -20.234 -17.078 -15.523 1 94.5 200 GLY B CA 1
ATOM 4356 C C . GLY B 1 200 ? -21.312 -16.938 -16.578 1 94.5 200 GLY B C 1
ATOM 4357 O O . GLY B 1 200 ? -21.047 -16.469 -17.688 1 94.5 200 GLY B O 1
ATOM 4358 N N . ASP B 1 201 ? -22.531 -17.375 -16.266 1 94.38 201 ASP B N 1
ATOM 4359 C CA . ASP B 1 201 ? -23.672 -17.125 -17.156 1 94.38 201 ASP B CA 1
ATOM 4360 C C . ASP B 1 201 ? -24.141 -15.68 -17.031 1 94.38 201 ASP B C 1
ATOM 4362 O O . ASP B 1 201 ? -23.641 -14.914 -16.219 1 94.38 201 ASP B O 1
ATOM 4366 N N . ASP B 1 202 ? -25.078 -15.336 -17.844 1 92.56 202 ASP B N 1
ATOM 4367 C CA . ASP B 1 202 ? -25.531 -13.953 -17.938 1 92.56 202 ASP B CA 1
ATOM 4368 C C . ASP B 1 202 ? -26.125 -13.492 -16.609 1 92.56 202 ASP B C 1
ATOM 4370 O O . ASP B 1 202 ? -25.938 -12.344 -16.203 1 92.56 202 ASP B O 1
ATOM 4374 N N . GLU B 1 203 ? -26.781 -14.328 -15.977 1 91.75 203 GLU B N 1
ATOM 4375 C CA . GLU B 1 203 ? -27.375 -13.984 -14.695 1 91.75 203 GLU B CA 1
ATOM 4376 C C . GLU B 1 203 ? -26.312 -13.703 -13.641 1 91.75 203 GLU B C 1
ATOM 4378 O O . GLU B 1 203 ? -26.422 -12.734 -12.891 1 91.75 203 GLU B O 1
ATOM 4383 N N . THR B 1 204 ? -25.312 -14.523 -13.633 1 92.06 204 THR B N 1
ATOM 4384 C CA . THR B 1 204 ? -24.219 -14.383 -12.688 1 92.06 204 THR B CA 1
ATOM 4385 C C . THR B 1 204 ? -23.453 -13.086 -12.938 1 92.06 204 THR B C 1
ATOM 4387 O O . THR B 1 204 ? -23.094 -12.375 -11.992 1 92.06 204 THR B O 1
ATOM 4390 N N . LYS B 1 205 ? -23.297 -12.781 -14.18 1 90.44 205 LYS B N 1
ATOM 4391 C CA . LYS B 1 205 ? -22.594 -11.562 -14.562 1 90.44 205 LYS B CA 1
ATOM 4392 C C . LYS B 1 205 ? -23.344 -10.32 -14.109 1 90.44 205 LYS B C 1
ATOM 4394 O O . LYS B 1 205 ? -22.75 -9.352 -13.648 1 90.44 205 LYS B O 1
ATOM 4399 N N . ARG B 1 206 ? -24.672 -10.312 -14.125 1 88.44 206 ARG B N 1
ATOM 4400 C CA . ARG B 1 206 ? -25.5 -9.188 -13.711 1 88.44 206 ARG B CA 1
ATOM 4401 C C . ARG B 1 206 ? -25.469 -9.023 -12.195 1 88.44 206 ARG B C 1
ATOM 4403 O O . ARG B 1 206 ? -25.562 -7.902 -11.688 1 88.44 206 ARG B O 1
ATOM 4410 N N . GLU B 1 207 ? -25.219 -10.125 -11.555 1 86.81 207 GLU B N 1
ATOM 4411 C CA . GLU B 1 207 ? -25.25 -10.109 -10.094 1 86.81 207 GLU B CA 1
ATOM 4412 C C . GLU B 1 207 ? -24.031 -9.367 -9.531 1 86.81 207 GLU B C 1
ATOM 4414 O O . GLU B 1 207 ? -24.109 -8.781 -8.445 1 86.81 207 GLU B O 1
ATOM 4419 N N . ILE B 1 208 ? -22.953 -9.508 -10.18 1 83.31 208 ILE B N 1
ATOM 4420 C CA . ILE B 1 208 ? -21.75 -8.891 -9.633 1 83.31 208 ILE B CA 1
ATOM 4421 C C . ILE B 1 208 ? -21.688 -7.418 -10.039 1 83.31 208 ILE B C 1
ATOM 4423 O O . ILE B 1 208 ? -20.797 -6.68 -9.609 1 83.31 208 ILE B O 1
ATOM 4427 N N . GLY B 1 209 ? -22.812 -7.156 -10.961 1 74 209 GLY B N 1
ATOM 4428 C CA . GLY B 1 209 ? -22.953 -5.758 -11.32 1 74 209 GLY B CA 1
ATOM 4429 C C . GLY B 1 209 ? -23.344 -4.875 -10.148 1 74 209 GLY B C 1
ATOM 4430 O O . GLY B 1 209 ? -24.016 -5.332 -9.219 1 74 209 GLY B O 1
ATOM 4431 N N . GLY B 1 210 ? -22.5 -3.818 -9.664 1 66.69 210 GLY B N 1
ATOM 4432 C CA . GLY B 1 210 ? -22.766 -2.914 -8.562 1 66.69 210 GLY B CA 1
ATOM 4433 C C . GLY B 1 210 ? -21.734 -3.006 -7.453 1 66.69 210 GLY B C 1
ATOM 4434 O O . GLY B 1 210 ? -20.688 -3.637 -7.621 1 66.69 210 GLY B O 1
ATOM 4435 N N . LYS B 1 211 ? -22.172 -2.484 -6.367 1 65.69 211 LYS B N 1
ATOM 4436 C CA . LYS B 1 211 ? -21.25 -2.412 -5.234 1 65.69 211 LYS B CA 1
ATOM 4437 C C . LYS B 1 211 ? -21.391 -3.641 -4.34 1 65.69 211 LYS B C 1
ATOM 4439 O O . LYS B 1 211 ? -22.359 -3.758 -3.578 1 65.69 211 LYS B O 1
ATOM 4444 N N . LYS B 1 212 ? -20.5 -4.629 -4.539 1 77.81 212 LYS B N 1
ATOM 4445 C CA . LYS B 1 212 ? -20.516 -5.84 -3.727 1 77.81 212 LYS B CA 1
ATOM 4446 C C . LYS B 1 212 ? -19.25 -5.957 -2.875 1 77.81 212 LYS B C 1
ATOM 4448 O O . LYS B 1 212 ? -18.203 -5.441 -3.25 1 77.81 212 LYS B O 1
ATOM 4453 N N . THR B 1 213 ? -19.547 -6.613 -1.784 1 86.06 213 THR B N 1
ATOM 4454 C CA . THR B 1 213 ? -18.422 -6.883 -0.899 1 86.06 213 THR B CA 1
ATOM 4455 C C . THR B 1 213 ? -17.578 -8.039 -1.435 1 86.06 213 THR B C 1
ATOM 4457 O O . THR B 1 213 ? -18.047 -8.844 -2.238 1 86.06 213 THR B O 1
ATOM 4460 N N . LEU B 1 214 ? -16.359 -8.062 -1.008 1 90.12 214 LEU B N 1
ATOM 4461 C CA . LEU B 1 214 ? -15.484 -9.164 -1.407 1 90.12 214 LEU B CA 1
ATOM 4462 C C . LEU B 1 214 ? -16.094 -10.508 -1.029 1 90.12 214 LEU B C 1
ATOM 4464 O O . LEU B 1 214 ? -16.062 -11.453 -1.819 1 90.12 214 LEU B O 1
ATOM 4468 N N . GLY B 1 215 ? -16.719 -10.57 0.183 1 91.44 215 GLY B N 1
ATOM 4469 C CA . GLY B 1 215 ? -17.344 -11.805 0.617 1 91.44 215 GLY B CA 1
ATOM 4470 C C . GLY B 1 215 ? -18.422 -12.297 -0.333 1 91.44 215 GLY B C 1
ATOM 4471 O O . GLY B 1 215 ? -18.484 -13.484 -0.66 1 91.44 215 GLY B O 1
ATOM 4472 N N . ARG B 1 216 ? -19.203 -11.414 -0.767 1 93 216 ARG B N 1
ATOM 4473 C CA . ARG B 1 216 ? -20.266 -11.773 -1.688 1 93 216 ARG B CA 1
ATOM 4474 C C . ARG B 1 216 ? -19.719 -12.195 -3.043 1 93 216 ARG B C 1
ATOM 4476 O O . ARG B 1 216 ? -20.188 -13.156 -3.648 1 93 216 ARG B O 1
ATOM 4483 N N . ILE B 1 217 ? -18.734 -11.516 -3.521 1 94.94 217 ILE B N 1
ATOM 4484 C CA . ILE B 1 217 ? -18.109 -11.828 -4.801 1 94.94 217 ILE B CA 1
ATOM 4485 C C . ILE B 1 217 ? -17.516 -13.234 -4.75 1 94.94 217 ILE B C 1
ATOM 4487 O O . ILE B 1 217 ? -17.703 -14.031 -5.672 1 94.94 217 ILE B O 1
ATOM 4491 N N . LEU B 1 218 ? -16.859 -13.547 -3.631 1 96.94 218 LEU B N 1
ATOM 4492 C CA . LEU B 1 218 ? -16.234 -14.852 -3.482 1 96.94 218 LEU B CA 1
ATOM 4493 C C . LEU B 1 218 ? -17.266 -15.961 -3.373 1 96.94 218 LEU B C 1
ATOM 4495 O O . LEU B 1 218 ? -17.062 -17.078 -3.852 1 96.94 218 LEU B O 1
ATOM 4499 N N . SER B 1 219 ? -18.391 -15.641 -2.811 1 96.56 219 SER B N 1
ATOM 4500 C CA . SER B 1 219 ? -19.484 -16.609 -2.725 1 96.56 219 SER B CA 1
ATOM 4501 C C . SER B 1 219 ? -20.047 -16.922 -4.105 1 96.56 219 SER B C 1
ATOM 4503 O O . SER B 1 219 ? -20.281 -18.094 -4.438 1 96.56 219 SER B O 1
ATOM 4505 N N . ILE B 1 220 ? -20.297 -15.914 -4.832 1 96.5 220 ILE B N 1
ATOM 4506 C 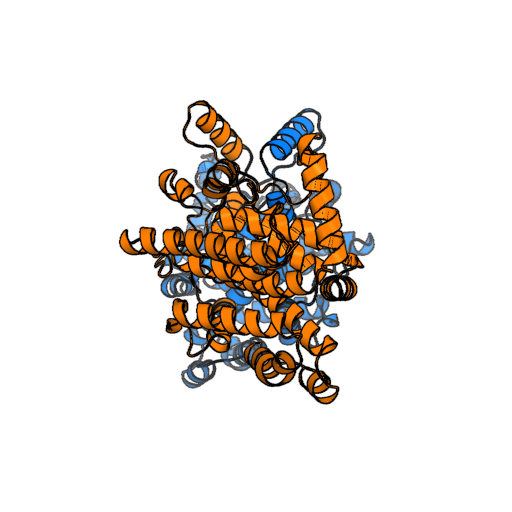CA . ILE B 1 220 ? -20.797 -16.078 -6.191 1 96.5 220 ILE B CA 1
ATOM 4507 C C . ILE B 1 220 ? -19.797 -16.891 -7.016 1 96.5 220 ILE B C 1
ATOM 4509 O O . ILE B 1 220 ? -20.172 -17.812 -7.742 1 96.5 220 ILE B O 1
ATOM 4513 N N . PHE B 1 221 ? -18.578 -16.562 -6.902 1 97.69 221 PHE B N 1
ATOM 4514 C CA . PHE B 1 221 ? -17.5 -17.25 -7.621 1 97.69 221 PHE B CA 1
ATOM 4515 C C . PHE B 1 221 ? -17.5 -18.734 -7.293 1 97.69 221 PHE B C 1
ATOM 4517 O O . PHE B 1 221 ? -17.484 -19.578 -8.195 1 97.69 221 PHE B O 1
ATOM 4524 N N . GLU B 1 222 ? -17.516 -19.047 -6.016 1 97.19 222 GLU B N 1
ATOM 4525 C CA . GLU B 1 222 ? -17.438 -20.422 -5.562 1 97.19 222 GLU B CA 1
ATOM 4526 C C . GLU B 1 222 ? -18.672 -21.219 -5.984 1 97.19 222 GLU B C 1
ATOM 4528 O O . GLU B 1 222 ? -18.562 -22.344 -6.469 1 97.19 222 GLU B O 1
ATOM 4533 N N . GLU B 1 223 ? -19.828 -20.609 -5.879 1 96.56 223 GLU B N 1
ATOM 4534 C CA . GLU B 1 223 ? -21.078 -21.328 -6.055 1 96.56 223 GLU B CA 1
ATOM 4535 C C . GLU B 1 223 ? -21.469 -21.422 -7.527 1 96.56 223 GLU B C 1
ATOM 4537 O O . GLU B 1 223 ? -21.984 -22.438 -7.98 1 96.56 223 GLU B O 1
ATOM 4542 N N . LYS B 1 224 ? -21.141 -20.391 -8.273 1 96.56 224 LYS B N 1
ATOM 4543 C CA . LYS B 1 224 ? -21.734 -20.312 -9.602 1 96.56 224 LYS B CA 1
ATOM 4544 C C . LYS B 1 224 ? -20.688 -20.422 -10.695 1 96.56 224 LYS B C 1
ATOM 4546 O O . LYS B 1 224 ? -20.984 -20.766 -11.836 1 96.56 224 LYS B O 1
ATOM 4551 N N . VAL B 1 225 ? -19.484 -20.172 -10.414 1 97.75 225 VAL B N 1
ATOM 4552 C CA . VAL B 1 225 ? -18.469 -20.078 -11.469 1 97.75 225 VAL B CA 1
ATOM 4553 C C . VAL B 1 225 ? -17.5 -21.25 -11.375 1 97.75 225 VAL B C 1
ATOM 4555 O O . VAL B 1 225 ? -17.125 -21.844 -12.391 1 97.75 225 VAL B O 1
ATOM 4558 N N . VAL B 1 226 ? -17.047 -21.625 -10.172 1 97.62 226 VAL B N 1
ATOM 4559 C CA . VAL B 1 226 ? -16.062 -22.688 -9.969 1 97.62 226 VAL B CA 1
ATOM 4560 C C . VAL B 1 226 ? -16.531 -23.969 -10.633 1 97.62 226 VAL B C 1
ATOM 4562 O O . VAL B 1 226 ? -15.766 -24.641 -11.336 1 97.62 226 VAL B O 1
ATOM 4565 N N . PRO B 1 227 ? -17.828 -24.344 -10.508 1 96.94 227 PRO B N 1
ATOM 4566 C CA . PRO B 1 227 ? -18.281 -25.594 -11.133 1 96.94 227 PRO B CA 1
ATOM 4567 C C . PRO B 1 227 ? -18.188 -25.547 -12.656 1 96.94 227 PRO B C 1
ATOM 4569 O O . PRO B 1 227 ? -18.203 -26.594 -13.305 1 96.94 227 PRO B O 1
ATOM 4572 N N . ARG B 1 228 ? -18.047 -24.406 -13.258 1 96.12 228 ARG B N 1
ATOM 4573 C CA . ARG B 1 228 ? -18.047 -24.234 -14.711 1 96.12 228 ARG B CA 1
ATOM 4574 C C . ARG B 1 228 ? -16.625 -24.156 -15.25 1 96.12 228 ARG B C 1
ATOM 4576 O O . ARG B 1 228 ? -16.406 -24.219 -16.453 1 96.12 228 ARG B O 1
ATOM 4583 N N . LEU B 1 229 ? -15.688 -24.062 -14.383 1 96.94 229 LEU B N 1
ATOM 4584 C CA . LEU B 1 229 ? -14.289 -23.938 -14.789 1 96.94 229 LEU B CA 1
ATOM 4585 C C . LEU B 1 229 ? -13.75 -25.266 -15.297 1 96.94 229 LEU B C 1
ATOM 4587 O O . LEU B 1 229 ? -14.312 -26.328 -15 1 96.94 229 LEU B O 1
ATOM 4591 N N . PRO B 1 230 ? -12.656 -25.188 -16.141 1 95.25 230 PRO B N 1
ATOM 4592 C CA . PRO B 1 230 ? -11.984 -26.438 -16.484 1 95.25 230 PRO B CA 1
ATOM 4593 C C . PRO B 1 230 ? -11.633 -27.281 -15.258 1 95.25 230 PRO B C 1
ATOM 4595 O O . PRO B 1 230 ? -11.258 -26.734 -14.219 1 95.25 230 PRO B O 1
ATOM 4598 N N . GLN B 1 231 ? -11.68 -28.562 -15.406 1 96.38 231 GLN B N 1
ATOM 4599 C CA . GLN B 1 231 ? -11.555 -29.5 -14.297 1 96.38 231 GLN B CA 1
ATOM 4600 C C . GLN B 1 231 ? -10.273 -29.266 -13.516 1 96.38 231 GLN B C 1
ATOM 4602 O O . GLN B 1 231 ? -10.289 -29.203 -12.281 1 96.38 231 GLN B O 1
ATOM 4607 N N . THR B 1 232 ? -9.133 -29.094 -14.211 1 96.12 232 THR B N 1
ATOM 4608 C CA . THR B 1 232 ? -7.848 -28.938 -13.539 1 96.12 232 THR B CA 1
ATOM 4609 C C . THR B 1 232 ? -7.828 -27.672 -12.688 1 96.12 232 THR B C 1
ATOM 4611 O O . THR B 1 232 ? -7.305 -27.688 -11.57 1 96.12 232 THR B O 1
ATOM 4614 N N . LEU B 1 233 ? -8.398 -26.641 -13.188 1 97.75 233 LEU B N 1
ATOM 4615 C CA . LEU B 1 233 ? -8.461 -25.391 -12.438 1 97.75 233 LEU B CA 1
ATOM 4616 C C . LEU B 1 233 ? -9.391 -25.516 -11.242 1 97.75 233 LEU B C 1
ATOM 4618 O O . LEU B 1 233 ? -9.07 -25.047 -10.148 1 97.75 233 LEU B O 1
ATOM 4622 N N . ARG B 1 234 ? -10.484 -26.141 -11.438 1 97.88 234 ARG B N 1
ATOM 4623 C CA . ARG B 1 234 ? -11.445 -26.344 -10.359 1 97.88 234 ARG B CA 1
ATOM 4624 C C . ARG B 1 234 ? -10.805 -27.125 -9.211 1 97.88 234 ARG B C 1
ATOM 4626 O O . ARG B 1 234 ? -10.93 -26.734 -8.047 1 97.88 234 ARG B O 1
ATOM 4633 N N . GLU B 1 235 ? -10.156 -28.172 -9.531 1 98 235 GLU B N 1
ATOM 4634 C CA . GLU B 1 235 ? -9.508 -29.016 -8.531 1 98 235 GLU B CA 1
ATOM 4635 C C . GLU B 1 235 ? -8.422 -28.25 -7.781 1 98 235 GLU B C 1
ATOM 4637 O O . GLU B 1 235 ? -8.297 -28.375 -6.559 1 98 235 GLU B O 1
ATOM 4642 N N . ASP B 1 236 ? -7.652 -27.484 -8.516 1 98.44 236 ASP B N 1
ATOM 4643 C CA . ASP B 1 236 ? -6.566 -26.734 -7.902 1 98.44 236 ASP B CA 1
ATOM 4644 C C . ASP B 1 236 ? -7.113 -25.641 -6.984 1 98.44 236 ASP B C 1
ATOM 4646 O O . ASP B 1 236 ? -6.543 -25.375 -5.922 1 98.44 236 ASP B O 1
ATOM 4650 N N . ILE B 1 237 ? -8.211 -25.016 -7.371 1 98.69 237 ILE B N 1
ATOM 4651 C CA . ILE B 1 23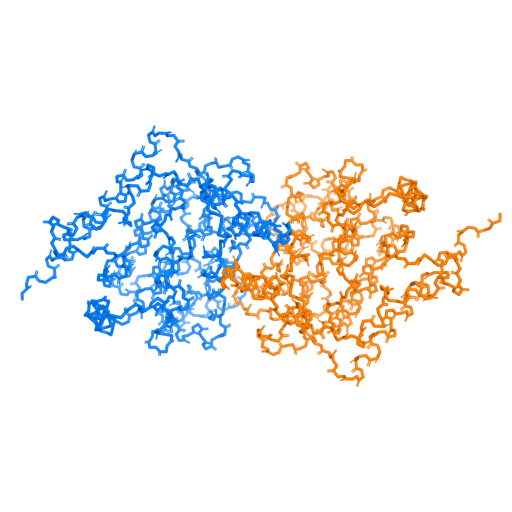7 ? -8.859 -24.016 -6.535 1 98.69 237 ILE B CA 1
ATOM 4652 C C . ILE B 1 237 ? -9.352 -24.656 -5.242 1 98.69 237 ILE B C 1
ATOM 4654 O O . ILE B 1 237 ? -9.148 -24.125 -4.152 1 98.69 237 ILE B O 1
ATOM 4658 N N . GLN B 1 238 ? -9.945 -25.75 -5.367 1 98.25 238 GLN B N 1
ATOM 4659 C CA . GLN B 1 238 ? -10.453 -26.469 -4.195 1 98.25 238 GLN B CA 1
ATOM 4660 C C . GLN B 1 238 ? -9.32 -26.844 -3.248 1 98.25 238 GLN B C 1
ATOM 4662 O O . GLN B 1 238 ? -9.453 -26.719 -2.029 1 98.25 238 GLN B O 1
ATOM 4667 N N . GLU B 1 239 ? -8.266 -27.297 -3.799 1 98.44 239 GLU B N 1
ATOM 4668 C CA . GLU B 1 239 ? -7.117 -27.656 -2.971 1 98.44 239 GLU B CA 1
ATOM 4669 C C . GLU B 1 239 ? -6.527 -26.422 -2.291 1 98.44 239 GLU B C 1
ATOM 4671 O O . GLU B 1 239 ? -6.172 -26.469 -1.109 1 98.44 239 GLU B O 1
ATOM 4676 N N . MET B 1 240 ? -6.398 -25.328 -2.979 1 98.56 240 MET B N 1
ATOM 4677 C CA . MET B 1 240 ? -5.922 -24.078 -2.42 1 98.56 240 MET B CA 1
ATOM 4678 C C . MET B 1 240 ? -6.793 -23.625 -1.252 1 98.56 240 MET B C 1
ATOM 4680 O O . MET B 1 240 ? -6.281 -23.234 -0.201 1 98.56 240 MET B O 1
ATOM 4684 N N . ASN B 1 241 ? -8.117 -23.734 -1.496 1 98.31 241 ASN B N 1
ATOM 4685 C CA . ASN B 1 241 ? -9.062 -23.359 -0.458 1 98.31 241 ASN B CA 1
ATOM 4686 C C . ASN B 1 241 ? -8.891 -24.203 0.802 1 98.31 241 ASN B C 1
ATOM 4688 O O . ASN B 1 241 ? -8.914 -23.672 1.916 1 98.31 241 ASN B O 1
ATOM 4692 N N . LYS B 1 242 ? -8.672 -25.406 0.606 1 98.06 242 LYS B N 1
ATOM 4693 C CA . LYS B 1 242 ? -8.477 -26.312 1.734 1 98.06 242 LYS B CA 1
ATOM 4694 C C . LYS B 1 242 ? -7.199 -25.969 2.5 1 98.06 242 LYS B C 1
ATOM 4696 O O . LYS B 1 242 ? -7.176 -26.016 3.73 1 98.06 242 LYS B O 1
ATOM 4701 N N . VAL B 1 243 ? -6.129 -25.656 1.797 1 97.25 243 VAL B N 1
ATOM 4702 C CA . VAL B 1 243 ? -4.871 -25.266 2.426 1 97.25 243 VAL B CA 1
ATOM 4703 C C . VAL B 1 243 ? -5.082 -24.016 3.266 1 97.25 243 VAL B C 1
ATOM 4705 O O . VAL B 1 243 ? -4.641 -23.953 4.414 1 97.25 243 VAL B O 1
ATOM 4708 N N . ILE B 1 244 ? -5.773 -23.047 2.766 1 96.38 244 ILE B N 1
ATOM 4709 C CA . ILE B 1 244 ? -6.016 -21.797 3.451 1 96.38 244 ILE B CA 1
ATOM 4710 C C . ILE B 1 244 ? -6.844 -22.031 4.711 1 96.38 244 ILE B C 1
ATOM 4712 O O . ILE B 1 244 ? -6.504 -21.547 5.789 1 96.38 244 ILE B O 1
ATOM 4716 N N . GLU B 1 245 ? -7.832 -22.844 4.578 1 96.44 245 GLU B N 1
ATOM 4717 C CA . GLU B 1 245 ? -8.711 -23.156 5.703 1 96.44 245 GLU B CA 1
ATOM 4718 C C . GLU B 1 245 ? -7.973 -23.938 6.789 1 96.44 245 GLU B C 1
ATOM 4720 O O . GLU B 1 245 ? -8.234 -23.75 7.98 1 96.44 245 GLU B O 1
ATOM 4725 N N . GLY B 1 246 ? -7.172 -24.719 6.344 1 94.38 246 GLY B N 1
ATOM 4726 C CA . GLY B 1 246 ? -6.445 -25.547 7.285 1 94.38 246 GLY B CA 1
ATOM 4727 C C . GLY B 1 246 ? -5.406 -24.797 8.086 1 94.38 246 GLY B C 1
ATOM 4728 O O . GLY B 1 246 ? -5.125 -25.141 9.234 1 94.38 246 GLY B O 1
ATOM 4729 N N . ILE B 1 247 ? -4.84 -23.766 7.547 1 90.88 247 ILE B N 1
ATOM 4730 C CA . ILE B 1 247 ? -3.707 -23.094 8.172 1 90.88 247 ILE B CA 1
ATOM 4731 C C . ILE B 1 247 ? -4.188 -21.828 8.875 1 90.88 247 ILE B C 1
ATOM 4733 O O . ILE B 1 247 ? -3.68 -21.469 9.938 1 90.88 247 ILE B O 1
ATOM 4737 N N . TRP B 1 248 ? -5.156 -21.141 8.375 1 90.44 248 TRP B N 1
ATOM 4738 C CA . TRP B 1 248 ? -5.523 -19.828 8.875 1 90.44 248 TRP B CA 1
ATOM 4739 C C . TRP B 1 248 ? -6.957 -19.812 9.398 1 90.44 248 TRP B C 1
ATOM 4741 O O . TRP B 1 248 ? -7.664 -18.812 9.266 1 90.44 248 TRP B O 1
ATOM 4751 N N . ASP B 1 249 ? -7.402 -20.875 9.977 1 89.44 249 ASP B N 1
ATOM 4752 C CA . ASP B 1 249 ? -8.781 -21.031 10.43 1 89.44 249 ASP B CA 1
ATOM 4753 C C . ASP B 1 249 ? -9.109 -20.062 11.555 1 89.44 249 ASP B C 1
ATOM 4755 O O . ASP B 1 249 ? -10.281 -19.719 11.766 1 89.44 249 ASP B O 1
ATOM 4759 N N . ILE B 1 250 ? -8.148 -19.531 12.203 1 86.56 250 ILE B N 1
ATOM 4760 C CA . ILE B 1 250 ? -8.375 -18.609 13.305 1 86.56 250 ILE B CA 1
ATOM 4761 C C . ILE B 1 250 ? -8.906 -17.281 12.766 1 86.56 250 ILE B C 1
ATOM 4763 O O . ILE B 1 250 ? -9.492 -16.5 13.508 1 86.56 250 ILE B O 1
ATOM 4767 N N . TYR B 1 251 ? -8.758 -17.062 11.516 1 87.12 251 TYR B N 1
ATOM 4768 C CA . TYR B 1 251 ? -9.109 -15.773 10.945 1 87.12 251 TYR B CA 1
ATOM 4769 C C . TYR B 1 251 ? -10.469 -15.828 10.258 1 87.12 251 TYR B C 1
ATOM 4771 O O . TYR B 1 251 ? -10.969 -14.812 9.766 1 87.12 251 TYR B O 1
ATOM 4779 N N . GLY B 1 252 ? -11.086 -17.016 10.227 1 90.69 252 GLY B N 1
ATOM 4780 C CA . GLY B 1 252 ? -12.391 -17.156 9.594 1 90.69 252 GLY B CA 1
ATOM 4781 C C . GLY B 1 252 ? -12.852 -18.609 9.508 1 90.69 252 GLY B C 1
ATOM 4782 O O . GLY B 1 252 ? -12.039 -19.531 9.562 1 90.69 252 GLY B O 1
ATOM 4783 N N . SER B 1 253 ? -14.133 -18.719 9.25 1 93.56 253 SER B N 1
ATOM 4784 C CA . SER B 1 253 ? -14.758 -20.047 9.273 1 93.56 253 SER B CA 1
ATOM 4785 C C . SER B 1 253 ? -14.461 -20.828 8 1 93.56 253 SER B C 1
ATOM 4787 O O . SER B 1 253 ? -14.57 -22.047 7.98 1 93.56 253 SER B O 1
ATOM 4789 N N . ASN B 1 254 ? -14.227 -20.141 6.984 1 96.75 254 ASN B N 1
ATOM 4790 C CA . ASN B 1 254 ? -13.852 -20.719 5.703 1 96.75 254 ASN B CA 1
ATOM 4791 C C . ASN B 1 254 ? -12.914 -19.797 4.918 1 96.75 254 ASN B C 1
ATOM 4793 O O . ASN B 1 254 ? -12.633 -18.672 5.352 1 96.75 254 ASN B O 1
ATOM 4797 N N . TRP B 1 255 ? -12.453 -20.281 3.744 1 96.94 255 TRP B N 1
ATOM 4798 C CA . TRP B 1 255 ? -11.438 -19.562 2.98 1 96.94 255 TRP B CA 1
ATOM 4799 C C . TRP B 1 255 ? -11.93 -18.188 2.576 1 96.94 255 TRP B C 1
ATOM 4801 O O . TRP B 1 255 ? -11.172 -17.219 2.602 1 96.94 255 TRP B O 1
ATOM 4811 N N . ARG B 1 256 ? -13.289 -18.016 2.254 1 97.12 256 ARG B N 1
ATOM 4812 C CA . ARG B 1 256 ? -13.867 -16.734 1.867 1 97.12 256 ARG B CA 1
ATOM 4813 C C . ARG B 1 256 ? -13.828 -15.75 3.027 1 97.12 256 ARG B C 1
ATOM 4815 O O . ARG B 1 256 ? -13.453 -14.586 2.85 1 97.12 256 ARG B O 1
ATOM 4822 N N . ALA B 1 257 ? -14.188 -16.25 4.125 1 96.19 257 ALA B N 1
ATOM 4823 C CA . ALA B 1 257 ? -14.211 -15.422 5.324 1 96.19 257 ALA B CA 1
ATOM 4824 C C . ALA B 1 257 ? -12.805 -14.969 5.711 1 96.19 257 ALA B C 1
ATOM 4826 O O . ALA B 1 257 ? -12.602 -13.828 6.117 1 96.19 257 ALA B O 1
ATOM 4827 N N . ILE B 1 258 ? -11.844 -15.875 5.602 1 93.94 258 ILE B N 1
ATOM 4828 C CA . ILE B 1 258 ? -10.461 -15.57 5.945 1 93.94 258 ILE B CA 1
ATOM 4829 C C . ILE B 1 258 ? -9.945 -14.43 5.066 1 93.94 258 ILE B C 1
ATOM 4831 O O . ILE B 1 258 ? -9.469 -13.414 5.574 1 93.94 258 ILE B O 1
ATOM 4835 N N . LEU B 1 259 ? -10.102 -14.562 3.762 1 95.38 259 LEU B N 1
ATOM 4836 C CA . LEU B 1 259 ? -9.609 -13.562 2.82 1 95.38 259 LEU B CA 1
ATOM 4837 C C . LEU B 1 259 ? -10.344 -12.234 3.002 1 95.38 259 LEU B C 1
ATOM 4839 O O . LEU B 1 259 ? -9.719 -11.172 2.977 1 95.38 259 LEU B O 1
ATOM 4843 N N . ARG B 1 260 ? -11.625 -12.328 3.213 1 93.19 260 ARG B N 1
ATOM 4844 C CA . ARG B 1 260 ? -12.438 -11.133 3.443 1 93.19 260 ARG B CA 1
ATOM 4845 C C . ARG B 1 260 ? -12.008 -10.422 4.723 1 93.19 260 ARG B C 1
ATOM 4847 O O . ARG B 1 260 ? -11.867 -9.195 4.742 1 93.19 260 ARG B O 1
ATOM 4854 N N . ASN B 1 261 ? -11.805 -11.188 5.723 1 91.31 261 ASN B N 1
ATOM 4855 C CA . ASN B 1 261 ? -11.477 -10.609 7.02 1 91.31 261 ASN B CA 1
ATOM 4856 C C . ASN B 1 261 ? -10.109 -9.922 6.996 1 91.31 261 ASN B C 1
ATOM 4858 O O . ASN B 1 261 ? -9.938 -8.852 7.574 1 91.31 261 ASN B O 1
ATOM 4862 N N . TRP B 1 262 ? -9.156 -10.547 6.336 1 89.12 262 TRP B N 1
ATOM 4863 C CA . TRP B 1 262 ? -7.84 -9.93 6.211 1 89.12 262 TRP B CA 1
ATOM 4864 C C . TRP B 1 262 ? -7.941 -8.562 5.547 1 89.12 262 TRP B C 1
ATOM 4866 O O . TRP B 1 262 ? -7.367 -7.586 6.035 1 89.12 262 TRP B O 1
ATOM 4876 N N . ARG B 1 263 ? -8.656 -8.469 4.488 1 89 263 ARG B N 1
ATOM 4877 C CA . ARG B 1 263 ? -8.828 -7.215 3.758 1 89 263 ARG B CA 1
ATOM 4878 C C . ARG B 1 263 ? -9.578 -6.188 4.602 1 89 263 ARG B C 1
ATOM 4880 O O . ARG B 1 263 ? -9.148 -5.035 4.707 1 89 263 ARG B O 1
ATOM 4887 N N . ASN B 1 264 ? -10.648 -6.629 5.184 1 86.19 264 ASN B N 1
ATOM 4888 C CA . ASN B 1 264 ? -11.523 -5.711 5.906 1 86.19 264 ASN B CA 1
ATOM 4889 C C . ASN B 1 264 ? -10.859 -5.18 7.168 1 86.19 264 ASN B C 1
ATOM 4891 O O . ASN B 1 264 ? -11.023 -4.008 7.52 1 86.19 264 ASN B O 1
ATOM 4895 N N . GLU B 1 265 ? -10.188 -6.043 7.82 1 84.31 265 GLU B N 1
ATOM 4896 C CA . GLU B 1 265 ? -9.477 -5.609 9.023 1 84.31 265 GLU B CA 1
ATOM 4897 C C . GLU B 1 265 ? -8.43 -4.555 8.695 1 84.31 265 GLU B C 1
ATOM 4899 O O . GLU B 1 265 ? -8.289 -3.564 9.414 1 84.31 265 GLU B O 1
ATOM 4904 N N . PHE B 1 266 ? -7.785 -4.73 7.648 1 83.88 266 PHE B N 1
ATOM 4905 C CA . PHE B 1 266 ? -6.809 -3.738 7.215 1 83.88 266 PHE B CA 1
ATOM 4906 C C . PHE B 1 266 ? -7.496 -2.418 6.879 1 83.88 266 PHE B C 1
ATOM 4908 O O . PHE B 1 266 ? -7.047 -1.354 7.312 1 83.88 266 PHE B O 1
ATOM 4915 N N . MET B 1 267 ? -8.547 -2.488 6.191 1 80.5 267 MET B N 1
ATOM 4916 C CA . MET B 1 267 ? -9.234 -1.301 5.691 1 80.5 267 MET B CA 1
ATOM 4917 C C . MET B 1 267 ? -9.82 -0.489 6.844 1 80.5 267 MET B C 1
ATOM 4919 O O . MET B 1 267 ? -9.992 0.726 6.723 1 80.5 267 MET B O 1
ATOM 4923 N N . HIS B 1 268 ? -9.977 -1.179 7.844 1 78.62 268 HIS B N 1
ATOM 4924 C CA . HIS B 1 268 ? -10.578 -0.492 8.984 1 78.62 268 HIS B CA 1
ATOM 4925 C C . HIS B 1 268 ? -9.523 -0.109 10.016 1 78.62 268 HIS B C 1
ATOM 4927 O O . HIS B 1 268 ? -9.859 0.272 11.141 1 78.62 268 HIS B O 1
ATOM 4933 N N . GLY B 1 269 ? -8.312 -0.265 9.633 1 70 269 GLY B N 1
ATOM 4934 C CA . GLY B 1 269 ? -7.219 0.29 10.414 1 70 269 GLY B CA 1
ATOM 4935 C C . GLY B 1 269 ? -6.66 -0.687 11.43 1 70 269 GLY B C 1
ATOM 4936 O O . GLY B 1 269 ? -5.844 -0.312 12.273 1 70 269 GLY B O 1
ATOM 4937 N N . ALA B 1 270 ? -7.262 -1.807 11.414 1 67.12 270 ALA B N 1
ATOM 4938 C CA . ALA B 1 270 ? -6.727 -2.803 12.344 1 67.12 270 ALA B CA 1
ATOM 4939 C C . ALA B 1 270 ? -5.398 -3.361 11.844 1 67.12 270 ALA B C 1
ATOM 4941 O O . ALA B 1 270 ? -5.195 -3.506 10.633 1 67.12 270 ALA B O 1
ATOM 4942 N N . LYS B 1 271 ? -4.516 -3.219 12.766 1 58 271 LYS B N 1
ATOM 4943 C CA . LYS B 1 271 ? -3.273 -3.891 12.391 1 58 271 LYS B CA 1
ATOM 4944 C C . LYS B 1 271 ? -3.521 -5.355 12.047 1 58 271 LYS B C 1
ATOM 4946 O O . LYS B 1 271 ? -4.109 -6.098 12.836 1 58 271 LYS B O 1
ATOM 4951 N N . THR B 1 272 ? -3.926 -5.641 10.867 1 55.34 272 THR B N 1
ATOM 4952 C CA . THR B 1 272 ? -4.004 -7.066 10.578 1 55.34 272 THR B CA 1
ATOM 4953 C C . THR B 1 272 ? -2.621 -7.629 10.258 1 55.34 272 THR B C 1
ATOM 4955 O O . THR B 1 272 ? -1.915 -7.098 9.398 1 55.34 272 THR B O 1
ATOM 4958 N N . TRP B 1 273 ? -1.972 -8.016 11.461 1 52.72 273 TRP B N 1
ATOM 4959 C CA . TRP B 1 273 ? -0.72 -8.75 11.289 1 52.72 273 TRP B CA 1
ATOM 4960 C C . TRP B 1 273 ? -0.958 -10.078 10.578 1 52.72 273 TRP B C 1
ATOM 4962 O O . TRP B 1 273 ? -0.27 -11.062 10.852 1 52.72 273 TRP B O 1
ATOM 4972 N N . ALA B 1 274 ? -2.143 -10.039 9.938 1 58.16 274 ALA B N 1
ATOM 4973 C CA . ALA B 1 274 ? -2.35 -11.344 9.328 1 58.16 274 ALA B CA 1
ATOM 4974 C C . ALA B 1 274 ? -1.106 -11.797 8.57 1 58.16 274 ALA B C 1
ATOM 4976 O O . ALA B 1 274 ? -0.908 -11.43 7.41 1 58.16 274 ALA B O 1
ATOM 4977 N N . PRO B 1 275 ? -0.338 -12.5 9.398 1 60.47 275 PRO B N 1
ATOM 4978 C CA . PRO B 1 275 ? 0.954 -12.93 8.859 1 60.47 275 PRO B CA 1
ATOM 4979 C C . PRO B 1 275 ? 0.825 -13.609 7.496 1 60.47 275 PRO B C 1
ATOM 4981 O O . PRO B 1 275 ? 0.019 -14.531 7.336 1 60.47 275 PRO B O 1
ATOM 4984 N N . ARG B 1 276 ? 1.13 -13.023 6.477 1 81.06 276 ARG B N 1
ATOM 4985 C CA . ARG B 1 276 ? 1.438 -13.578 5.164 1 81.06 276 ARG B CA 1
ATOM 4986 C C . ARG B 1 276 ? 0.26 -13.414 4.207 1 81.06 276 ARG B C 1
ATOM 4988 O O . ARG B 1 276 ? 0.252 -13.992 3.119 1 81.06 276 ARG B O 1
ATOM 4995 N N . ALA B 1 277 ? -0.86 -12.641 4.75 1 89.56 277 ALA B N 1
ATOM 4996 C CA . ALA B 1 277 ? -2.027 -12.422 3.898 1 89.56 277 ALA B CA 1
ATOM 4997 C C . ALA B 1 277 ? -1.611 -12 2.49 1 89.56 277 ALA B C 1
ATOM 4999 O O . ALA B 1 277 ? -2.107 -12.547 1.503 1 89.56 277 ALA B O 1
ATOM 5000 N N . PHE B 1 278 ? -0.64 -11.164 2.453 1 92.81 278 PHE B N 1
ATOM 5001 C CA . PHE B 1 278 ? -0.148 -10.664 1.175 1 92.81 278 PHE B CA 1
ATOM 5002 C C . PHE B 1 278 ? 0.32 -11.82 0.289 1 92.81 278 PHE B C 1
ATOM 5004 O O . PHE B 1 278 ? -0.041 -11.883 -0.888 1 92.81 278 PHE B O 1
ATOM 5011 N N . ALA B 1 279 ? 1.06 -12.703 0.875 1 94.62 279 ALA B N 1
ATOM 5012 C CA . ALA B 1 279 ? 1.641 -13.812 0.131 1 94.62 279 ALA B CA 1
ATOM 5013 C C . ALA B 1 279 ? 0.568 -14.82 -0.283 1 94.62 279 ALA B C 1
ATOM 5015 O O . ALA B 1 279 ? 0.643 -15.406 -1.364 1 94.62 279 ALA B O 1
ATOM 5016 N N . VAL B 1 280 ? -0.39 -15.039 0.553 1 96.12 280 VAL B N 1
ATOM 5017 C CA . VAL B 1 280 ? -1.475 -15.961 0.237 1 96.12 280 VAL B CA 1
ATOM 5018 C C . VAL B 1 280 ? -2.277 -15.43 -0.949 1 96.12 280 VAL B C 1
ATOM 5020 O O . VAL B 1 280 ? -2.537 -16.156 -1.908 1 96.12 280 VAL B O 1
ATOM 5023 N N . TYR B 1 281 ? -2.633 -14.125 -0.892 1 97.19 281 TYR B N 1
ATOM 5024 C CA . TYR B 1 281 ? -3.314 -13.516 -2.025 1 97.19 281 TYR B CA 1
ATOM 5025 C C . TYR B 1 281 ? -2.49 -13.656 -3.301 1 97.19 281 TYR B C 1
ATOM 5027 O O . TYR B 1 281 ? -3.023 -14 -4.355 1 97.19 281 TYR B O 1
ATOM 5035 N N . THR B 1 282 ? -1.201 -13.406 -3.18 1 97.88 282 THR B N 1
ATOM 5036 C CA . THR B 1 282 ? -0.31 -13.414 -4.336 1 97.88 282 THR B CA 1
ATOM 5037 C C . THR B 1 282 ? -0.244 -14.805 -4.957 1 97.88 282 THR B C 1
ATOM 5039 O O . THR B 1 282 ? -0.338 -14.953 -6.176 1 97.88 282 THR B O 1
ATOM 5042 N N . ASN B 1 283 ? -0.105 -15.805 -4.078 1 98.44 283 ASN B N 1
ATOM 5043 C CA . ASN B 1 283 ? -0.079 -17.172 -4.574 1 98.44 283 ASN B CA 1
ATOM 5044 C C . ASN B 1 283 ? -1.4 -17.562 -5.234 1 98.44 283 ASN B C 1
ATOM 5046 O O . ASN B 1 283 ? -1.413 -18.25 -6.25 1 98.44 283 ASN B O 1
ATOM 5050 N N . TYR B 1 284 ? -2.48 -17.141 -4.668 1 98.75 284 TYR B N 1
ATOM 5051 C CA . TYR B 1 284 ? -3.795 -17.453 -5.223 1 98.75 284 TYR B CA 1
ATOM 5052 C C . TYR B 1 284 ? -3.98 -16.812 -6.586 1 98.75 284 TYR B C 1
ATOM 5054 O O . TYR B 1 284 ? -4.449 -17.453 -7.527 1 98.75 284 TYR B O 1
ATOM 5062 N N . ILE B 1 285 ? -3.596 -15.57 -6.711 1 98.69 285 ILE B N 1
ATOM 5063 C CA . ILE B 1 285 ? -3.631 -14.844 -7.98 1 98.69 285 ILE B CA 1
ATOM 5064 C C . ILE B 1 285 ? -2.775 -15.578 -9.016 1 98.69 285 ILE B C 1
ATOM 5066 O O . ILE B 1 285 ? -3.207 -15.789 -10.148 1 98.69 285 ILE B O 1
ATOM 5070 N N . SER B 1 286 ? -1.576 -15.953 -8.57 1 98.81 286 SER B N 1
ATOM 5071 C CA . SER B 1 286 ? -0.668 -16.672 -9.469 1 98.81 286 SER B CA 1
ATOM 5072 C C . SER B 1 286 ? -1.286 -17.969 -9.961 1 98.81 286 SER B C 1
ATOM 5074 O O . SER B 1 286 ? -1.198 -18.297 -11.148 1 98.81 286 SER B O 1
ATOM 5076 N N . LEU B 1 287 ? -1.929 -18.688 -9.016 1 98.81 287 LEU B N 1
ATOM 5077 C CA . LEU B 1 287 ? -2.594 -19.938 -9.383 1 98.81 287 LEU B CA 1
ATOM 5078 C C . LEU B 1 287 ? -3.588 -19.719 -10.516 1 98.81 287 LEU B C 1
ATOM 5080 O O . LEU B 1 287 ? -3.555 -20.422 -11.523 1 98.81 287 LEU B O 1
ATOM 5084 N N . LEU B 1 288 ? -4.41 -18.734 -10.383 1 98.62 288 LEU B N 1
ATOM 5085 C CA . LEU B 1 288 ? -5.457 -18.438 -11.359 1 98.62 288 LEU B CA 1
ATOM 5086 C C . LEU B 1 288 ? -4.852 -18 -12.688 1 98.62 288 LEU B C 1
ATOM 5088 O O . LEU B 1 288 ? -5.281 -18.453 -13.75 1 98.62 288 LEU B O 1
ATOM 5092 N N . LEU B 1 289 ? -3.807 -17.188 -12.648 1 98.69 289 LEU B N 1
ATOM 5093 C CA . LEU B 1 289 ? -3.199 -16.641 -13.859 1 98.69 289 LEU B CA 1
ATOM 5094 C C . LEU B 1 289 ? -2.416 -17.719 -14.602 1 98.69 289 LEU B C 1
ATOM 5096 O O . LEU B 1 289 ? -2.439 -17.781 -15.836 1 98.69 289 LEU B O 1
ATOM 5100 N N . TRP B 1 290 ? -1.736 -18.594 -13.852 1 98.62 290 TRP B N 1
ATOM 5101 C CA . TRP B 1 290 ? -0.985 -19.656 -14.492 1 98.62 290 TRP B CA 1
ATOM 5102 C C . TRP B 1 290 ? -1.911 -20.562 -15.297 1 98.62 290 TRP B C 1
ATOM 5104 O O . TRP B 1 290 ? -1.522 -21.094 -16.344 1 98.62 290 TRP B O 1
ATOM 5114 N N . HIS B 1 291 ? -3.125 -20.75 -14.812 1 98.19 291 HIS B N 1
ATOM 5115 C CA . HIS B 1 291 ? -4.074 -21.625 -15.5 1 98.19 291 HIS B CA 1
ATOM 5116 C C . HIS B 1 291 ? -4.562 -20.984 -16.797 1 98.19 291 HIS B C 1
ATOM 5118 O O . HIS B 1 291 ? -5.137 -21.672 -17.641 1 98.19 291 HIS B O 1
ATOM 5124 N N . SER B 1 292 ? -4.336 -19.703 -16.938 1 97.5 292 SER B N 1
ATOM 5125 C CA . SER B 1 292 ? -4.77 -19.016 -18.141 1 97.5 292 SER B CA 1
ATOM 5126 C C . SER B 1 292 ? -3.68 -19.016 -19.203 1 97.5 292 SER B C 1
ATOM 5128 O O . SER B 1 292 ? -3.902 -18.578 -20.344 1 97.5 292 SER B O 1
ATOM 5130 N N . ILE B 1 293 ? -2.479 -19.5 -18.859 1 98.06 293 ILE B N 1
ATOM 5131 C CA . ILE B 1 293 ? -1.354 -19.547 -19.781 1 98.06 293 ILE B CA 1
ATOM 5132 C C . ILE B 1 293 ? -1.544 -20.703 -20.766 1 98.06 293 ILE B C 1
ATOM 5134 O O . ILE B 1 293 ? -1.768 -21.844 -20.344 1 98.06 293 ILE B O 1
ATOM 5138 N N . PRO B 1 294 ? -1.423 -20.422 -22.062 1 96.25 294 PRO B N 1
ATOM 5139 C CA . PRO B 1 294 ? -1.552 -21.516 -23.031 1 96.25 294 PRO B CA 1
ATOM 5140 C C . PRO B 1 294 ? -0.433 -22.547 -22.922 1 96.25 294 PRO B C 1
ATOM 5142 O O . PRO B 1 294 ? 0.744 -22.203 -23.062 1 96.25 294 PRO B O 1
ATOM 5145 N N . SER B 1 295 ? -0.824 -23.781 -22.75 1 94.94 295 SER B N 1
ATOM 5146 C CA . SER B 1 295 ? 0.119 -24.844 -22.438 1 94.94 295 SER B CA 1
ATOM 5147 C C . SER B 1 295 ? 1.13 -25.047 -23.562 1 94.94 295 SER B C 1
ATOM 5149 O O . SER B 1 295 ? 2.334 -25.141 -23.312 1 94.94 295 SER B O 1
ATOM 5151 N N . GLY B 1 296 ? 0.634 -25.109 -24.75 1 94.44 296 GLY B N 1
ATOM 5152 C CA . GLY B 1 296 ? 1.521 -25.328 -25.875 1 94.44 296 GLY B CA 1
ATOM 5153 C C . GLY B 1 296 ? 2.576 -24.25 -26.031 1 94.44 296 GLY B C 1
ATOM 5154 O O . GLY B 1 296 ? 3.752 -24.547 -26.25 1 94.44 296 GLY B O 1
ATOM 5155 N N . GLU B 1 297 ? 2.221 -23.047 -25.891 1 95.31 297 GLU B N 1
ATOM 5156 C CA . GLU B 1 297 ? 3.131 -21.922 -26.062 1 95.31 297 GLU B CA 1
ATOM 5157 C C . GLU B 1 297 ? 4.152 -21.859 -24.922 1 95.31 297 GLU B C 1
ATOM 5159 O O . GLU B 1 297 ? 5.332 -21.609 -25.156 1 95.31 297 GLU B O 1
ATOM 5164 N N . TYR B 1 298 ? 3.715 -22.125 -23.75 1 96.25 298 TYR B N 1
ATOM 5165 C CA . TYR B 1 298 ? 4.633 -22.078 -22.625 1 96.25 298 TYR B CA 1
ATOM 5166 C C . TYR B 1 298 ? 5.699 -23.172 -22.75 1 96.25 298 TYR B C 1
ATOM 5168 O O . TYR B 1 298 ? 6.879 -22.922 -22.5 1 96.25 298 TYR B O 1
ATOM 5176 N N . GLU B 1 299 ? 5.246 -24.406 -23.109 1 95.69 299 GLU B N 1
ATOM 5177 C CA . GLU B 1 299 ? 6.195 -25.5 -23.203 1 95.69 299 GLU B CA 1
ATOM 5178 C C . GLU B 1 299 ? 7.23 -25.25 -24.297 1 95.69 299 GLU B C 1
ATOM 5180 O O . GLU B 1 299 ? 8.398 -25.609 -24.141 1 95.69 299 GLU B O 1
ATOM 5185 N N . ARG B 1 300 ? 6.797 -24.594 -25.344 1 93.19 300 ARG B N 1
ATOM 5186 C CA . ARG B 1 300 ? 7.75 -24.203 -26.391 1 93.19 300 ARG B CA 1
ATOM 5187 C C . ARG B 1 300 ? 8.766 -23.203 -25.859 1 93.19 300 ARG B C 1
ATOM 5189 O O . ARG B 1 300 ? 9.961 -23.312 -26.125 1 93.19 300 ARG B O 1
ATOM 5196 N N . MET B 1 301 ? 8.266 -22.234 -25.125 1 90.5 301 MET B N 1
ATOM 5197 C CA . MET B 1 301 ? 9.141 -21.25 -24.516 1 90.5 301 MET B CA 1
ATOM 5198 C C . MET B 1 301 ? 10.109 -21.906 -23.531 1 90.5 301 MET B C 1
ATOM 5200 O O . MET B 1 301 ? 11.305 -21.609 -23.547 1 90.5 301 MET B O 1
ATOM 5204 N N . ARG B 1 302 ? 9.617 -22.766 -22.75 1 90.62 302 ARG B N 1
ATOM 5205 C CA . ARG B 1 302 ? 10.414 -23.5 -21.766 1 90.62 302 ARG B CA 1
ATOM 5206 C C . ARG B 1 302 ? 11.523 -24.297 -22.422 1 90.62 302 ARG B C 1
ATOM 5208 O O . ARG B 1 302 ? 12.664 -24.281 -21.969 1 90.62 302 ARG B O 1
ATOM 5215 N N . GLU B 1 303 ? 11.211 -24.922 -23.484 1 88.94 303 GLU B N 1
ATOM 5216 C CA . GLU B 1 303 ? 12.195 -25.719 -24.219 1 88.94 303 GLU B CA 1
ATOM 5217 C C . GLU B 1 303 ? 13.305 -24.828 -24.781 1 88.94 303 GLU B C 1
ATOM 5219 O O . GLU B 1 303 ? 14.477 -25.203 -24.75 1 88.94 303 GLU B O 1
ATOM 5224 N N . LYS B 1 304 ? 12.898 -23.688 -25.234 1 85.75 304 LYS B N 1
ATOM 5225 C CA . LYS B 1 304 ? 13.891 -22.75 -25.75 1 85.75 304 LYS B CA 1
ATOM 5226 C C . LYS B 1 304 ? 14.82 -22.266 -24.641 1 85.75 304 LYS B C 1
ATOM 5228 O O . LYS B 1 304 ? 16.016 -22.078 -24.875 1 85.75 304 LYS B O 1
ATOM 5233 N N . ILE B 1 305 ? 14.234 -22.031 -23.516 1 83 305 ILE B N 1
ATOM 5234 C CA . ILE B 1 305 ? 15.023 -21.578 -22.375 1 83 305 ILE B CA 1
ATOM 5235 C C . ILE B 1 305 ? 16 -22.672 -21.953 1 83 305 ILE B C 1
ATOM 5237 O O . ILE B 1 305 ? 17.156 -22.406 -21.641 1 83 305 ILE B O 1
ATOM 5241 N N . ILE B 1 306 ? 15.555 -23.859 -21.922 1 78.44 306 ILE B N 1
ATOM 5242 C CA . ILE B 1 306 ? 16.375 -25 -21.562 1 78.44 306 ILE B CA 1
ATOM 5243 C C . ILE B 1 306 ? 17.531 -25.141 -22.562 1 78.44 306 ILE B C 1
ATOM 5245 O O . ILE B 1 306 ? 18.672 -25.391 -22.172 1 78.44 306 ILE B O 1
ATOM 5249 N N . GLU B 1 307 ? 17.125 -24.812 -23.766 1 77.31 307 GLU B N 1
ATOM 5250 C CA . GLU B 1 307 ? 18.125 -24.922 -24.828 1 77.31 307 GLU B CA 1
ATOM 5251 C C . GLU B 1 307 ? 19.141 -23.797 -24.734 1 77.31 307 GLU B C 1
ATOM 5253 O O . GLU B 1 307 ? 20.344 -24.016 -24.906 1 77.31 307 GLU B O 1
ATOM 5258 N N . LEU B 1 308 ? 18.438 -22.469 -24.547 1 66.56 308 LEU B N 1
ATOM 5259 C CA . LEU B 1 308 ? 19.297 -21.297 -24.547 1 66.56 308 LEU B CA 1
ATOM 5260 C C . LEU B 1 308 ? 20.094 -21.203 -23.25 1 66.56 308 LEU B C 1
ATOM 5262 O O . LEU B 1 308 ? 21.172 -20.594 -23.219 1 66.56 308 LEU B O 1
ATOM 5266 N N . ARG B 1 309 ? 19.406 -21.172 -22.141 1 58.47 309 ARG B N 1
ATOM 5267 C CA . ARG B 1 309 ? 20.109 -21.047 -20.859 1 58.47 309 ARG B CA 1
ATOM 5268 C C . ARG B 1 309 ? 21.453 -21.781 -20.906 1 58.47 309 ARG B C 1
ATOM 5270 O O . ARG B 1 309 ? 22.359 -21.438 -20.141 1 58.47 309 ARG B O 1
ATOM 5277 N N . PHE B 1 310 ? 21.531 -22.906 -21.672 1 47.31 310 PHE B N 1
ATOM 5278 C CA . PHE B 1 310 ? 22.844 -23.5 -21.875 1 47.31 310 PHE B CA 1
ATOM 5279 C C . PHE B 1 310 ? 23.797 -22.484 -22.531 1 47.31 310 PHE B C 1
ATOM 5281 O O . PHE B 1 310 ? 25 -22.562 -22.344 1 47.31 310 PHE B O 1
ATOM 5288 N N . TYR B 1 311 ? 23.297 -21.547 -23.328 1 43.41 311 TYR B N 1
ATOM 5289 C CA . TYR B 1 311 ? 24.281 -20.703 -23.969 1 43.41 311 TYR B CA 1
ATOM 5290 C C . TYR B 1 311 ? 24.359 -19.344 -23.297 1 43.41 311 TYR B C 1
ATOM 5292 O O . TYR B 1 311 ? 25.438 -18.75 -23.172 1 43.41 311 TYR B O 1
ATOM 5300 N N . ALA B 1 312 ? 23.281 -18.219 -23.266 1 44.31 312 ALA B N 1
ATOM 5301 C CA . ALA B 1 312 ? 23.391 -16.781 -23.109 1 44.31 312 ALA B CA 1
ATOM 5302 C C . ALA B 1 312 ? 22.984 -16.328 -21.719 1 44.31 312 ALA B C 1
ATOM 5304 O O . ALA B 1 312 ? 22.109 -16.938 -21.094 1 44.31 312 ALA B O 1
ATOM 5305 N N . ASP B 1 313 ? 23.828 -15.672 -20.891 1 45.78 313 ASP B N 1
ATOM 5306 C CA . ASP B 1 313 ? 23.672 -14.812 -19.719 1 45.78 313 ASP B CA 1
ATOM 5307 C C . ASP B 1 313 ? 22.359 -14.039 -19.766 1 45.78 313 ASP B C 1
ATOM 5309 O O . ASP B 1 313 ? 22.328 -12.875 -20.156 1 45.78 313 ASP B O 1
ATOM 5313 N N . ILE B 1 314 ? 21.266 -14.531 -20.047 1 44.12 314 ILE B N 1
ATOM 5314 C CA . ILE B 1 314 ? 19.969 -13.914 -20.234 1 44.12 314 ILE B CA 1
ATOM 5315 C C . ILE B 1 314 ? 19.609 -13.07 -19.016 1 44.12 314 ILE B C 1
ATOM 5317 O O . ILE B 1 314 ? 18.422 -12.836 -18.734 1 44.12 314 ILE B O 1
ATOM 5321 N N . GLU B 1 315 ? 20.422 -12.961 -18.047 1 46.94 315 GLU B N 1
ATOM 5322 C CA . GLU B 1 315 ? 20.109 -12.219 -16.828 1 46.94 315 GLU B CA 1
ATOM 5323 C C . GLU B 1 315 ? 19.578 -10.82 -17.156 1 46.94 315 GLU B C 1
ATOM 5325 O O . GLU B 1 315 ? 18.719 -10.297 -16.438 1 46.94 315 GLU B O 1
ATOM 5330 N N . ASN B 1 316 ? 20.172 -10.258 -18.312 1 51.53 316 ASN B N 1
ATOM 5331 C CA . ASN B 1 316 ? 19.984 -8.82 -18.484 1 51.53 316 ASN B CA 1
ATOM 5332 C C . ASN B 1 316 ? 18.703 -8.516 -19.234 1 51.53 316 ASN B C 1
ATOM 5334 O O . ASN B 1 316 ? 18.359 -7.348 -19.453 1 51.53 316 ASN B O 1
ATOM 5338 N N . TYR B 1 317 ? 17.922 -9.68 -19.531 1 57.56 317 TYR B N 1
ATOM 5339 C CA . TYR B 1 317 ? 16.828 -9.367 -20.453 1 57.56 317 TYR B CA 1
ATOM 5340 C C . TYR B 1 317 ? 15.492 -9.406 -19.734 1 57.56 317 TYR B C 1
ATOM 5342 O O . TYR B 1 317 ? 14.547 -8.719 -20.125 1 57.56 317 TYR B O 1
ATOM 5350 N N . TRP B 1 318 ? 15.609 -9.875 -18.469 1 76.19 318 TRP B N 1
ATOM 5351 C CA . TRP B 1 318 ? 14.305 -10.078 -17.859 1 76.19 318 TRP B CA 1
ATOM 5352 C C . TRP B 1 318 ? 14.008 -8.984 -16.828 1 76.19 318 TRP B C 1
ATOM 5354 O O . TRP B 1 318 ? 14.922 -8.359 -16.297 1 76.19 318 TRP B O 1
ATOM 5364 N N . GLY B 1 319 ? 12.805 -8.617 -16.859 1 82.56 319 GLY B N 1
ATOM 5365 C CA . GLY B 1 319 ? 12.359 -7.512 -16.016 1 82.56 319 GLY B CA 1
ATOM 5366 C C . GLY B 1 319 ? 12.078 -7.922 -14.586 1 82.56 319 GLY B C 1
ATOM 5367 O O . GLY B 1 319 ? 12.273 -7.133 -13.656 1 82.56 319 GLY B O 1
ATOM 5368 N N . PHE B 1 320 ? 11.742 -9.219 -14.391 1 91.31 320 PHE B N 1
ATOM 5369 C CA . PHE B 1 320 ? 11.336 -9.633 -13.055 1 91.31 320 PHE B CA 1
ATOM 5370 C C . PHE B 1 320 ? 12.219 -10.766 -12.547 1 91.31 320 PHE B C 1
ATOM 5372 O O . PHE B 1 320 ? 12.422 -10.914 -11.336 1 91.31 320 PHE B O 1
ATOM 5379 N N . TYR B 1 321 ? 12.797 -11.641 -13.398 1 90 321 TYR B N 1
ATOM 5380 C CA . TYR B 1 321 ? 13.609 -12.797 -13.016 1 90 321 TYR B CA 1
ATOM 5381 C C . TYR B 1 321 ? 15.062 -12.602 -13.422 1 90 321 TYR B C 1
ATOM 5383 O O . TYR B 1 321 ? 15.352 -12.117 -14.523 1 90 321 TYR B O 1
ATOM 5391 N N . PRO B 1 322 ? 16.047 -12.891 -12.641 1 89.25 322 PRO B N 1
ATOM 5392 C CA . PRO B 1 322 ? 15.93 -13.5 -11.312 1 89.25 322 PRO B CA 1
ATOM 5393 C C . PRO B 1 322 ? 15.562 -12.492 -10.227 1 89.25 322 PRO B C 1
ATOM 5395 O O . PRO B 1 322 ? 15.727 -11.289 -10.422 1 89.25 322 PRO B O 1
ATOM 5398 N N . PRO B 1 323 ? 14.938 -13.086 -9.086 1 89.19 323 PRO B N 1
ATOM 5399 C CA . PRO B 1 323 ? 14.688 -12.156 -7.98 1 89.19 323 PRO B CA 1
ATOM 5400 C C . PRO B 1 323 ? 15.969 -11.547 -7.414 1 89.19 323 PRO B C 1
ATOM 5402 O O . PRO B 1 323 ? 17.016 -12.188 -7.441 1 89.19 323 PRO B O 1
ATOM 5405 N N . PRO B 1 324 ? 15.773 -10.312 -6.98 1 81.38 324 PRO B N 1
ATOM 5406 C CA . PRO B 1 324 ? 16.969 -9.695 -6.387 1 81.38 324 PRO B CA 1
ATOM 5407 C C . PRO B 1 324 ? 17.422 -10.406 -5.113 1 81.38 324 PRO B C 1
ATOM 5409 O O . PRO B 1 324 ? 16.594 -10.945 -4.375 1 81.38 324 PRO B O 1
ATOM 5412 N N . VAL B 1 325 ? 18.688 -10.406 -4.918 1 74.25 325 VAL B N 1
ATOM 5413 C CA . VAL B 1 325 ? 19.266 -11.047 -3.744 1 74.25 325 VAL B CA 1
ATOM 5414 C C . VAL B 1 325 ? 19.359 -10.039 -2.602 1 74.25 325 VAL B C 1
ATOM 5416 O O . VAL B 1 325 ? 19.688 -8.867 -2.822 1 74.25 325 VAL B O 1
#